Protein AF-A0AA39FR90-F1 (afdb_monomer_lite)

Foldseek 3Di:
DDDDDDDDDDDPVVVVVVVVVVVVVVVVVVVVVVVVVVVVVVVVVVVVVVVVVVVVVVVVVVVVVVVVVVVVVVVVVVVVVVVVVVVVVVVVLVVVVVVVVVVVVVVDDPDVAQFQKKKKKFAFPVPVPDVLVLVCLLCVLLVRNVQSVFWDDKDKDDDPPPPPPPDDPDGDMIMIITGGNHNVSSVSSVVSCVVVDWAFPCSRPVDPDGDTIDIGHDDDPVVVVVVVVPPDDDADDDDWFKDKDFDDDPVDTQTEIETEPRADPPCPVVVVVVCVVVPHQEYEYADYPPDVPPPVVVVPPNRYDYDQWDFDFDDDPPWTKTKTWHQQVDFLVDPDPSNVVVVVVCVVLVWDWDDPFFGDDDVVDGGNGITITMDTPNVVSVVVVVSVVD

Secondary structure (DSSP, 8-state):
--------PPPHHHHHHHHHHHHHHHHHHHHHHHHHHHHHHHHHHHHHHHHHHHHHHHHHHHHHHHHHHHHHHHHHHHHHHHHHHHHHHHHHHHHHHHHHHHHHHTT---------EEEEEEEEGGGTT-HHHHHHHHHHHTT-GGGGGGB---EEE--GGGGG--S-----EEEEEEEBS-HHHHHHHHHHHHHH--EEHHHHH------EEEEEE---HHHHHHHHGGG----------EEEEEEE-SS-EEEEEEEE-TT-GGGHHHHHHHHHHHT-SEEEEES----TT--HHHH-STT----SEEEEEEEETTEEEEEEEEE-SS-TTS--HHHHHHHHHHHHTTEEES--S-SEE-SS-EE--EEEEEESSHHHHHHHHHHHH-

pLDDT: mean 77.72, std 20.34, range [26.23, 98.31]

Structure (mmCIF, N/CA/C/O backbone):
data_AF-A0AA39FR90-F1
#
_entry.id   AF-A0AA39FR90-F1
#
loop_
_atom_site.group_PDB
_atom_site.id
_atom_site.type_symbol
_atom_site.label_atom_id
_atom_site.label_alt_id
_atom_site.label_comp_id
_atom_site.label_asym_id
_atom_site.label_entity_id
_atom_site.label_seq_id
_atom_site.pdbx_PDB_ins_code
_atom_site.Cartn_x
_atom_site.Cartn_y
_atom_site.Cartn_z
_atom_site.occupancy
_atom_site.B_iso_or_equiv
_atom_site.auth_seq_id
_atom_site.auth_comp_id
_atom_site.auth_asym_id
_atom_site.auth_atom_id
_atom_site.pdbx_PDB_model_num
ATOM 1 N N . MET A 1 1 ? -35.593 -26.786 122.425 1.00 45.41 1 MET A N 1
ATOM 2 C CA . MET A 1 1 ? -35.015 -25.866 121.430 1.00 45.41 1 MET A CA 1
ATOM 3 C C . MET A 1 1 ? -36.142 -24.988 120.953 1.00 45.41 1 MET A C 1
ATOM 5 O O . MET A 1 1 ? -36.977 -25.416 120.169 1.00 45.41 1 MET A O 1
ATOM 9 N N . GLU A 1 2 ? -36.227 -23.845 121.618 1.00 41.12 2 GLU A N 1
ATOM 10 C CA . GLU A 1 2 ? -37.087 -22.721 121.289 1.00 41.12 2 GLU A CA 1
ATOM 11 C C . GLU A 1 2 ? -36.662 -22.148 119.934 1.00 41.12 2 GLU A C 1
ATOM 13 O O . GLU A 1 2 ? -35.469 -22.037 119.676 1.00 41.12 2 GLU A O 1
ATOM 18 N N . ASP A 1 3 ? -37.629 -21.777 119.099 1.00 41.94 3 ASP A N 1
ATOM 19 C CA . ASP A 1 3 ? -37.582 -20.470 118.447 1.00 41.94 3 ASP A CA 1
ATOM 20 C C . ASP A 1 3 ? -39.004 -20.052 118.070 1.00 41.94 3 ASP A C 1
ATOM 22 O O . ASP A 1 3 ? -39.671 -20.611 117.197 1.00 41.94 3 ASP A O 1
ATOM 26 N N . ASN A 1 4 ? -39.496 -19.095 118.848 1.00 46.97 4 ASN A N 1
ATOM 27 C CA . ASN A 1 4 ? -40.853 -18.587 118.844 1.00 46.97 4 ASN A CA 1
ATOM 28 C C . ASN A 1 4 ? -40.871 -17.335 117.951 1.00 46.97 4 ASN A C 1
ATOM 30 O O . ASN A 1 4 ? -40.592 -16.225 118.404 1.00 46.97 4 ASN A O 1
ATOM 34 N N . ALA A 1 5 ? -41.133 -17.516 116.655 1.00 48.88 5 ALA A N 1
ATOM 35 C CA . ALA A 1 5 ? -41.183 -16.418 115.692 1.00 48.88 5 ALA A CA 1
ATOM 36 C C . ALA A 1 5 ? -42.512 -15.648 115.801 1.00 48.88 5 ALA A C 1
ATOM 38 O O . ALA A 1 5 ? -43.553 -16.049 115.276 1.00 48.88 5 ALA A O 1
ATOM 39 N N . SER A 1 6 ? -42.431 -14.513 116.495 1.00 44.38 6 SER A N 1
ATOM 40 C CA . SER A 1 6 ? -43.407 -13.422 116.553 1.00 44.38 6 SER A CA 1
ATOM 41 C C . SER A 1 6 ? -43.970 -13.057 115.167 1.00 44.38 6 SER A C 1
ATOM 43 O O . SER A 1 6 ? -43.264 -12.540 114.300 1.00 44.38 6 SER A O 1
ATOM 45 N N . ARG A 1 7 ? -45.273 -13.295 114.965 1.00 52.22 7 ARG A N 1
ATOM 46 C CA . ARG A 1 7 ? -46.064 -12.730 113.862 1.00 52.22 7 ARG A CA 1
ATOM 47 C C . ARG A 1 7 ? -46.642 -11.387 114.306 1.00 52.22 7 ARG A C 1
ATOM 49 O O . ARG A 1 7 ? -47.709 -11.340 114.912 1.00 52.22 7 ARG A O 1
ATOM 56 N N . HIS A 1 8 ? -45.960 -10.295 113.973 1.00 49.62 8 HIS A N 1
ATOM 57 C CA . HIS A 1 8 ? -46.558 -8.962 114.007 1.00 49.62 8 HIS A CA 1
ATOM 58 C C . HIS A 1 8 ? -47.420 -8.752 112.756 1.00 49.62 8 HIS A C 1
ATOM 60 O O . HIS A 1 8 ? -46.917 -8.706 111.635 1.00 49.62 8 HIS A O 1
ATOM 66 N N . SER A 1 9 ? -48.732 -8.626 112.950 1.00 56.12 9 SER A N 1
ATOM 67 C CA . SER A 1 9 ? -49.666 -8.152 111.929 1.00 56.12 9 SER A CA 1
ATOM 68 C C . SER A 1 9 ? -49.356 -6.687 111.584 1.00 56.12 9 SER A C 1
ATOM 70 O O . SER A 1 9 ? -49.280 -5.866 112.506 1.00 56.12 9 SER A O 1
ATOM 72 N N . PRO A 1 10 ? -49.169 -6.334 110.300 1.00 52.44 10 PRO A N 1
ATOM 73 C CA . PRO A 1 10 ? -48.804 -4.980 109.904 1.00 52.44 10 PRO A CA 1
ATOM 74 C C . PRO A 1 10 ? -49.925 -3.984 110.224 1.00 52.44 10 PRO A C 1
ATOM 76 O O . PRO A 1 10 ? -51.108 -4.247 110.013 1.00 52.44 10 PRO A O 1
ATOM 79 N N . SER A 1 11 ? -49.522 -2.830 110.754 1.00 51.59 11 SER A N 1
ATOM 80 C CA . SER A 1 11 ? -50.392 -1.696 111.066 1.00 51.59 11 SER A CA 1
ATOM 81 C C . SER A 1 11 ? -51.081 -1.158 109.795 1.00 51.59 11 SER A C 1
ATOM 83 O O . SER A 1 11 ? -50.411 -0.963 108.781 1.00 51.59 11 SER A O 1
ATOM 85 N N . PRO A 1 12 ? -52.388 -0.838 109.824 1.00 56.88 12 PRO A N 1
ATOM 86 C CA . PRO A 1 12 ? -53.137 -0.354 108.655 1.00 56.88 12 PRO A CA 1
ATOM 87 C C . PRO A 1 12 ? -52.605 0.967 108.059 1.00 56.88 12 PRO A C 1
ATOM 89 O O . PRO A 1 12 ? -52.880 1.281 106.903 1.00 56.88 12 PRO A O 1
ATOM 92 N N . LEU A 1 13 ? -51.784 1.720 108.801 1.00 54.53 13 LEU A N 1
ATOM 93 C CA . LEU A 1 13 ? -51.121 2.938 108.315 1.00 54.53 13 LEU A CA 1
ATOM 94 C C . LEU A 1 13 ? -49.883 2.659 107.440 1.00 54.53 13 LEU A C 1
ATOM 96 O O . LEU A 1 13 ? -49.560 3.482 106.584 1.00 54.53 13 LEU A O 1
ATOM 100 N N . SER A 1 14 ? -49.210 1.509 107.586 1.00 53.91 14 SER A N 1
ATOM 101 C CA . SER A 1 14 ? -48.058 1.156 106.737 1.00 53.91 14 SER A CA 1
ATOM 102 C C . SER A 1 14 ? -48.469 0.598 105.370 1.00 53.91 14 SER A C 1
ATOM 104 O O . SER A 1 14 ? -47.705 0.718 104.414 1.00 53.91 14 SER A O 1
ATOM 106 N N . MET A 1 15 ? -49.695 0.076 105.239 1.00 56.28 15 MET A N 1
ATOM 107 C CA . MET A 1 15 ? -50.260 -0.310 103.940 1.00 56.28 15 MET A CA 1
ATOM 108 C C . MET A 1 15 ? -50.569 0.905 103.052 1.00 56.28 15 MET A C 1
ATOM 110 O O . MET A 1 15 ? -50.209 0.896 101.879 1.00 56.28 15 MET A O 1
ATOM 114 N N . SER A 1 16 ? -51.141 1.976 103.614 1.00 59.09 16 SER A N 1
ATOM 115 C CA . SER A 1 16 ? -51.530 3.196 102.878 1.00 59.09 16 SER A CA 1
ATOM 116 C C . SER A 1 16 ? -50.344 3.923 102.209 1.00 59.09 16 SER A C 1
ATOM 118 O O . SER A 1 16 ? -50.424 4.378 101.060 1.00 59.09 16 SER A O 1
ATOM 120 N N . LEU A 1 17 ? -49.193 3.975 102.891 1.00 67.88 17 LEU A N 1
ATOM 121 C CA . LEU A 1 17 ? -47.960 4.569 102.356 1.00 67.88 17 LEU A CA 1
ATOM 122 C C . LEU A 1 17 ? -47.283 3.698 101.283 1.00 67.88 17 LEU A C 1
ATOM 124 O O . LEU A 1 17 ? -46.590 4.223 100.411 1.00 67.88 17 LEU A O 1
ATOM 128 N N . SER A 1 18 ? -47.483 2.376 101.320 1.00 74.56 18 SER A N 1
ATOM 129 C CA . SER A 1 18 ? -46.981 1.476 100.273 1.00 74.56 18 SER A CA 1
ATOM 130 C C . SER A 1 18 ? -47.773 1.633 98.971 1.00 74.56 18 SER A C 1
ATOM 132 O O . SER A 1 18 ? -47.177 1.842 97.917 1.00 74.56 18 SER A O 1
ATOM 134 N N . THR A 1 19 ? -49.106 1.705 99.060 1.00 78.88 19 THR A N 1
ATOM 135 C CA . THR A 1 19 ? -49.990 1.892 97.900 1.00 78.88 19 THR A CA 1
ATOM 136 C C . THR A 1 19 ? -49.780 3.233 97.201 1.00 78.88 19 THR A C 1
ATOM 138 O O . THR A 1 19 ? -49.854 3.315 95.980 1.00 78.88 19 THR A O 1
ATOM 141 N N . THR A 1 20 ? -49.468 4.299 97.941 1.00 82.38 20 THR A N 1
ATOM 142 C CA . THR A 1 20 ? -49.198 5.621 97.343 1.00 82.38 20 THR A CA 1
ATOM 143 C C . THR A 1 20 ? -47.860 5.670 96.601 1.00 82.38 20 THR A C 1
ATOM 145 O O . THR A 1 20 ? -47.774 6.296 95.544 1.00 82.38 20 THR A O 1
ATOM 148 N N . ARG A 1 21 ? -46.828 4.964 97.085 1.00 83.19 21 ARG A N 1
ATOM 149 C CA . ARG A 1 21 ? -45.558 4.805 96.352 1.00 83.19 21 ARG A CA 1
ATOM 150 C C . ARG A 1 21 ? -45.713 3.946 95.101 1.00 83.19 21 ARG A C 1
ATOM 152 O O . ARG A 1 21 ? -45.149 4.292 94.067 1.00 83.19 21 ARG A O 1
ATOM 159 N N . GLU A 1 22 ? -46.489 2.868 95.177 1.00 89.75 22 GLU A N 1
ATOM 160 C CA . GLU A 1 22 ? -46.786 2.021 94.017 1.00 89.75 22 GLU A CA 1
ATOM 161 C C . GLU A 1 22 ? -47.550 2.794 92.938 1.00 89.75 22 GLU A C 1
ATOM 163 O O . GLU A 1 22 ? -47.159 2.756 91.774 1.00 89.75 22 GLU A O 1
ATOM 168 N N . LEU A 1 23 ? -48.565 3.578 93.316 1.00 91.19 23 LEU A N 1
ATOM 169 C CA . LEU A 1 23 ? -49.308 4.422 92.376 1.00 91.19 23 LEU A CA 1
ATOM 170 C C . LEU A 1 23 ? -48.420 5.480 91.709 1.00 91.19 23 LEU A C 1
ATOM 172 O O . LEU A 1 23 ? -48.494 5.650 90.496 1.00 91.19 23 LEU A O 1
ATOM 176 N N . SER A 1 24 ? -47.528 6.130 92.464 1.00 91.50 24 SER A N 1
ATOM 177 C CA . SER A 1 24 ? -46.564 7.084 91.898 1.00 91.50 24 SER A CA 1
ATOM 178 C C . SER A 1 24 ? -45.579 6.408 90.931 1.00 91.50 24 SER A C 1
ATOM 180 O O . SER A 1 24 ? -45.263 6.960 89.877 1.00 91.50 24 SER A O 1
ATOM 182 N N . SER A 1 25 ? -45.139 5.183 91.239 1.00 93.62 25 SER A N 1
ATOM 183 C CA . SER A 1 25 ? -44.296 4.388 90.339 1.00 93.62 25 SER A CA 1
ATOM 184 C C . SER A 1 25 ? -45.035 3.984 89.058 1.00 93.62 25 SER A C 1
ATOM 186 O O . SER A 1 25 ? -44.443 4.004 87.979 1.00 93.62 25 SER A O 1
ATOM 188 N N . ILE A 1 26 ? -46.317 3.623 89.158 1.00 94.75 26 ILE A N 1
ATOM 189 C CA . ILE A 1 26 ? -47.162 3.278 88.007 1.00 94.75 26 ILE A CA 1
ATOM 190 C C . ILE A 1 26 ? -47.394 4.509 87.128 1.00 94.75 26 ILE A C 1
ATOM 192 O O . ILE A 1 26 ? -47.273 4.415 85.910 1.00 94.75 26 ILE A O 1
ATOM 196 N N . GLU A 1 27 ? -47.666 5.670 87.723 1.00 95.50 27 GLU A N 1
ATOM 197 C CA . GLU A 1 27 ? -47.848 6.924 86.989 1.00 95.50 27 GLU A CA 1
ATOM 198 C C . GLU A 1 27 ? -46.568 7.336 86.247 1.00 95.50 27 GLU A C 1
ATOM 200 O O . GLU A 1 27 ? -46.612 7.685 85.066 1.00 95.50 27 GLU A O 1
ATOM 205 N N . ALA A 1 28 ? -45.404 7.215 86.893 1.00 95.31 28 ALA A N 1
ATOM 206 C CA . ALA A 1 28 ? -44.116 7.460 86.248 1.00 95.31 28 ALA A CA 1
ATOM 207 C C . ALA A 1 28 ? -43.859 6.492 85.078 1.00 95.31 28 ALA A C 1
ATOM 209 O O . ALA A 1 28 ? -43.412 6.917 84.009 1.00 95.31 28 ALA A O 1
ATOM 210 N N . ALA A 1 29 ? -44.181 5.204 85.245 1.00 95.50 29 ALA A N 1
ATOM 211 C CA . ALA A 1 29 ? -44.060 4.207 84.184 1.00 95.50 29 ALA A CA 1
ATOM 212 C C . ALA A 1 29 ? -45.023 4.484 83.017 1.00 95.50 29 ALA A C 1
ATOM 214 O O . ALA A 1 29 ? -44.617 4.399 81.857 1.00 95.50 29 ALA A O 1
ATOM 215 N N . LEU A 1 30 ? -46.267 4.880 83.306 1.00 96.38 30 LEU A N 1
ATOM 216 C CA . LEU A 1 30 ? -47.265 5.234 82.298 1.00 96.38 30 LEU A CA 1
ATOM 217 C C . LEU A 1 30 ? -46.835 6.471 81.501 1.00 96.38 30 LEU A C 1
ATOM 219 O O . LEU A 1 30 ? -46.876 6.456 80.273 1.00 96.38 30 LEU A O 1
ATOM 223 N N . ASN A 1 31 ? -46.351 7.512 82.179 1.00 95.00 31 ASN A N 1
ATOM 224 C CA . ASN A 1 31 ? -45.837 8.716 81.527 1.00 95.00 31 ASN A CA 1
ATOM 225 C C . ASN A 1 31 ? -44.597 8.416 80.670 1.00 95.00 31 ASN A C 1
ATOM 227 O O . ASN A 1 31 ? -44.476 8.922 79.553 1.00 95.00 31 ASN A O 1
ATOM 231 N N . SER A 1 32 ? -43.700 7.548 81.149 1.00 96.94 32 SER A N 1
ATOM 232 C CA . SER A 1 32 ? -42.556 7.063 80.367 1.00 96.94 32 SER A CA 1
ATOM 233 C C . SER A 1 32 ? -43.008 6.327 79.100 1.00 96.94 32 SER A C 1
ATOM 235 O O . SER A 1 32 ? -42.533 6.633 78.005 1.00 96.94 32 SER A O 1
ATOM 237 N N . PHE A 1 33 ? -43.986 5.425 79.221 1.00 96.38 33 PHE A N 1
ATOM 238 C CA . PHE A 1 33 ? -44.556 4.694 78.089 1.00 96.38 33 PHE A CA 1
ATOM 239 C C . PHE A 1 33 ? -45.224 5.628 77.069 1.00 96.38 33 PHE A C 1
ATOM 241 O O . PHE A 1 33 ? -44.968 5.515 75.871 1.00 96.38 33 PHE A O 1
ATOM 248 N N . ILE A 1 34 ? -46.020 6.601 77.524 1.00 96.81 34 ILE A N 1
ATOM 249 C CA . ILE A 1 34 ? -46.660 7.600 76.652 1.00 96.81 34 ILE A CA 1
ATOM 250 C C . ILE A 1 34 ? -45.603 8.402 75.879 1.00 96.81 34 ILE A C 1
ATOM 252 O O . ILE A 1 34 ? -45.723 8.578 74.665 1.00 96.81 34 ILE A O 1
ATOM 256 N N . ASN A 1 35 ? -44.535 8.839 76.550 1.00 95.56 35 ASN A N 1
ATOM 257 C CA . ASN A 1 35 ? -43.439 9.562 75.906 1.00 95.56 35 ASN A CA 1
ATOM 258 C C . ASN A 1 35 ? -42.699 8.695 74.874 1.00 95.56 35 ASN A C 1
ATOM 260 O O . ASN A 1 35 ? -42.406 9.175 73.776 1.00 95.56 35 ASN A O 1
ATOM 264 N N . GLN A 1 36 ? -42.454 7.416 75.178 1.00 96.62 36 GLN A N 1
ATOM 265 C CA . GLN A 1 36 ? -41.879 6.465 74.219 1.00 96.62 36 GLN A CA 1
ATOM 266 C C . GLN A 1 36 ? -42.792 6.263 73.004 1.00 96.62 36 GLN A C 1
ATOM 268 O O . GLN A 1 36 ? -42.313 6.300 71.870 1.00 96.62 36 GLN A O 1
ATOM 273 N N . GLN A 1 37 ? -44.106 6.132 73.208 1.00 97.56 37 GLN A N 1
ATOM 274 C CA . GLN A 1 37 ? -45.063 5.971 72.114 1.00 97.56 37 GLN A CA 1
ATOM 275 C C . GLN A 1 37 ? -45.139 7.222 71.226 1.00 97.56 37 GLN A C 1
ATOM 277 O O . GLN A 1 37 ? -45.219 7.112 70.001 1.00 97.56 37 GLN A O 1
ATOM 282 N N . MET A 1 38 ? -45.068 8.422 71.813 1.00 96.50 38 MET A N 1
ATOM 283 C CA . MET A 1 38 ? -45.006 9.673 71.049 1.00 96.50 38 MET A CA 1
ATOM 284 C C . MET A 1 38 ? -43.714 9.788 70.235 1.00 96.50 38 MET A C 1
ATOM 286 O O . MET A 1 38 ? -43.770 10.155 69.060 1.00 96.50 38 MET A O 1
ATOM 290 N N . ALA A 1 39 ? -42.565 9.432 70.819 1.00 96.00 39 ALA A N 1
ATOM 291 C CA . ALA A 1 39 ? -41.287 9.406 70.110 1.00 96.00 39 ALA A CA 1
ATOM 292 C C . ALA A 1 39 ? -41.299 8.391 68.955 1.00 96.00 39 ALA A C 1
ATOM 294 O O . ALA A 1 39 ? -40.878 8.717 67.844 1.00 96.00 39 ALA A O 1
ATOM 295 N N . PHE A 1 40 ? -41.860 7.199 69.179 1.00 96.81 40 PHE A N 1
ATOM 296 C CA . PHE A 1 40 ? -42.030 6.179 68.146 1.00 96.81 40 PHE A CA 1
ATOM 297 C C . PHE A 1 40 ? -42.920 6.672 66.996 1.00 96.81 40 PHE A C 1
ATOM 299 O O . PHE A 1 40 ? -42.533 6.592 65.831 1.00 96.81 40 PHE A O 1
ATOM 306 N N . ASN A 1 41 ? -44.080 7.259 67.309 1.00 96.50 41 ASN A N 1
ATOM 307 C CA . ASN A 1 41 ? -44.993 7.806 66.302 1.00 96.50 41 ASN A CA 1
ATOM 308 C C . ASN A 1 41 ? -44.357 8.956 65.506 1.00 96.50 41 ASN A C 1
ATOM 310 O O . ASN A 1 41 ? -44.588 9.077 64.302 1.00 96.50 41 ASN A O 1
ATOM 314 N N . LYS A 1 42 ? -43.542 9.796 66.157 1.00 97.56 42 LYS A N 1
ATOM 315 C CA . LYS A 1 42 ? -42.765 10.838 65.476 1.00 97.56 42 LYS A CA 1
ATOM 316 C C . LYS A 1 42 ? -41.762 10.221 64.496 1.00 97.56 42 LYS A C 1
ATOM 318 O O . LYS A 1 42 ? -41.743 10.624 63.336 1.00 97.56 42 LYS A O 1
ATOM 323 N N . GLY A 1 43 ? -41.014 9.202 64.925 1.00 96.88 43 GLY A N 1
ATOM 324 C CA . GLY A 1 43 ? -40.077 8.472 64.066 1.00 96.88 43 GLY A CA 1
ATOM 325 C C . GLY A 1 43 ? -40.757 7.825 62.854 1.00 96.88 43 GLY A C 1
ATOM 326 O O . GLY A 1 43 ? -40.265 7.945 61.736 1.00 96.88 43 GLY A O 1
ATOM 327 N N . GLN A 1 44 ? -41.937 7.225 63.038 1.00 96.88 44 GLN A N 1
ATOM 328 C CA . GLN A 1 44 ? -42.729 6.657 61.937 1.00 96.88 44 GLN A CA 1
ATOM 329 C C . GLN A 1 44 ? -43.139 7.712 60.899 1.00 96.88 44 GLN A C 1
ATOM 331 O O . GLN A 1 44 ? -43.042 7.470 59.697 1.00 96.88 44 GLN A O 1
ATOM 336 N N . ARG A 1 45 ? -43.543 8.912 61.339 1.00 96.12 45 ARG A N 1
ATOM 337 C CA . ARG A 1 45 ? -43.879 10.016 60.422 1.00 96.12 45 ARG A CA 1
ATOM 338 C C . ARG A 1 45 ? -42.661 10.505 59.643 1.00 96.12 45 ARG A C 1
ATOM 340 O O . ARG A 1 45 ? -42.767 10.740 58.445 1.00 96.12 45 ARG A O 1
ATOM 347 N N . GLU A 1 46 ? -41.509 10.629 60.296 1.00 97.06 46 GLU A N 1
ATOM 348 C CA . GLU A 1 46 ? -40.262 11.024 59.629 1.00 97.06 46 GLU A CA 1
ATOM 349 C C . GLU A 1 46 ? -39.832 9.992 58.579 1.00 97.06 46 GLU A C 1
ATOM 351 O O . GLU A 1 46 ? -39.480 10.367 57.460 1.00 97.06 46 GLU A O 1
ATOM 356 N N . ILE A 1 47 ? -39.930 8.696 58.897 1.00 96.75 47 ILE A N 1
ATOM 357 C CA . ILE A 1 47 ? -39.660 7.613 57.942 1.00 96.75 47 ILE A CA 1
ATOM 358 C C . ILE A 1 47 ? -40.634 7.679 56.763 1.00 96.75 47 ILE A C 1
ATOM 360 O O . ILE A 1 47 ? -40.191 7.644 55.618 1.00 96.75 47 ILE A O 1
ATOM 364 N N . SER A 1 48 ? -41.936 7.839 57.019 1.00 96.62 48 SER A N 1
ATOM 365 C CA . SER A 1 48 ? -42.945 7.943 55.959 1.00 96.62 48 SER A CA 1
ATOM 366 C C . SER A 1 48 ? -42.692 9.137 55.036 1.00 96.62 48 SER A C 1
ATOM 368 O O . SER A 1 48 ? -42.802 9.002 53.821 1.00 96.62 48 SER A O 1
ATOM 370 N N . ASN A 1 49 ? -42.303 10.290 55.587 1.00 95.75 49 ASN A N 1
ATOM 371 C CA . ASN A 1 49 ? -41.985 11.477 54.795 1.00 95.75 49 ASN A CA 1
ATOM 372 C C . ASN A 1 49 ? -40.739 11.265 53.922 1.00 95.75 49 ASN A C 1
ATOM 374 O O . ASN A 1 49 ? -40.733 11.656 52.756 1.00 95.75 49 ASN A O 1
ATOM 378 N N . ARG A 1 50 ? -39.696 10.612 54.456 1.00 96.50 50 ARG A N 1
ATOM 379 C CA . ARG A 1 50 ? -38.495 10.264 53.676 1.00 96.50 50 ARG A CA 1
ATOM 380 C C . ARG A 1 50 ? -38.807 9.264 52.568 1.00 96.50 50 ARG A C 1
ATOM 382 O O . ARG A 1 50 ? -38.268 9.391 51.473 1.00 96.50 50 ARG A O 1
ATOM 389 N N . LEU A 1 51 ? -39.669 8.291 52.851 1.00 96.62 51 LEU A N 1
ATOM 390 C CA . LEU A 1 51 ? -40.059 7.269 51.886 1.00 96.62 51 LEU A CA 1
ATOM 391 C C . LEU A 1 51 ? -40.864 7.882 50.735 1.00 96.62 51 LEU A C 1
ATOM 393 O O . LEU A 1 51 ? -40.534 7.635 49.581 1.00 96.62 51 LEU A O 1
ATOM 397 N N . ASN A 1 52 ? -41.818 8.765 51.037 1.00 95.44 52 ASN A N 1
ATOM 398 C CA . ASN A 1 52 ? -42.573 9.497 50.016 1.00 95.44 52 ASN A CA 1
ATOM 399 C C . ASN A 1 52 ? -41.657 10.371 49.145 1.00 95.44 52 ASN A C 1
ATOM 401 O O . ASN A 1 52 ? -41.717 10.280 47.925 1.00 95.44 52 ASN A O 1
ATOM 405 N N . GLY A 1 53 ? -40.731 11.126 49.750 1.00 96.00 53 GLY A N 1
ATOM 406 C CA . GLY A 1 53 ? -39.767 11.923 48.982 1.00 96.00 53 GLY A CA 1
ATOM 407 C C . GLY A 1 53 ? -38.854 11.078 48.083 1.00 96.00 53 GLY A C 1
ATOM 408 O O . GLY A 1 53 ? -38.504 11.497 46.982 1.00 96.00 53 GLY A O 1
ATOM 409 N N . SER A 1 54 ? -38.496 9.864 48.517 1.00 95.94 54 SER A N 1
ATOM 410 C CA . SER A 1 54 ? -37.735 8.923 47.688 1.00 95.94 54 SER A CA 1
ATOM 411 C C . SER A 1 54 ? -38.555 8.382 46.515 1.00 95.94 54 SER A C 1
ATOM 413 O O . SER A 1 54 ? -38.002 8.194 45.433 1.00 95.94 54 SER A O 1
ATOM 415 N N . VAL A 1 55 ? -39.850 8.121 46.718 1.00 96.75 55 VAL A N 1
ATOM 416 C CA . VAL A 1 55 ? -40.764 7.659 45.662 1.00 96.75 55 VAL A CA 1
ATOM 417 C C . VAL A 1 55 ? -40.960 8.750 44.609 1.00 96.75 55 VAL A C 1
ATOM 419 O O . VAL A 1 55 ? -40.830 8.466 43.421 1.00 96.75 55 VAL A O 1
ATOM 422 N N . ASP A 1 56 ? -41.172 10.000 45.024 1.00 95.94 56 ASP A N 1
ATOM 423 C CA . ASP A 1 56 ? -41.330 11.134 44.104 1.00 95.94 56 ASP A CA 1
ATOM 424 C C . ASP A 1 56 ? -40.077 11.349 43.241 1.00 95.94 56 ASP A C 1
ATOM 426 O O . ASP A 1 56 ? -40.169 11.547 42.027 1.00 95.94 56 ASP A O 1
ATOM 430 N N . LEU A 1 57 ? -38.887 11.240 43.846 1.00 96.88 57 LEU A N 1
ATOM 431 C CA . LEU A 1 57 ? -37.624 11.321 43.111 1.00 96.88 57 LEU A CA 1
ATOM 432 C C . LEU A 1 57 ? -37.489 10.180 42.092 1.00 96.88 57 LEU A C 1
ATOM 434 O O . LEU A 1 57 ? -37.021 10.396 40.975 1.00 96.88 57 LEU A O 1
ATOM 438 N N . GLN A 1 58 ? -37.924 8.971 42.450 1.00 96.69 58 GLN A N 1
ATOM 439 C CA . GLN A 1 58 ? -37.879 7.824 41.550 1.00 96.69 58 GLN A CA 1
ATOM 440 C C . GLN A 1 58 ? -38.845 7.980 40.367 1.00 96.69 58 GLN A C 1
ATOM 442 O O . GLN A 1 58 ? -38.475 7.643 39.243 1.00 96.69 58 GLN A O 1
ATOM 447 N N . ILE A 1 59 ? -40.046 8.521 40.596 1.00 96.94 59 ILE A N 1
ATOM 448 C CA . ILE A 1 59 ? -41.012 8.831 39.531 1.00 96.94 59 ILE A CA 1
ATOM 449 C C . ILE A 1 59 ? -40.417 9.862 38.570 1.00 96.94 59 ILE A C 1
ATOM 451 O O . ILE A 1 59 ? -40.394 9.623 37.363 1.00 96.94 59 ILE A O 1
ATOM 455 N N . LYS A 1 60 ? -39.849 10.953 39.099 1.00 96.56 60 LYS A N 1
ATOM 456 C CA . LYS A 1 60 ? -39.210 11.992 38.282 1.00 96.56 60 LYS A CA 1
ATOM 457 C C . LYS A 1 60 ? -38.083 11.425 37.412 1.00 96.56 60 LYS A C 1
ATOM 459 O O . LYS A 1 60 ? -38.055 11.674 36.211 1.00 96.56 60 LYS A O 1
ATOM 464 N N . ASN A 1 61 ? -37.205 10.603 37.989 1.00 94.75 61 ASN A N 1
ATOM 465 C CA . ASN A 1 61 ? -36.118 9.970 37.238 1.00 94.75 61 ASN A CA 1
ATOM 466 C C . ASN A 1 61 ? -36.646 9.019 36.147 1.00 94.75 61 ASN A C 1
ATOM 468 O O . ASN A 1 61 ? -36.052 8.908 35.078 1.00 94.75 61 ASN A O 1
ATOM 472 N N . GLN A 1 62 ? -37.763 8.321 36.386 1.00 95.94 62 GLN A N 1
ATOM 473 C CA . GLN A 1 62 ? -38.387 7.474 35.364 1.00 95.94 62 GLN A CA 1
ATOM 474 C C . GLN A 1 62 ? -38.987 8.279 34.208 1.00 95.94 62 GLN A C 1
ATOM 476 O O . GLN A 1 62 ? -38.945 7.817 33.067 1.00 95.94 62 GLN A O 1
ATOM 481 N N . GLU A 1 63 ? -39.556 9.451 34.479 1.00 96.62 63 GLU A N 1
ATOM 482 C CA . GLU A 1 63 ? -40.066 10.351 33.441 1.00 96.62 63 GLU A CA 1
ATOM 483 C C . GLU A 1 63 ? -38.930 10.939 32.596 1.00 96.62 63 GLU A C 1
ATOM 485 O O . GLU A 1 63 ? -39.023 10.929 31.369 1.00 96.62 63 GLU A O 1
ATOM 490 N N . GLU A 1 64 ? -37.830 11.351 33.232 1.00 96.12 64 GLU A N 1
ATOM 491 C CA . GLU A 1 64 ? -36.628 11.849 32.554 1.00 96.12 64 GLU A CA 1
ATOM 492 C C . GLU A 1 64 ? -36.009 10.774 31.648 1.00 96.12 64 GLU A C 1
ATOM 494 O O . GLU A 1 64 ? -35.860 10.997 30.447 1.00 96.12 64 GLU A O 1
ATOM 499 N N . MET A 1 65 ? -35.809 9.551 32.159 1.00 94.38 65 MET A N 1
ATOM 500 C CA . MET A 1 65 ? -35.324 8.425 31.346 1.00 94.38 65 MET A CA 1
ATOM 501 C C . MET A 1 65 ? -36.254 8.094 30.170 1.00 94.38 65 MET A C 1
ATOM 503 O O . MET A 1 65 ? -35.787 7.732 29.091 1.00 94.38 65 MET A O 1
ATOM 507 N N . LYS A 1 66 ? -37.580 8.197 30.343 1.00 95.00 66 LYS A N 1
ATOM 508 C CA . LYS A 1 66 ? -38.531 7.996 29.235 1.00 95.00 66 LYS A CA 1
ATOM 509 C C . LYS A 1 66 ? -38.404 9.084 28.171 1.00 95.00 66 LYS A C 1
ATOM 511 O O . LYS A 1 66 ? -38.557 8.769 26.990 1.00 95.00 66 LYS A O 1
ATOM 516 N N . SER A 1 67 ? -38.141 10.326 28.578 1.00 94.12 67 SER A N 1
ATOM 517 C CA . SER A 1 67 ? -37.901 11.446 27.666 1.00 94.12 67 SER A CA 1
ATOM 518 C C . SER A 1 67 ? -36.612 11.240 26.871 1.00 94.12 67 SER A C 1
ATOM 520 O O . SER A 1 67 ? -36.652 11.250 25.642 1.00 94.12 67 SER A O 1
ATOM 522 N N . GLU A 1 68 ? -35.499 10.937 27.547 1.00 92.75 68 GLU A N 1
ATOM 523 C CA . GLU A 1 68 ? -34.203 10.658 26.908 1.00 92.75 68 GLU A CA 1
ATOM 524 C C . GLU A 1 68 ? -34.279 9.458 25.950 1.00 92.75 68 GLU A C 1
ATOM 526 O O . GLU A 1 68 ? -33.774 9.498 24.827 1.00 92.75 68 GLU A O 1
ATOM 531 N N . LEU A 1 69 ? -34.999 8.398 26.335 1.00 91.50 69 LEU A N 1
ATOM 532 C CA . LEU A 1 69 ? -35.239 7.247 25.460 1.00 91.50 69 LEU A CA 1
ATOM 533 C C . LEU A 1 69 ? -36.060 7.624 24.213 1.00 91.50 69 LEU A C 1
ATOM 535 O O . LEU A 1 69 ? -35.929 6.989 23.164 1.00 91.50 69 LEU A O 1
ATOM 539 N N . GLY A 1 70 ? -36.915 8.644 24.314 1.00 88.00 70 GLY A N 1
ATOM 540 C CA . GLY A 1 70 ? -37.624 9.233 23.182 1.00 88.00 70 GLY A CA 1
ATOM 541 C C . GLY A 1 70 ? -36.675 9.913 22.196 1.00 88.00 70 GLY A C 1
ATOM 542 O O . GLY A 1 70 ? -36.801 9.693 20.990 1.00 88.00 70 GLY A O 1
ATOM 543 N N . GLU A 1 71 ? -35.691 10.661 22.695 1.00 87.31 71 GLU A N 1
ATOM 544 C CA . GLU A 1 71 ? -34.696 11.353 21.868 1.00 87.31 71 GLU A CA 1
ATOM 545 C C . GLU A 1 71 ? -33.767 10.374 21.133 1.00 87.31 71 GLU A C 1
ATOM 547 O O . GLU A 1 71 ? -33.488 10.564 19.948 1.00 87.31 71 GLU A O 1
ATOM 552 N N . ILE A 1 72 ? -33.386 9.256 21.766 1.00 88.44 72 ILE A N 1
ATOM 553 C CA . ILE A 1 72 ? -32.530 8.212 21.161 1.00 88.44 72 ILE A CA 1
ATOM 554 C C . ILE A 1 72 ? -33.190 7.531 19.944 1.00 88.44 72 ILE A C 1
ATOM 556 O O . ILE A 1 72 ? -32.499 7.038 19.045 1.00 88.44 72 ILE A O 1
ATOM 560 N N . LYS A 1 73 ? -34.526 7.537 19.842 1.00 86.56 73 LYS A N 1
ATOM 561 C CA . LYS A 1 73 ? -35.221 6.974 18.670 1.00 86.56 73 LYS A CA 1
ATOM 562 C C . LYS A 1 73 ? -34.944 7.755 17.386 1.00 86.56 73 LYS A C 1
ATOM 564 O O . LYS A 1 73 ? -35.037 7.172 16.305 1.00 86.56 73 LYS A O 1
ATOM 569 N N . HIS A 1 74 ? -34.603 9.042 17.476 1.00 86.12 74 HIS A N 1
ATOM 570 C CA . HIS A 1 74 ? -34.352 9.849 16.287 1.00 86.12 74 HIS A CA 1
ATOM 571 C C . HIS A 1 74 ? -33.027 9.479 15.589 1.00 86.12 74 HIS A C 1
ATOM 573 O O . HIS A 1 74 ? -33.095 9.159 14.399 1.00 86.12 74 HIS A O 1
ATOM 579 N N . PRO A 1 75 ? -31.869 9.396 16.279 1.00 88.06 75 PRO A N 1
ATOM 580 C CA . PRO A 1 75 ? -30.628 8.893 15.688 1.00 88.06 75 PRO A CA 1
ATOM 581 C C . PRO A 1 75 ? -30.755 7.491 15.090 1.00 88.06 75 PRO A C 1
ATOM 583 O O . PRO A 1 75 ? -30.227 7.246 14.010 1.00 88.06 75 PRO A O 1
ATOM 586 N N . ALA A 1 76 ? -31.490 6.581 15.741 1.00 86.81 76 ALA A N 1
ATOM 587 C CA . ALA A 1 76 ? -31.696 5.227 15.223 1.00 86.81 76 ALA A CA 1
ATOM 588 C C . ALA A 1 76 ? -32.387 5.230 13.848 1.00 86.81 76 ALA A C 1
ATOM 590 O O . ALA A 1 76 ? -32.017 4.463 12.959 1.00 86.81 76 ALA A O 1
ATOM 591 N N . ARG A 1 77 ? -33.354 6.135 13.647 1.00 89.44 77 ARG A N 1
ATOM 592 C CA . ARG A 1 77 ? -34.004 6.330 12.348 1.00 89.44 77 ARG A CA 1
ATOM 593 C C . ARG A 1 77 ? -33.039 6.904 11.310 1.00 89.44 77 ARG A C 1
ATOM 595 O O . ARG A 1 77 ? -32.988 6.387 10.200 1.00 89.44 77 ARG A O 1
ATOM 602 N N . THR A 1 78 ? -32.246 7.910 11.677 1.00 91.50 78 THR A N 1
ATOM 603 C CA . THR A 1 78 ? -31.241 8.506 10.783 1.00 91.50 78 THR A CA 1
ATOM 604 C C . THR A 1 78 ? -30.191 7.481 10.346 1.00 91.50 78 THR A C 1
ATOM 606 O O . THR A 1 78 ? -29.823 7.433 9.177 1.00 91.50 78 THR A O 1
ATOM 609 N N . VAL A 1 79 ? -29.741 6.610 11.256 1.00 93.25 79 VAL A N 1
ATOM 610 C CA . VAL A 1 79 ? -28.797 5.526 10.936 1.00 93.25 79 VAL A CA 1
ATOM 611 C C . VAL A 1 79 ? -29.412 4.530 9.950 1.00 93.25 79 VAL A C 1
ATOM 613 O O . VAL A 1 79 ? -28.749 4.161 8.985 1.00 93.25 79 VAL A O 1
ATOM 616 N N . ALA A 1 80 ? -30.677 4.144 10.138 1.00 92.44 80 ALA A N 1
ATOM 617 C CA . ALA A 1 80 ? -31.370 3.259 9.201 1.00 92.44 80 ALA A CA 1
ATOM 618 C C . ALA A 1 80 ? -31.530 3.895 7.804 1.00 92.44 80 ALA A C 1
ATOM 620 O O . ALA A 1 80 ? -31.341 3.221 6.792 1.00 92.44 80 ALA A O 1
ATOM 621 N N . GLU A 1 81 ? -31.832 5.195 7.735 1.00 94.31 81 GLU A N 1
ATOM 622 C CA . GLU A 1 81 ? -31.910 5.945 6.473 1.00 94.31 81 GLU A CA 1
ATOM 623 C C . GLU A 1 81 ? -30.533 6.025 5.777 1.00 94.31 81 GLU A C 1
ATOM 625 O O . GLU A 1 81 ? -30.437 5.796 4.569 1.00 94.31 81 GLU A O 1
ATOM 630 N N . HIS A 1 82 ? -29.449 6.252 6.529 1.00 95.62 82 HIS A N 1
ATOM 631 C CA . HIS A 1 82 ? -28.083 6.239 5.992 1.00 95.62 82 HIS A CA 1
ATOM 632 C C . HIS A 1 82 ? -27.639 4.851 5.511 1.00 95.62 82 HIS A C 1
ATOM 634 O O . HIS A 1 82 ? -26.973 4.756 4.482 1.00 95.62 82 HIS A O 1
ATOM 640 N N . GLU A 1 83 ? -28.017 3.773 6.203 1.00 95.88 83 GLU A N 1
ATOM 641 C CA . GLU A 1 83 ? -27.684 2.406 5.782 1.00 95.88 83 GLU A CA 1
ATOM 642 C C . GLU A 1 83 ? -28.296 2.075 4.411 1.00 95.88 83 GLU A C 1
ATOM 644 O O . GLU A 1 83 ? -27.637 1.480 3.557 1.00 95.88 83 GLU A O 1
ATOM 649 N N . ILE A 1 84 ? -29.540 2.504 4.173 1.00 96.31 84 ILE A N 1
ATOM 650 C CA . ILE A 1 84 ? -30.206 2.349 2.873 1.00 96.31 84 ILE A CA 1
ATOM 651 C C . ILE A 1 84 ? -29.469 3.154 1.796 1.00 96.31 84 ILE A C 1
ATOM 653 O O . ILE A 1 84 ? -29.212 2.630 0.713 1.00 96.31 84 ILE A O 1
ATOM 657 N N . HIS A 1 85 ? -29.088 4.400 2.092 1.00 96.12 85 HIS A N 1
ATOM 658 C CA . HIS A 1 85 ? -28.372 5.250 1.140 1.00 96.12 85 HIS A CA 1
ATOM 659 C C . HIS A 1 85 ? -26.985 4.696 0.770 1.00 96.12 85 HIS A C 1
ATOM 661 O O . HIS A 1 85 ? -26.610 4.716 -0.400 1.00 96.12 85 HIS A O 1
ATOM 667 N N . ILE A 1 86 ? -26.242 4.146 1.738 1.00 91.81 86 ILE A N 1
ATOM 668 C CA . ILE A 1 86 ? -24.938 3.510 1.490 1.00 91.81 86 ILE A CA 1
ATOM 669 C C . ILE A 1 86 ? -25.091 2.304 0.559 1.00 91.81 86 ILE A C 1
ATOM 671 O O . ILE A 1 86 ? -24.339 2.195 -0.406 1.00 91.81 86 ILE A O 1
ATOM 675 N N . LYS A 1 87 ? -26.087 1.438 0.791 1.00 94.56 87 LYS A N 1
ATOM 676 C CA . LYS A 1 87 ? -26.341 0.274 -0.078 1.00 94.56 87 LYS A CA 1
ATOM 677 C C . LYS A 1 87 ? -26.664 0.684 -1.516 1.00 94.56 87 LYS A C 1
ATOM 679 O O . LYS A 1 87 ? -26.198 0.036 -2.452 1.00 94.56 87 LYS A O 1
ATOM 684 N N . ASP A 1 88 ? -27.425 1.763 -1.695 1.00 96.06 88 ASP A N 1
ATOM 685 C CA . ASP A 1 88 ? -27.719 2.312 -3.022 1.00 96.06 88 ASP A CA 1
ATOM 686 C C . ASP A 1 88 ? -26.443 2.819 -3.720 1.00 96.06 88 ASP A C 1
ATOM 688 O O . ASP A 1 88 ? -26.185 2.470 -4.873 1.00 96.06 88 ASP A O 1
ATOM 692 N N . LEU A 1 89 ? -25.577 3.550 -3.008 1.00 93.81 89 LEU A N 1
ATOM 693 C CA . LEU A 1 89 ? -24.290 4.003 -3.549 1.00 93.81 89 LEU A CA 1
ATOM 694 C C . LEU A 1 89 ? -23.353 2.839 -3.899 1.00 93.81 89 LEU A C 1
ATOM 696 O O . LEU A 1 89 ? -22.730 2.854 -4.960 1.00 93.81 89 LEU A O 1
ATOM 700 N N . GLU A 1 90 ? -23.269 1.807 -3.059 1.00 92.81 90 GLU A N 1
ATOM 701 C CA . GLU A 1 90 ? -22.482 0.602 -3.348 1.00 92.81 90 GLU A CA 1
ATOM 702 C C . GLU A 1 90 ? -22.972 -0.093 -4.627 1.00 92.81 90 GLU A C 1
ATOM 704 O O . GLU A 1 90 ? -22.165 -0.494 -5.472 1.00 92.81 90 GLU A O 1
ATOM 709 N N . GLN A 1 91 ? -24.292 -0.181 -4.817 1.00 96.00 91 GLN A N 1
ATOM 710 C CA . GLN A 1 91 ? -24.887 -0.741 -6.028 1.00 96.00 91 GLN A CA 1
ATOM 711 C C . GLN A 1 91 ? -24.574 0.112 -7.268 1.00 96.00 91 GLN A C 1
ATOM 713 O O . GLN A 1 91 ? -24.232 -0.439 -8.321 1.00 96.00 91 GLN A O 1
ATOM 718 N N . GLN A 1 92 ? -24.621 1.443 -7.148 1.00 95.62 92 GLN A N 1
ATOM 719 C CA . GLN A 1 92 ? -24.233 2.361 -8.225 1.00 95.62 92 GLN A CA 1
ATOM 720 C C . GLN A 1 92 ? -22.750 2.213 -8.603 1.00 95.62 92 GLN A C 1
ATOM 722 O O . GLN A 1 92 ? -22.425 2.131 -9.788 1.00 95.62 92 GLN A O 1
ATOM 727 N N . VAL A 1 93 ? -21.850 2.102 -7.619 1.00 90.75 93 VAL A N 1
ATOM 728 C CA . VAL A 1 93 ? -20.408 1.891 -7.840 1.00 90.75 93 VAL A CA 1
ATOM 729 C C . VAL A 1 93 ? -20.141 0.576 -8.573 1.00 90.75 93 VAL A C 1
ATOM 731 O O . VAL A 1 93 ? -19.338 0.540 -9.507 1.00 90.75 93 VAL A O 1
ATOM 734 N N . VAL A 1 94 ? -20.832 -0.505 -8.202 1.00 91.44 94 VAL A N 1
ATOM 735 C CA . VAL A 1 94 ? -20.735 -1.786 -8.921 1.00 91.44 94 VAL A CA 1
ATOM 736 C C . VAL A 1 94 ? -21.211 -1.635 -10.370 1.00 91.44 94 VAL A C 1
ATOM 738 O O . VAL A 1 94 ? -20.538 -2.117 -11.282 1.00 91.44 94 VAL A O 1
ATOM 741 N N . GLY A 1 95 ? -22.317 -0.922 -10.602 1.00 93.25 95 GLY A N 1
ATOM 742 C CA . GLY A 1 95 ? -22.823 -0.630 -11.945 1.00 93.25 95 GLY A CA 1
ATOM 743 C C . GLY A 1 95 ? -21.824 0.148 -12.807 1.00 93.25 95 GLY A C 1
ATOM 744 O O . GLY A 1 95 ? -21.536 -0.255 -13.934 1.00 93.25 95 GLY A O 1
ATOM 745 N N . LEU A 1 96 ? -21.233 1.214 -12.263 1.00 93.56 96 LEU A N 1
ATOM 746 C CA . LEU A 1 96 ? -20.210 2.011 -12.947 1.00 93.56 96 LEU A CA 1
ATOM 747 C C . LEU A 1 96 ? -18.931 1.210 -13.212 1.00 93.56 96 LEU A C 1
ATOM 749 O O . LEU A 1 96 ? -18.360 1.303 -14.296 1.00 93.56 96 LEU A O 1
ATOM 753 N N . SER A 1 97 ? -18.493 0.385 -12.259 1.00 84.88 97 SER A N 1
ATOM 754 C CA . SER A 1 97 ? -17.334 -0.493 -12.442 1.00 84.88 97 SER A CA 1
ATOM 755 C C . SER A 1 97 ? -17.557 -1.482 -13.590 1.00 84.88 97 SER A C 1
ATOM 757 O O . SER A 1 97 ? -16.667 -1.668 -14.422 1.00 84.88 97 SER A O 1
ATOM 759 N N . ASN A 1 98 ? -18.763 -2.049 -13.700 1.00 86.88 98 ASN A N 1
ATOM 760 C CA . ASN A 1 98 ? -19.136 -2.911 -14.822 1.00 86.88 98 ASN A CA 1
ATOM 761 C C . ASN A 1 98 ? -19.128 -2.147 -16.152 1.00 86.88 98 ASN A C 1
ATOM 763 O O . ASN A 1 98 ? -18.530 -2.632 -17.106 1.00 86.88 98 ASN A O 1
ATOM 767 N N . GLN A 1 99 ? -19.677 -0.929 -16.204 1.00 92.12 99 GLN A N 1
ATOM 768 C CA . GLN A 1 99 ? -19.624 -0.087 -17.408 1.00 92.12 99 GLN A CA 1
ATOM 769 C C . GLN A 1 99 ? -18.184 0.253 -17.820 1.00 92.12 99 GLN A C 1
ATOM 771 O O . GLN A 1 99 ? -17.843 0.182 -18.999 1.00 92.12 99 GLN A O 1
ATOM 776 N N . ILE A 1 100 ? -17.304 0.576 -16.865 1.00 81.31 100 ILE A N 1
ATOM 777 C CA . ILE A 1 100 ? -15.875 0.802 -17.133 1.00 81.31 100 ILE A CA 1
ATOM 778 C C . ILE A 1 100 ? -15.229 -0.468 -17.692 1.00 81.31 100 ILE A C 1
ATOM 780 O O . ILE A 1 100 ? -14.446 -0.386 -18.637 1.00 81.31 100 ILE A O 1
ATOM 784 N N . ASN A 1 101 ? -15.551 -1.637 -17.139 1.00 74.06 101 ASN A N 1
ATOM 785 C CA . ASN A 1 101 ? -15.024 -2.913 -17.616 1.00 74.06 101 ASN A CA 1
ATOM 786 C C . ASN A 1 101 ? -15.548 -3.273 -19.012 1.00 74.06 101 ASN A C 1
ATOM 788 O O . ASN A 1 101 ? -14.773 -3.759 -19.830 1.00 74.06 101 ASN A O 1
ATOM 792 N N . GLU A 1 102 ? -16.812 -2.984 -19.322 1.00 84.81 102 GLU A N 1
ATOM 793 C CA . GLU A 1 102 ? -17.387 -3.148 -20.662 1.00 84.81 102 GLU A CA 1
ATOM 794 C C . GLU A 1 102 ? -16.707 -2.217 -21.675 1.00 84.81 102 GLU A C 1
ATOM 796 O O . GLU A 1 102 ? -16.263 -2.670 -22.731 1.00 84.81 102 GLU A O 1
ATOM 801 N N . LEU A 1 103 ? -16.520 -0.939 -21.325 1.00 81.06 103 LEU A N 1
ATOM 802 C CA . LEU A 1 103 ? -15.793 0.026 -22.156 1.00 81.06 103 LEU A CA 1
ATOM 803 C C . LEU A 1 103 ? -14.320 -0.369 -22.350 1.00 81.06 103 LEU A C 1
ATOM 805 O O . LEU A 1 103 ? -13.783 -0.222 -23.448 1.00 81.06 103 LEU A O 1
ATOM 809 N N . ARG A 1 104 ? -13.670 -0.923 -21.318 1.00 73.06 104 ARG A N 1
ATOM 810 C CA . ARG A 1 104 ? -12.322 -1.510 -21.425 1.00 73.06 104 ARG A CA 1
ATOM 811 C C . ARG A 1 104 ? -12.312 -2.786 -22.270 1.00 73.06 104 ARG A C 1
ATOM 813 O O . ARG A 1 104 ? -11.341 -3.025 -22.977 1.00 73.06 104 ARG A O 1
ATOM 820 N N . GLY A 1 105 ? -13.379 -3.584 -22.240 1.00 59.12 105 GLY A N 1
ATOM 821 C CA . GLY A 1 105 ? -13.526 -4.818 -23.016 1.00 59.12 105 GLY A CA 1
ATOM 822 C C . GLY A 1 105 ? -13.597 -4.583 -24.527 1.00 59.12 105 GLY A C 1
ATOM 823 O O . GLY A 1 105 ? -13.062 -5.380 -25.296 1.00 59.12 105 GLY A O 1
ATOM 824 N N . VAL A 1 106 ? -14.156 -3.447 -24.959 1.00 59.44 106 VAL A N 1
ATOM 825 C CA . VAL A 1 106 ? -14.124 -3.014 -26.371 1.00 59.44 106 VAL A CA 1
ATOM 826 C C . VAL A 1 106 ? -12.700 -2.621 -26.813 1.00 59.44 106 VAL A C 1
ATOM 828 O O . VAL A 1 106 ? -12.382 -2.654 -27.999 1.00 59.44 106 VAL A O 1
ATOM 831 N N . GLY A 1 107 ? -11.805 -2.344 -25.860 1.00 54.38 107 GLY A N 1
ATOM 832 C CA . GLY A 1 107 ? -10.372 -2.136 -26.060 1.00 54.38 107 GLY A CA 1
ATOM 833 C C . GLY A 1 107 ? -9.512 -3.285 -25.527 1.00 54.38 107 GLY A C 1
ATOM 834 O O . GLY A 1 107 ? -8.583 -3.021 -24.780 1.00 54.38 107 GLY A O 1
ATOM 835 N N . GLY A 1 108 ? -9.821 -4.542 -25.870 1.00 47.25 108 GLY A N 1
ATOM 836 C CA . GLY A 1 108 ? -8.904 -5.687 -25.756 1.00 47.25 108 GLY A CA 1
ATOM 837 C C . GLY A 1 108 ? -8.141 -5.819 -24.430 1.00 47.25 108 GLY A C 1
ATOM 838 O O . GLY A 1 108 ? -6.984 -5.426 -24.344 1.00 47.25 108 GLY A O 1
ATOM 839 N N . ALA A 1 109 ? -8.782 -6.429 -23.430 1.00 44.28 109 ALA A N 1
ATOM 840 C CA . ALA A 1 109 ? -8.182 -7.127 -22.285 1.00 44.28 109 ALA A CA 1
ATOM 841 C C . ALA A 1 109 ? -6.719 -6.769 -21.927 1.00 44.28 109 ALA A C 1
ATOM 843 O O . ALA A 1 109 ? -5.796 -7.540 -22.192 1.00 44.28 109 ALA A O 1
ATOM 844 N N . THR A 1 110 ? -6.501 -5.674 -21.195 1.00 48.97 110 THR A N 1
ATOM 845 C CA . THR A 1 110 ? -5.314 -5.575 -20.336 1.00 48.97 110 THR A CA 1
ATOM 846 C C . THR A 1 110 ? -5.549 -6.438 -19.096 1.00 48.97 110 THR A C 1
ATOM 848 O O . THR A 1 110 ? -5.864 -5.943 -18.015 1.00 48.97 110 THR A O 1
ATOM 851 N N . SER A 1 111 ? -5.386 -7.754 -19.264 1.00 50.34 111 SER A N 1
ATOM 852 C CA . SER A 1 111 ? -4.743 -8.569 -18.227 1.00 50.34 111 SER A CA 1
ATOM 853 C C . SER A 1 111 ? -3.531 -7.781 -17.711 1.00 50.34 111 SER A C 1
ATOM 855 O O . SER A 1 111 ? -2.934 -7.029 -18.487 1.00 50.34 111 SER A O 1
ATOM 857 N N . GLU A 1 112 ? -3.177 -7.904 -16.432 1.00 53.59 112 GLU A N 1
ATOM 858 C CA . GLU A 1 112 ? -1.897 -7.442 -15.873 1.00 53.59 112 GLU A CA 1
ATOM 859 C C . GLU A 1 112 ? -0.729 -8.185 -16.550 1.00 53.59 112 GLU A C 1
ATOM 861 O O . GLU A 1 112 ? 0.018 -8.950 -15.948 1.00 53.59 112 GLU A O 1
ATOM 866 N N . SER A 1 113 ? -0.604 -8.007 -17.861 1.00 56.09 113 SER A N 1
ATOM 867 C CA . SER A 1 113 ? 0.445 -8.529 -18.694 1.00 56.09 113 SER A CA 1
ATOM 868 C C . SER A 1 113 ? 1.674 -7.777 -18.231 1.00 56.09 113 SER A C 1
ATOM 870 O O . SER A 1 113 ? 1.766 -6.558 -18.417 1.00 56.09 113 SER A O 1
ATOM 872 N N . ILE A 1 114 ? 2.574 -8.508 -17.580 1.00 67.31 114 ILE A N 1
ATOM 873 C CA . ILE A 1 114 ? 3.940 -8.088 -17.288 1.00 67.31 114 ILE A CA 1
ATOM 874 C C . ILE A 1 114 ? 4.419 -7.289 -18.498 1.00 67.31 114 ILE A C 1
ATOM 876 O O . ILE A 1 114 ? 4.449 -7.823 -19.611 1.00 67.31 114 ILE A O 1
ATOM 880 N N . SER A 1 115 ? 4.658 -5.987 -18.311 1.00 78.19 115 SER A N 1
ATOM 881 C CA . SER A 1 115 ? 4.804 -5.104 -19.463 1.00 78.19 115 SER A CA 1
ATOM 882 C C . SER A 1 115 ? 5.993 -5.577 -20.292 1.00 78.19 115 SER A C 1
ATOM 884 O O . SER A 1 115 ? 7.100 -5.709 -19.771 1.00 78.19 115 SER A O 1
ATOM 886 N N . SER A 1 116 ? 5.779 -5.830 -21.578 1.00 91.75 116 SER A N 1
ATOM 887 C CA . SER A 1 116 ? 6.839 -6.154 -22.534 1.00 91.75 116 SER A CA 1
ATOM 888 C C . SER A 1 116 ? 7.599 -4.903 -22.991 1.00 91.75 116 SER A C 1
ATOM 890 O O . SER A 1 116 ? 8.226 -4.893 -24.051 1.00 91.75 116 SER A O 1
ATOM 892 N N . ASP A 1 117 ? 7.537 -3.838 -22.195 1.00 95.50 117 ASP A N 1
ATOM 893 C CA . ASP A 1 117 ? 8.100 -2.535 -22.488 1.00 95.50 117 ASP A CA 1
ATOM 894 C C . ASP A 1 117 ? 9.491 -2.429 -21.853 1.00 95.50 117 ASP A C 1
ATOM 896 O O . ASP A 1 117 ? 9.708 -2.757 -20.684 1.00 95.50 117 ASP A O 1
ATOM 900 N N . ILE A 1 118 ? 10.450 -1.905 -22.614 1.00 97.12 118 ILE A N 1
ATOM 901 C CA . ILE A 1 118 ? 11.735 -1.456 -22.068 1.00 97.12 118 ILE A CA 1
ATOM 902 C C . ILE A 1 118 ? 11.824 0.065 -22.135 1.00 97.12 118 ILE A C 1
ATOM 904 O O . ILE A 1 118 ? 11.228 0.715 -22.997 1.00 97.12 118 ILE A O 1
ATOM 908 N N . ILE A 1 119 ? 12.630 0.640 -21.250 1.00 96.44 119 ILE A N 1
ATOM 909 C CA . ILE A 1 119 ? 12.987 2.054 -21.265 1.00 96.44 119 ILE A CA 1
ATOM 910 C C . ILE A 1 119 ? 14.399 2.211 -21.811 1.00 96.44 119 ILE A C 1
ATOM 912 O O . ILE A 1 119 ? 15.355 1.671 -21.248 1.00 96.44 119 ILE A O 1
ATOM 916 N N . ILE A 1 120 ? 14.543 3.050 -22.838 1.00 97.38 120 ILE A N 1
ATOM 917 C CA . ILE A 1 120 ? 15.837 3.570 -23.281 1.00 97.38 120 ILE A CA 1
ATOM 918 C C . ILE A 1 120 ? 15.948 5.027 -22.832 1.00 97.38 120 ILE A C 1
ATOM 920 O O . ILE A 1 120 ? 15.224 5.901 -23.303 1.00 97.38 120 ILE A O 1
ATOM 924 N N . SER A 1 121 ? 16.851 5.299 -21.894 1.00 96.25 121 SER A N 1
ATOM 925 C CA . SER A 1 121 ? 17.073 6.636 -21.333 1.00 96.25 121 SER A CA 1
ATOM 926 C C . SER A 1 121 ? 18.389 7.249 -21.799 1.00 96.25 121 SER A C 1
ATOM 928 O O . SER A 1 121 ? 19.334 6.540 -22.152 1.00 96.25 121 SER A O 1
ATOM 930 N N . ALA A 1 122 ? 18.460 8.580 -21.692 1.00 95.00 122 ALA A N 1
ATOM 931 C CA . ALA A 1 122 ? 19.628 9.397 -22.020 1.00 95.00 122 ALA A CA 1
ATOM 932 C C . ALA A 1 122 ? 19.988 9.419 -23.516 1.00 95.00 122 ALA A C 1
ATOM 934 O O . ALA A 1 122 ? 21.155 9.571 -23.875 1.00 95.00 122 ALA A O 1
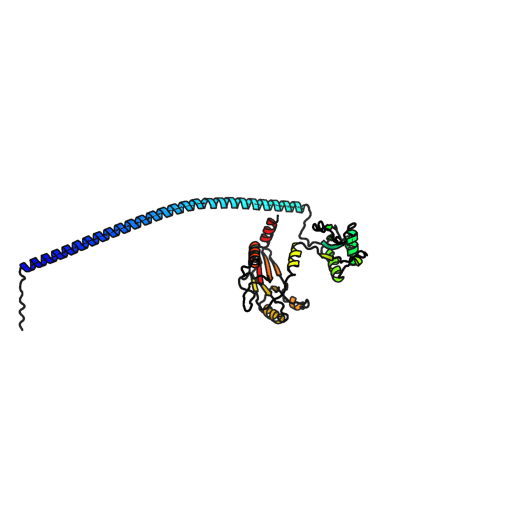ATOM 935 N N . VAL A 1 123 ? 18.979 9.316 -24.386 1.00 95.69 123 VAL A N 1
ATOM 936 C CA . VAL A 1 123 ? 19.153 9.496 -25.832 1.00 95.69 123 VAL A CA 1
ATOM 937 C C . VAL A 1 123 ? 19.280 10.997 -26.142 1.00 95.69 123 VAL A C 1
ATOM 939 O O . VAL A 1 123 ? 18.428 11.761 -25.691 1.00 95.69 123 VAL A O 1
ATOM 942 N N . PRO A 1 124 ? 20.301 11.455 -26.888 1.00 94.81 124 PRO A N 1
ATOM 943 C CA . PRO A 1 124 ? 20.396 12.850 -27.325 1.00 94.81 124 PRO A CA 1
ATOM 944 C C . PRO A 1 124 ? 19.155 13.297 -28.108 1.00 94.81 124 PRO A C 1
ATOM 946 O O . PRO A 1 124 ? 18.756 12.623 -29.059 1.00 94.81 124 PRO A O 1
ATOM 949 N N . LEU A 1 125 ? 18.559 14.440 -27.745 1.00 93.25 125 LEU A N 1
ATOM 950 C CA . LEU A 1 125 ? 17.356 14.950 -28.418 1.00 93.25 125 LEU A CA 1
ATOM 951 C C . LEU A 1 125 ? 17.590 15.228 -29.914 1.00 93.25 125 LEU A C 1
ATOM 953 O O . LEU A 1 125 ? 16.669 15.098 -30.704 1.00 93.25 125 LEU A O 1
ATOM 957 N N . GLN A 1 126 ? 18.826 15.520 -30.334 1.00 92.81 126 GLN A N 1
ATOM 958 C CA . GLN A 1 126 ? 19.169 15.733 -31.748 1.00 92.81 126 GLN A CA 1
ATOM 959 C C . GLN A 1 126 ? 18.917 14.493 -32.626 1.00 92.81 126 GLN A C 1
ATOM 961 O O . GLN A 1 126 ? 18.899 14.599 -33.849 1.00 92.81 126 GLN A O 1
ATOM 966 N N . LEU A 1 127 ? 18.734 13.319 -32.013 1.00 92.00 127 LEU A N 1
ATOM 967 C CA . LEU A 1 127 ? 18.448 12.058 -32.693 1.00 92.00 127 LEU A CA 1
ATOM 968 C C . LEU A 1 127 ? 16.949 11.721 -32.733 1.00 92.00 127 LEU A C 1
ATOM 970 O O . LEU A 1 127 ? 16.596 10.638 -33.189 1.00 92.00 127 LEU A O 1
ATOM 974 N N . SER A 1 128 ? 16.059 12.613 -32.277 1.00 88.75 128 SER A N 1
ATOM 975 C CA . SER A 1 128 ? 14.618 12.331 -32.163 1.00 88.75 128 SER A CA 1
ATOM 976 C C . SER A 1 128 ? 13.873 12.233 -33.497 1.00 88.75 128 SER A C 1
ATOM 978 O O . SER A 1 128 ? 12.735 11.777 -33.509 1.00 88.75 128 SER A O 1
ATOM 980 N N . ASN A 1 129 ? 14.486 12.636 -34.614 1.00 92.69 129 ASN A N 1
ATOM 981 C CA . ASN A 1 129 ? 13.821 12.665 -35.923 1.00 92.69 129 ASN A CA 1
ATOM 982 C C . ASN A 1 129 ? 13.399 11.272 -36.427 1.00 92.69 129 ASN A C 1
ATOM 984 O O . ASN A 1 129 ? 12.478 11.180 -37.232 1.00 92.69 129 ASN A O 1
ATOM 988 N N . ASP A 1 130 ? 14.055 10.203 -35.964 1.00 96.00 130 ASP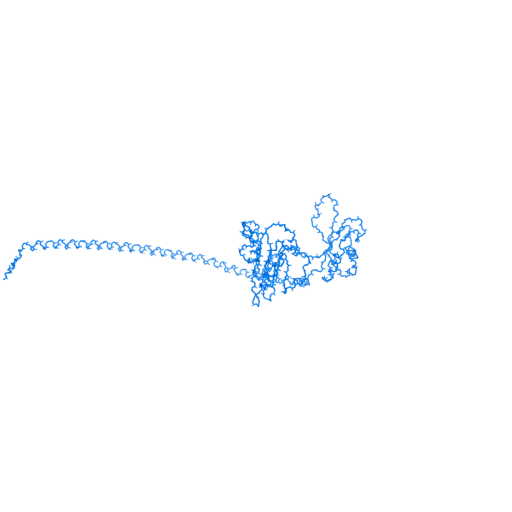 A N 1
ATOM 989 C CA . ASP A 1 130 ? 13.723 8.824 -36.334 1.00 96.00 130 ASP A CA 1
ATOM 990 C C . ASP A 1 130 ? 13.931 7.873 -35.145 1.00 96.00 130 ASP A C 1
ATOM 992 O O . ASP A 1 130 ? 15.026 7.353 -34.896 1.00 96.00 130 ASP A O 1
ATOM 996 N N . LEU A 1 131 ? 12.848 7.644 -34.395 1.00 96.81 131 LEU A N 1
ATOM 997 C CA . LEU A 1 131 ? 12.855 6.778 -33.216 1.00 96.81 131 LEU A CA 1
ATOM 998 C C . LEU A 1 131 ? 13.195 5.319 -33.563 1.00 96.81 131 LEU A C 1
ATOM 1000 O O . LEU A 1 131 ? 13.871 4.649 -32.779 1.00 96.81 131 LEU A O 1
ATOM 1004 N N . HIS A 1 132 ? 12.783 4.833 -34.739 1.00 97.44 132 HIS A N 1
ATOM 1005 C CA . HIS A 1 132 ? 13.082 3.469 -35.181 1.00 97.44 132 HIS A CA 1
ATOM 1006 C C . HIS A 1 132 ? 14.573 3.293 -35.461 1.00 97.44 132 HIS A C 1
ATOM 1008 O O . HIS A 1 132 ? 15.161 2.304 -35.024 1.00 97.44 132 HIS A O 1
ATOM 1014 N N . ASN A 1 133 ? 15.214 4.266 -36.111 1.00 97.31 133 ASN A N 1
ATOM 1015 C CA . ASN A 1 133 ? 16.662 4.251 -36.315 1.00 97.31 133 ASN A CA 1
ATOM 1016 C C . ASN A 1 133 ? 17.428 4.324 -34.985 1.00 97.31 133 ASN A C 1
ATOM 1018 O O . ASN A 1 133 ? 18.414 3.610 -34.800 1.00 97.31 133 ASN A O 1
ATOM 1022 N N . VAL A 1 134 ? 16.949 5.116 -34.019 1.00 97.75 134 VAL A N 1
ATOM 1023 C CA . VAL A 1 134 ? 17.536 5.154 -32.669 1.00 97.75 134 VAL A CA 1
ATOM 1024 C C . VAL A 1 134 ? 17.500 3.774 -32.011 1.00 97.75 134 VAL A C 1
ATOM 1026 O O . VAL A 1 134 ? 18.539 3.281 -31.565 1.00 97.75 134 VAL A O 1
ATOM 1029 N N . VAL A 1 135 ? 16.331 3.129 -31.974 1.00 98.06 135 VAL A N 1
ATOM 1030 C CA . VAL A 1 135 ? 16.174 1.791 -31.381 1.00 98.06 135 VAL A CA 1
ATOM 1031 C C . VAL A 1 135 ? 16.984 0.748 -32.153 1.00 98.06 135 VAL A C 1
ATOM 1033 O O . VAL A 1 135 ? 17.675 -0.059 -31.535 1.00 98.06 135 VAL A O 1
ATOM 1036 N N . SER A 1 136 ? 16.997 0.812 -33.486 1.00 98.19 136 SER A N 1
ATOM 1037 C CA . SER A 1 136 ? 17.800 -0.063 -34.349 1.00 98.19 136 SER A CA 1
ATOM 1038 C C . SER A 1 136 ? 19.296 0.031 -34.038 1.00 98.19 136 SER A C 1
ATOM 1040 O O . SER A 1 136 ? 19.959 -0.994 -33.867 1.00 98.19 136 SER A O 1
ATOM 1042 N N . LYS A 1 137 ? 19.838 1.244 -33.870 1.00 98.25 137 LYS A N 1
ATOM 1043 C CA . LYS A 1 137 ? 21.243 1.455 -33.490 1.00 98.25 137 LYS A CA 1
ATOM 1044 C C . LYS A 1 137 ? 21.554 0.918 -32.095 1.00 98.25 137 LYS A C 1
ATOM 1046 O O . LYS A 1 137 ? 22.602 0.296 -31.905 1.00 98.25 137 LYS A O 1
ATOM 1051 N N . VAL A 1 138 ? 20.646 1.094 -31.130 1.00 98.19 138 VAL A N 1
ATOM 1052 C CA . VAL A 1 138 ? 20.792 0.526 -29.776 1.00 98.19 138 VAL A CA 1
ATOM 1053 C C . VAL A 1 138 ? 20.793 -1.005 -29.825 1.00 98.19 138 VAL A C 1
ATOM 1055 O O . VAL A 1 138 ? 21.703 -1.629 -29.279 1.00 98.19 138 VAL A O 1
ATOM 1058 N N . LEU A 1 139 ? 19.835 -1.620 -30.523 1.00 98.31 139 LEU A N 1
ATOM 1059 C CA . LEU A 1 139 ? 19.737 -3.076 -30.664 1.00 98.31 139 LEU A CA 1
ATOM 1060 C C . LEU A 1 139 ? 20.922 -3.664 -31.441 1.00 98.31 139 LEU A C 1
ATOM 1062 O O . LEU A 1 139 ? 21.505 -4.659 -31.016 1.00 98.31 139 LEU A O 1
ATOM 1066 N N . THR A 1 140 ? 21.356 -3.014 -32.520 1.00 98.31 140 THR A N 1
ATOM 1067 C CA . THR A 1 140 ? 22.557 -3.396 -33.282 1.00 98.31 140 THR A CA 1
ATOM 1068 C C . THR A 1 140 ? 23.801 -3.323 -32.405 1.00 98.31 140 THR A C 1
ATOM 1070 O O . THR A 1 140 ? 24.606 -4.254 -32.374 1.00 98.31 140 THR A O 1
ATOM 1073 N N . SER A 1 141 ? 23.921 -2.266 -31.600 1.00 98.12 141 SER A N 1
ATOM 1074 C CA . SER A 1 141 ? 24.999 -2.137 -30.620 1.00 98.12 141 SER A CA 1
ATOM 1075 C C . SER A 1 141 ? 24.947 -3.229 -29.560 1.00 98.12 141 SER A C 1
ATOM 1077 O O . SER A 1 141 ? 25.988 -3.611 -29.036 1.00 98.12 141 SER A O 1
ATOM 1079 N N . LEU A 1 142 ? 23.779 -3.777 -29.245 1.00 97.94 142 LEU A N 1
ATOM 1080 C CA . LEU A 1 142 ? 23.632 -4.941 -28.376 1.00 97.94 142 LEU A CA 1
ATOM 1081 C C . LEU A 1 142 ? 23.833 -6.282 -29.101 1.00 97.94 142 LEU A C 1
ATOM 1083 O O . LEU A 1 142 ? 23.800 -7.313 -28.445 1.00 97.94 142 LEU A O 1
ATOM 1087 N N . GLN A 1 143 ? 24.132 -6.299 -30.404 1.00 97.94 143 GLN A N 1
ATOM 1088 C CA . GLN A 1 143 ? 24.185 -7.510 -31.241 1.00 97.94 143 GLN A CA 1
ATOM 1089 C C . GLN A 1 143 ? 22.824 -8.226 -31.349 1.00 97.94 143 GLN A C 1
ATOM 1091 O O . GLN A 1 143 ? 22.766 -9.448 -31.458 1.00 97.94 143 GLN A O 1
ATOM 1096 N N . LEU A 1 144 ? 21.726 -7.466 -31.318 1.00 98.25 144 LEU A N 1
ATOM 1097 C CA . LEU A 1 144 ? 20.346 -7.954 -31.411 1.00 98.25 144 LEU A CA 1
ATOM 1098 C C . LEU A 1 144 ? 19.540 -7.272 -32.544 1.00 98.25 144 LEU A C 1
ATOM 1100 O O . LEU A 1 144 ? 18.390 -6.898 -32.320 1.00 98.25 144 LEU A O 1
ATOM 1104 N N . PRO A 1 145 ? 20.086 -7.079 -33.765 1.00 98.31 145 PRO A N 1
ATOM 1105 C CA . PRO A 1 145 ? 19.384 -6.329 -34.816 1.00 98.31 145 PRO A CA 1
ATOM 1106 C C . PRO A 1 145 ? 18.073 -6.995 -35.273 1.00 98.31 145 PRO A C 1
ATOM 1108 O O . PRO A 1 145 ? 17.150 -6.310 -35.701 1.00 98.31 145 PRO A O 1
ATOM 1111 N N . HIS A 1 146 ? 17.965 -8.321 -35.150 1.00 98.00 146 HIS A N 1
ATOM 1112 C CA . HIS A 1 146 ? 16.789 -9.095 -35.561 1.00 98.00 146 HIS A CA 1
ATOM 1113 C C . HIS A 1 146 ? 15.535 -8.788 -34.721 1.00 98.00 146 HIS A C 1
ATOM 1115 O O . HIS A 1 146 ? 14.420 -8.863 -35.239 1.00 98.00 146 HIS A O 1
ATOM 1121 N N . LEU A 1 147 ? 15.711 -8.356 -33.466 1.00 97.94 147 LEU A N 1
ATOM 1122 C CA . LEU A 1 147 ? 14.603 -8.010 -32.570 1.00 97.94 147 LEU A CA 1
ATOM 1123 C C . LEU A 1 147 ? 13.873 -6.726 -32.974 1.00 97.94 147 LEU A C 1
ATOM 1125 O O . LEU A 1 147 ? 12.811 -6.436 -32.432 1.00 97.94 147 LEU A O 1
ATOM 1129 N N . LEU A 1 148 ? 14.398 -5.955 -33.934 1.00 98.12 148 LEU A N 1
ATOM 1130 C CA . LEU A 1 148 ? 13.716 -4.760 -34.434 1.00 98.12 148 LEU A CA 1
ATOM 1131 C C . LEU A 1 148 ? 12.340 -5.098 -35.031 1.00 98.12 148 LEU A C 1
ATOM 1133 O O . LEU A 1 148 ? 11.414 -4.306 -34.907 1.00 98.12 148 LEU A O 1
ATOM 1137 N N . SER A 1 149 ? 12.193 -6.288 -35.623 1.00 97.44 149 SER A N 1
ATOM 1138 C CA . SER A 1 149 ? 10.915 -6.774 -36.164 1.00 97.44 149 SER A CA 1
ATOM 1139 C C . SER A 1 149 ? 9.875 -7.127 -35.089 1.00 97.44 149 SER A C 1
ATOM 1141 O O . SER A 1 149 ? 8.695 -7.304 -35.404 1.00 97.44 149 SER A O 1
ATOM 1143 N N . ASP A 1 150 ? 10.300 -7.221 -33.825 1.00 97.94 150 ASP A N 1
ATOM 1144 C CA . ASP A 1 150 ? 9.459 -7.499 -32.658 1.00 97.94 150 ASP A CA 1
ATOM 1145 C C . ASP A 1 150 ? 9.129 -6.253 -31.838 1.00 97.94 150 ASP A C 1
ATOM 1147 O O . ASP A 1 150 ? 8.346 -6.333 -30.889 1.00 97.94 150 ASP A O 1
ATOM 1151 N N . VAL A 1 151 ? 9.693 -5.105 -32.216 1.00 97.50 151 VAL A N 1
ATOM 1152 C CA . VAL A 1 151 ? 9.327 -3.807 -31.658 1.00 97.50 151 VAL A CA 1
ATOM 1153 C C . VAL A 1 151 ? 7.987 -3.379 -32.249 1.00 97.50 151 VAL A C 1
ATOM 1155 O O . VAL A 1 151 ? 7.791 -3.412 -33.463 1.00 97.50 151 VAL A O 1
ATOM 1158 N N . LEU A 1 152 ? 7.066 -2.982 -31.375 1.00 95.56 152 LEU A N 1
ATOM 1159 C CA . LEU A 1 152 ? 5.746 -2.485 -31.745 1.00 95.56 152 LEU A CA 1
ATOM 1160 C C . LEU A 1 152 ? 5.820 -0.967 -31.994 1.00 95.56 152 LEU A C 1
ATOM 1162 O O . LEU A 1 152 ? 6.476 -0.513 -32.927 1.00 95.56 152 LEU A O 1
ATOM 1166 N N . ASN A 1 153 ? 5.168 -0.163 -31.153 1.00 95.94 153 ASN A N 1
ATOM 1167 C CA . ASN A 1 153 ? 5.078 1.285 -31.320 1.00 95.94 153 ASN A CA 1
ATOM 1168 C C . ASN A 1 153 ? 6.006 2.033 -30.347 1.00 95.94 153 ASN A C 1
ATOM 1170 O O . ASN A 1 153 ? 5.717 2.123 -29.153 1.00 95.94 153 ASN A O 1
ATOM 1174 N N . ILE A 1 154 ? 7.118 2.577 -30.847 1.00 97.38 154 ILE A N 1
ATOM 1175 C CA . ILE A 1 154 ? 8.090 3.308 -30.022 1.00 97.38 154 ILE A CA 1
ATOM 1176 C C . ILE A 1 154 ? 7.497 4.655 -29.607 1.00 97.38 154 ILE A C 1
ATOM 1178 O O . ILE A 1 154 ? 7.100 5.460 -30.446 1.00 97.38 154 ILE A O 1
ATOM 1182 N N . ARG A 1 155 ? 7.489 4.932 -28.302 1.00 96.31 155 ARG A N 1
ATOM 1183 C CA . ARG A 1 155 ? 6.951 6.179 -27.746 1.00 96.31 155 ARG A CA 1
ATOM 1184 C C . ARG A 1 155 ? 8.064 7.027 -27.157 1.00 96.31 155 ARG A C 1
ATOM 1186 O O . ARG A 1 155 ? 8.867 6.542 -26.362 1.00 96.31 155 ARG A O 1
ATOM 1193 N N . GLN A 1 156 ? 8.072 8.309 -27.497 1.00 95.75 156 GLN A N 1
ATOM 1194 C CA . GLN A 1 156 ? 8.899 9.305 -26.829 1.00 95.75 156 GLN A CA 1
ATOM 1195 C C . GLN A 1 156 ? 8.154 9.878 -25.621 1.00 95.75 156 GLN A C 1
ATOM 1197 O O . GLN A 1 156 ? 7.007 10.303 -25.736 1.00 95.75 156 GLN A O 1
ATOM 1202 N N . VAL A 1 157 ? 8.822 9.930 -24.469 1.00 93.56 157 VAL A N 1
ATOM 1203 C CA . VAL A 1 157 ? 8.300 10.562 -23.255 1.00 93.56 157 VAL A CA 1
ATOM 1204 C C . VAL A 1 157 ? 9.102 11.820 -22.962 1.00 93.56 157 VAL A C 1
ATOM 1206 O O . VAL A 1 157 ? 10.288 11.764 -22.627 1.00 93.56 157 VAL A O 1
ATOM 1209 N N . THR A 1 158 ? 8.435 12.963 -23.064 1.00 85.00 158 THR A N 1
ATOM 1210 C CA . THR A 1 158 ? 8.995 14.266 -22.701 1.00 85.00 158 THR A CA 1
ATOM 1211 C C . THR A 1 158 ? 8.767 14.508 -21.210 1.00 85.00 158 THR A C 1
ATOM 1213 O O . THR A 1 158 ? 7.637 14.416 -20.726 1.00 85.00 158 THR A O 1
ATOM 1216 N N . ARG A 1 159 ? 9.822 14.814 -20.447 1.00 81.81 159 ARG A N 1
ATOM 1217 C CA . ARG A 1 159 ? 9.676 15.173 -19.030 1.00 81.81 159 ARG A CA 1
ATOM 1218 C C . ARG A 1 159 ? 9.159 16.609 -18.934 1.00 81.81 159 ARG A C 1
ATOM 1220 O O . ARG A 1 159 ? 9.795 17.528 -19.434 1.00 81.81 159 ARG A O 1
ATOM 1227 N N . LYS A 1 160 ? 8.015 16.809 -18.267 1.00 77.00 160 LYS A N 1
ATOM 1228 C CA . LYS A 1 160 ? 7.384 18.137 -18.104 1.00 77.00 160 LYS A CA 1
ATOM 1229 C C . LYS A 1 160 ? 8.283 19.180 -17.414 1.00 77.00 160 LYS A C 1
ATOM 1231 O O . LYS A 1 160 ? 8.063 20.368 -17.606 1.00 77.00 160 LYS A O 1
ATOM 1236 N N . ASN A 1 161 ? 9.299 18.758 -16.658 1.00 67.12 161 ASN A N 1
ATOM 1237 C CA . ASN A 1 161 ? 10.140 19.661 -15.861 1.00 67.12 161 ASN A CA 1
ATOM 1238 C C . ASN A 1 161 ? 11.282 20.334 -16.643 1.00 67.12 161 ASN A C 1
ATOM 1240 O O . ASN A 1 161 ? 11.933 21.223 -16.104 1.00 67.12 161 ASN A O 1
ATOM 1244 N N . ASP A 1 162 ? 11.517 19.967 -17.905 1.00 60.72 162 ASP A N 1
ATOM 1245 C CA . ASP A 1 162 ? 12.644 20.518 -18.674 1.00 60.72 162 ASP A CA 1
ATOM 1246 C C . ASP A 1 162 ? 12.364 21.925 -19.248 1.00 60.72 162 ASP A C 1
ATOM 1248 O O . ASP A 1 162 ? 13.254 22.554 -19.814 1.00 60.72 162 ASP A O 1
ATOM 1252 N N . ALA A 1 163 ? 11.148 22.460 -19.080 1.00 61.09 163 ALA A N 1
ATOM 1253 C CA . ALA A 1 163 ? 10.739 23.748 -19.652 1.00 61.09 163 ALA A CA 1
ATOM 1254 C C . ALA A 1 163 ? 11.246 24.994 -18.889 1.00 61.09 163 ALA A C 1
ATOM 1256 O O . ALA A 1 163 ? 11.085 26.106 -19.386 1.00 61.09 163 ALA A O 1
ATOM 1257 N N . GLN A 1 164 ? 11.852 24.843 -17.702 1.00 63.56 164 GLN A N 1
ATOM 1258 C CA . GLN A 1 164 ? 12.280 25.973 -16.853 1.00 63.56 164 GLN A CA 1
ATOM 1259 C C . GLN A 1 164 ? 13.792 26.057 -16.587 1.00 63.56 164 GLN A C 1
ATOM 1261 O O . GLN A 1 164 ? 14.232 26.963 -15.883 1.00 63.56 164 GLN A O 1
ATOM 1266 N N . ALA A 1 165 ? 14.611 25.172 -17.162 1.00 58.53 165 ALA A N 1
ATOM 1267 C CA . ALA A 1 165 ? 16.064 25.248 -17.013 1.00 58.53 165 ALA A CA 1
ATOM 1268 C C . ALA A 1 165 ? 16.651 26.323 -17.946 1.00 58.53 165 ALA A C 1
ATOM 1270 O O . ALA A 1 165 ? 17.110 26.047 -19.054 1.00 58.53 165 ALA A O 1
ATOM 1271 N N . THR A 1 166 ? 16.624 27.576 -17.501 1.00 60.31 166 THR A N 1
ATOM 1272 C CA . THR A 1 166 ? 17.313 28.683 -18.158 1.00 60.31 166 THR A CA 1
ATOM 1273 C C . THR A 1 166 ? 18.833 28.544 -17.964 1.00 60.31 166 THR A C 1
ATOM 1275 O O . THR A 1 166 ? 19.335 28.471 -16.851 1.00 60.31 166 THR A O 1
ATOM 1278 N N . SER A 1 167 ? 19.555 28.510 -19.089 1.00 59.28 167 SER A N 1
ATOM 1279 C CA . SER A 1 167 ? 20.967 28.909 -19.267 1.00 59.28 167 SER A CA 1
ATOM 1280 C C . SER A 1 167 ? 22.150 27.979 -18.940 1.00 59.28 167 SER A C 1
ATOM 1282 O O . SER A 1 167 ? 23.285 28.433 -19.081 1.00 59.28 167 SER A O 1
ATOM 1284 N N . SER A 1 168 ? 21.982 26.681 -18.664 1.00 58.91 168 SER A N 1
ATOM 1285 C CA . SER A 1 168 ? 23.140 25.758 -18.672 1.00 58.91 168 SER A CA 1
ATOM 1286 C C . SER A 1 168 ? 23.089 24.778 -19.843 1.00 58.91 168 SER A C 1
ATOM 1288 O O . SER A 1 168 ? 22.038 24.235 -20.168 1.00 58.91 168 SER A O 1
ATOM 1290 N N . THR A 1 169 ? 24.238 24.570 -20.494 1.00 65.38 169 THR A N 1
ATOM 1291 C CA . THR A 1 169 ? 24.507 23.761 -21.702 1.00 65.38 169 THR A CA 1
ATOM 1292 C C . THR A 1 169 ? 24.276 22.251 -21.506 1.00 65.38 169 THR A C 1
ATOM 1294 O O . THR A 1 169 ? 25.015 21.411 -22.022 1.00 65.38 169 THR A O 1
ATOM 1297 N N . ILE A 1 170 ? 23.278 21.872 -20.713 1.00 66.56 170 ILE A N 1
ATOM 1298 C CA . ILE A 1 170 ? 22.875 20.492 -20.491 1.00 66.56 170 ILE A CA 1
ATOM 1299 C C . ILE A 1 170 ? 22.058 20.082 -21.712 1.00 66.56 170 ILE A C 1
ATOM 1301 O O . ILE A 1 170 ? 20.913 20.487 -21.889 1.00 66.56 170 ILE A O 1
ATOM 1305 N N . GLN A 1 171 ? 22.681 19.298 -22.592 1.00 76.50 171 GLN A N 1
ATOM 1306 C CA . GLN A 1 171 ? 22.009 18.713 -23.748 1.00 76.50 171 GLN A CA 1
ATOM 1307 C C . GLN A 1 171 ? 20.746 17.983 -23.284 1.00 76.50 171 GLN A C 1
ATOM 1309 O O . GLN A 1 171 ? 20.826 17.062 -22.466 1.00 76.50 171 GLN A O 1
ATOM 1314 N N . SER A 1 172 ? 19.592 18.405 -23.805 1.00 84.81 172 SER A N 1
ATOM 1315 C CA . SER A 1 172 ? 18.314 17.758 -23.521 1.00 84.81 172 SER A CA 1
ATOM 1316 C C . SER A 1 172 ? 18.389 16.274 -23.889 1.00 84.81 172 SER A C 1
ATOM 1318 O O . SER A 1 172 ? 18.905 15.894 -24.948 1.00 84.81 172 SER A O 1
ATOM 1320 N N . LYS A 1 173 ? 17.913 15.432 -22.973 1.00 90.81 173 LYS A N 1
ATOM 1321 C CA . LYS A 1 173 ? 17.927 13.975 -23.089 1.00 90.81 173 LYS A CA 1
ATOM 1322 C C . LYS A 1 173 ? 16.499 13.470 -23.194 1.00 90.81 173 LYS A C 1
ATOM 1324 O O . LYS A 1 173 ? 15.649 13.804 -22.378 1.00 90.81 173 LYS A O 1
ATOM 1329 N N . MET A 1 174 ? 16.270 12.603 -24.162 1.00 94.19 174 MET A N 1
ATOM 1330 C CA . MET A 1 174 ? 15.004 11.940 -24.413 1.00 94.19 174 MET A CA 1
ATOM 1331 C C . MET A 1 174 ? 14.924 10.594 -23.676 1.00 94.19 174 MET A C 1
ATOM 1333 O O . MET A 1 174 ? 15.937 9.911 -23.468 1.00 94.19 174 MET A O 1
ATOM 1337 N N . LEU A 1 175 ? 13.700 10.214 -23.303 1.00 95.25 175 LEU A N 1
ATOM 1338 C CA . LEU A 1 175 ? 13.341 8.887 -22.813 1.00 95.25 175 LEU A CA 1
ATOM 1339 C C . LEU A 1 175 ? 12.426 8.207 -23.834 1.00 95.25 175 LEU A C 1
ATOM 1341 O O . LEU A 1 175 ? 11.447 8.804 -24.280 1.00 95.25 175 LEU A O 1
ATOM 1345 N N . LEU A 1 176 ? 12.749 6.968 -24.193 1.00 97.25 176 LEU A N 1
ATOM 1346 C CA . LEU A 1 176 ? 11.957 6.141 -25.096 1.00 97.25 176 LEU A CA 1
ATOM 1347 C C . LEU A 1 176 ? 11.364 4.958 -24.345 1.00 97.25 176 LEU A C 1
ATOM 1349 O O . LEU A 1 176 ? 12.075 4.292 -23.592 1.00 97.25 176 LEU A O 1
ATOM 1353 N N . ILE A 1 177 ? 10.089 4.685 -24.594 1.00 96.56 177 ILE A N 1
ATOM 1354 C CA . ILE A 1 177 ? 9.429 3.435 -24.227 1.00 96.56 177 ILE A CA 1
ATOM 1355 C C . ILE A 1 177 ? 9.345 2.588 -25.492 1.00 96.56 177 ILE A C 1
ATOM 1357 O O . ILE A 1 177 ? 8.788 3.024 -26.502 1.00 96.56 177 ILE A O 1
ATOM 1361 N N . VAL A 1 178 ? 9.921 1.393 -25.433 1.00 97.69 178 VAL A N 1
ATOM 1362 C CA . VAL A 1 178 ? 10.027 0.468 -26.562 1.00 97.69 178 VAL A CA 1
ATOM 1363 C C . VAL A 1 178 ? 9.244 -0.802 -26.215 1.00 97.69 178 VAL A C 1
ATOM 1365 O O . VAL A 1 178 ? 9.788 -1.675 -25.538 1.00 97.69 178 VAL A O 1
ATOM 1368 N N . PRO A 1 179 ? 7.967 -0.893 -26.625 1.00 96.75 179 PRO A N 1
ATOM 1369 C CA . PRO A 1 179 ? 7.154 -2.090 -26.437 1.00 96.75 179 PRO A CA 1
ATOM 1370 C C . PRO A 1 179 ? 7.595 -3.211 -27.381 1.00 96.75 179 PRO A C 1
ATOM 1372 O O . PRO A 1 179 ? 7.763 -2.988 -28.584 1.00 96.75 179 PRO A O 1
ATOM 1375 N N . PHE A 1 180 ? 7.732 -4.423 -26.848 1.00 96.81 180 PHE A N 1
ATOM 1376 C CA . PHE A 1 180 ? 7.961 -5.649 -27.615 1.00 96.81 180 PHE A CA 1
ATOM 1377 C C . PHE A 1 180 ? 6.696 -6.502 -27.701 1.00 96.81 180 PHE A C 1
ATOM 1379 O O . PHE A 1 180 ? 5.799 -6.400 -26.866 1.00 96.81 180 PHE A O 1
ATOM 1386 N N . LYS A 1 181 ? 6.648 -7.409 -28.683 1.00 95.25 181 LYS A N 1
ATOM 1387 C CA . LYS A 1 181 ? 5.564 -8.400 -28.831 1.00 95.25 181 LYS A CA 1
ATOM 1388 C C . LYS A 1 181 ? 5.353 -9.292 -27.601 1.00 95.25 181 LYS A C 1
ATOM 1390 O O . LYS A 1 181 ? 4.254 -9.804 -27.420 1.00 95.25 181 LYS A O 1
ATOM 1395 N N . SER A 1 182 ? 6.388 -9.527 -26.790 1.00 94.06 182 SER A N 1
ATOM 1396 C CA . SER A 1 182 ? 6.279 -10.327 -25.566 1.00 94.06 182 SER A CA 1
ATOM 1397 C C . SER A 1 182 ? 7.354 -9.973 -24.540 1.00 94.06 182 SER A C 1
ATOM 1399 O O . SER A 1 182 ? 8.416 -9.445 -24.879 1.00 94.06 182 SER A O 1
ATOM 1401 N N . TYR A 1 183 ? 7.083 -10.306 -23.276 1.00 93.12 183 TYR A N 1
ATOM 1402 C CA . TYR A 1 183 ? 8.014 -10.104 -22.167 1.00 93.12 183 TYR A CA 1
ATOM 1403 C C . TYR A 1 183 ? 9.341 -10.850 -22.368 1.00 93.12 183 TYR A C 1
ATOM 1405 O O . TYR A 1 183 ? 10.412 -10.268 -22.216 1.00 93.12 183 TYR A O 1
ATOM 1413 N N . ASN A 1 184 ? 9.279 -12.113 -22.800 1.00 92.19 184 ASN A N 1
ATOM 1414 C CA . ASN A 1 184 ? 10.472 -12.930 -23.044 1.00 92.19 184 ASN A CA 1
ATOM 1415 C C . ASN A 1 184 ? 11.396 -12.292 -24.091 1.00 92.19 184 ASN A C 1
ATOM 1417 O O . ASN A 1 184 ? 12.614 -12.361 -23.965 1.00 92.19 184 ASN A O 1
ATOM 1421 N N . ILE A 1 185 ? 10.825 -11.632 -25.105 1.00 96.06 185 ILE A N 1
ATOM 1422 C CA . ILE A 1 185 ? 11.614 -10.914 -26.108 1.00 96.06 185 ILE A CA 1
ATOM 1423 C C . ILE A 1 185 ? 12.263 -9.660 -25.499 1.00 96.06 185 ILE A C 1
ATOM 1425 O O . ILE A 1 185 ? 13.441 -9.395 -25.745 1.00 96.06 185 ILE A O 1
ATOM 1429 N N . ALA A 1 186 ? 11.523 -8.917 -24.671 1.00 96.38 186 ALA A N 1
ATOM 1430 C CA . ALA A 1 186 ? 12.013 -7.714 -23.995 1.00 96.38 186 ALA A CA 1
ATOM 1431 C C . ALA A 1 186 ? 13.196 -7.984 -23.040 1.00 96.38 186 ALA A C 1
ATOM 1433 O O . ALA A 1 186 ? 14.027 -7.096 -22.833 1.00 96.38 186 ALA A O 1
ATOM 1434 N N . GLN A 1 187 ? 13.323 -9.206 -22.506 1.00 95.56 187 GLN A N 1
ATOM 1435 C CA . GLN A 1 187 ? 14.430 -9.586 -21.620 1.00 95.56 187 GLN A CA 1
ATOM 1436 C C . GLN A 1 187 ? 15.786 -9.678 -22.335 1.00 95.56 187 GLN A C 1
ATOM 1438 O O . GLN A 1 187 ? 16.807 -9.301 -21.753 1.00 95.56 187 GLN A O 1
ATOM 1443 N N . PHE A 1 188 ? 15.836 -10.077 -23.614 1.00 97.38 188 PHE A N 1
ATOM 1444 C CA . PHE A 1 188 ? 17.115 -10.226 -24.325 1.00 97.38 188 PHE A CA 1
ATOM 1445 C C . PHE A 1 188 ? 17.932 -8.920 -24.392 1.00 97.38 188 PHE A C 1
ATOM 1447 O O . PHE A 1 188 ? 19.121 -8.955 -24.050 1.00 97.38 188 PHE A O 1
ATOM 1454 N N . PRO A 1 189 ? 17.365 -7.753 -24.779 1.00 97.81 189 PRO A N 1
ATOM 1455 C CA . PRO A 1 189 ? 18.079 -6.478 -24.707 1.00 97.81 189 PRO A CA 1
ATOM 1456 C C . PRO A 1 189 ? 18.601 -6.136 -23.308 1.00 97.81 189 PRO A C 1
ATOM 1458 O O . PRO A 1 189 ? 19.717 -5.622 -23.189 1.00 97.81 189 PRO A O 1
ATOM 1461 N N . ILE A 1 190 ? 17.825 -6.428 -22.258 1.00 96.31 190 ILE A N 1
ATOM 1462 C CA . ILE A 1 190 ? 18.179 -6.125 -20.865 1.00 96.31 190 ILE A CA 1
ATOM 1463 C C . ILE A 1 190 ? 19.370 -6.983 -20.431 1.00 96.31 190 ILE A C 1
ATOM 1465 O O . ILE A 1 190 ? 20.406 -6.441 -20.040 1.00 96.31 190 ILE A O 1
ATOM 1469 N N . GLU A 1 191 ? 19.274 -8.307 -20.574 1.00 96.00 191 GLU A N 1
ATOM 1470 C CA . GLU A 1 191 ? 20.354 -9.241 -20.238 1.00 96.00 191 GLU A CA 1
ATOM 1471 C C . GLU A 1 191 ? 21.640 -8.920 -21.000 1.00 96.00 191 GLU A C 1
ATOM 1473 O O . GLU A 1 191 ? 22.741 -8.891 -20.437 1.00 96.00 191 GLU A O 1
ATOM 1478 N N . LYS A 1 192 ? 21.511 -8.649 -22.302 1.00 97.62 192 LYS A N 1
ATOM 1479 C CA . LYS A 1 192 ? 22.653 -8.367 -23.167 1.00 97.62 192 LYS A CA 1
ATOM 1480 C C . LYS A 1 192 ? 23.312 -7.040 -22.809 1.00 97.62 192 LYS A C 1
ATOM 1482 O O . LYS A 1 192 ? 24.543 -6.970 -22.803 1.00 97.62 192 LYS A O 1
ATOM 1487 N N . LYS A 1 193 ? 22.531 -6.012 -22.453 1.00 96.88 193 LYS A N 1
ATOM 1488 C CA . LYS A 1 193 ? 23.062 -4.761 -21.893 1.00 96.88 193 LYS A CA 1
ATOM 1489 C C . LYS A 1 193 ? 23.801 -5.025 -20.585 1.00 96.88 193 LYS A C 1
ATOM 1491 O O . LYS A 1 193 ? 24.912 -4.528 -20.432 1.00 96.88 193 LYS A O 1
ATOM 1496 N N . THR A 1 194 ? 23.241 -5.826 -19.680 1.00 93.62 194 THR A N 1
ATOM 1497 C CA . THR A 1 194 ? 23.881 -6.166 -18.398 1.00 93.62 194 THR A CA 1
ATOM 1498 C C . THR A 1 194 ? 25.232 -6.849 -18.609 1.00 93.62 194 THR A C 1
ATOM 1500 O O . THR A 1 194 ? 26.223 -6.420 -18.024 1.00 93.62 194 THR A O 1
ATOM 1503 N N . ARG A 1 195 ? 25.319 -7.829 -19.521 1.00 96.19 195 ARG A N 1
ATOM 1504 C CA . ARG A 1 195 ? 26.588 -8.503 -19.865 1.00 96.19 195 ARG A CA 1
ATOM 1505 C C . ARG A 1 195 ? 27.591 -7.579 -20.561 1.00 96.19 195 ARG A C 1
ATOM 1507 O O . ARG A 1 195 ? 28.790 -7.695 -20.333 1.00 96.19 195 ARG A O 1
ATOM 1514 N N . LYS A 1 196 ? 27.122 -6.675 -21.430 1.00 96.31 196 LYS A N 1
ATOM 1515 C CA . LYS A 1 196 ? 27.987 -5.741 -22.173 1.00 96.31 196 LYS A CA 1
ATOM 1516 C C . LYS A 1 196 ? 28.506 -4.588 -21.300 1.00 96.31 196 LYS A C 1
ATOM 1518 O O . LYS A 1 196 ? 29.523 -3.981 -21.637 1.00 96.31 196 LYS A O 1
ATOM 1523 N N . GLY A 1 197 ? 27.818 -4.276 -20.203 1.00 95.62 197 GLY A N 1
ATOM 1524 C CA . GLY A 1 197 ? 28.151 -3.175 -19.307 1.00 95.62 197 GLY A CA 1
ATOM 1525 C C . GLY A 1 197 ? 27.737 -1.816 -19.879 1.00 95.62 197 GLY A C 1
ATOM 1526 O O . GLY A 1 197 ? 26.578 -1.587 -20.225 1.00 95.62 197 GLY A O 1
ATOM 1527 N N . VAL A 1 198 ? 28.679 -0.873 -19.948 1.00 96.62 198 VAL A N 1
ATOM 1528 C CA . VAL A 1 198 ? 28.388 0.523 -20.312 1.00 96.62 198 VAL A CA 1
ATOM 1529 C C . VAL A 1 198 ? 28.204 0.691 -21.828 1.00 96.62 198 VAL A C 1
ATOM 1531 O O . VAL A 1 198 ? 29.140 0.514 -22.613 1.00 96.62 198 VAL A O 1
ATOM 1534 N N . LEU A 1 199 ? 27.005 1.115 -22.238 1.00 97.50 199 LEU A N 1
ATOM 1535 C CA . LEU A 1 199 ? 26.698 1.581 -23.593 1.00 97.50 199 LEU A CA 1
ATOM 1536 C C . LEU A 1 199 ? 26.952 3.088 -23.686 1.00 97.50 199 LEU A C 1
ATOM 1538 O O . LEU A 1 199 ? 26.204 3.870 -23.111 1.00 97.50 199 LEU A O 1
ATOM 1542 N N . THR A 1 200 ? 27.987 3.515 -24.407 1.00 97.88 200 THR A N 1
ATOM 1543 C CA . THR A 1 200 ? 28.271 4.947 -24.598 1.00 97.88 200 THR A CA 1
ATOM 1544 C C . THR A 1 200 ? 27.582 5.492 -25.848 1.00 97.88 200 THR A C 1
ATOM 1546 O O . THR A 1 200 ? 27.449 4.781 -26.843 1.00 97.88 200 THR A O 1
ATOM 1549 N N . ILE A 1 201 ? 27.199 6.773 -25.830 1.00 96.94 201 ILE A N 1
ATOM 1550 C CA . ILE A 1 201 ? 26.566 7.461 -26.974 1.00 96.94 201 ILE A CA 1
ATOM 1551 C C . ILE A 1 201 ? 27.440 7.337 -28.231 1.00 96.94 201 ILE A C 1
ATOM 1553 O O . ILE A 1 201 ? 26.939 6.963 -29.289 1.00 96.94 201 ILE A O 1
ATOM 1557 N N . LYS A 1 202 ? 28.758 7.532 -28.088 1.00 97.38 202 LYS A N 1
ATOM 1558 C CA . LYS A 1 202 ? 29.738 7.345 -29.167 1.00 97.38 202 LYS A CA 1
ATOM 1559 C C . LYS A 1 202 ? 29.698 5.952 -29.788 1.00 97.38 202 LYS A C 1
ATOM 1561 O O . LYS A 1 202 ? 29.673 5.838 -31.003 1.00 97.38 202 LYS A O 1
ATOM 1566 N N . LYS A 1 203 ? 29.643 4.892 -28.974 1.00 97.44 203 LYS A N 1
ATOM 1567 C CA . LYS A 1 203 ? 29.602 3.511 -29.484 1.00 97.44 203 LYS A CA 1
ATOM 1568 C C . LYS A 1 203 ? 28.299 3.186 -30.211 1.00 97.44 203 LYS A C 1
ATOM 1570 O O . LYS A 1 203 ? 28.317 2.332 -31.086 1.00 97.44 203 LYS A O 1
ATOM 1575 N N . VAL A 1 204 ? 27.188 3.805 -29.810 1.00 97.62 204 VAL A N 1
ATOM 1576 C CA . VAL A 1 204 ? 25.863 3.475 -30.349 1.00 97.62 204 VAL A CA 1
ATOM 1577 C C . VAL A 1 204 ? 25.509 4.300 -31.578 1.00 97.62 204 VAL A C 1
ATOM 1579 O O . VAL A 1 204 ? 24.936 3.773 -32.527 1.00 97.62 204 VAL A O 1
ATOM 1582 N N . PHE A 1 205 ? 25.843 5.588 -31.575 1.00 97.00 205 PHE A N 1
ATOM 1583 C CA . PHE A 1 205 ? 25.422 6.509 -32.628 1.00 97.00 205 PHE A CA 1
ATOM 1584 C C . PHE A 1 205 ? 26.552 6.986 -33.536 1.00 97.00 205 PHE A C 1
ATOM 1586 O O . PHE A 1 205 ? 26.237 7.611 -34.546 1.00 97.00 205 PHE A O 1
ATOM 1593 N N . ASP A 1 206 ? 27.807 6.673 -33.200 1.00 96.75 206 ASP A N 1
ATOM 1594 C CA . ASP A 1 206 ? 29.015 7.179 -33.865 1.00 96.75 206 ASP A CA 1
ATOM 1595 C C . ASP A 1 206 ? 29.113 8.715 -33.846 1.00 96.75 206 ASP A C 1
ATOM 1597 O O . ASP A 1 206 ? 29.448 9.377 -34.821 1.00 96.75 206 ASP A O 1
ATOM 1601 N N . ILE A 1 207 ? 28.754 9.305 -32.702 1.00 95.50 207 ILE A N 1
ATOM 1602 C CA . ILE A 1 207 ? 28.786 10.755 -32.475 1.00 95.50 207 ILE A CA 1
ATOM 1603 C C . ILE A 1 207 ? 29.710 11.028 -31.296 1.00 95.50 207 ILE A C 1
ATOM 1605 O O . ILE A 1 207 ? 29.613 10.354 -30.267 1.00 95.50 207 ILE A O 1
ATOM 1609 N N . ASP A 1 208 ? 30.583 12.030 -31.408 1.00 95.44 208 ASP A N 1
ATOM 1610 C CA . ASP A 1 208 ? 31.529 12.410 -30.351 1.00 95.44 208 ASP A CA 1
ATOM 1611 C C . ASP A 1 208 ? 30.851 13.193 -29.209 1.00 95.44 208 ASP A C 1
ATOM 1613 O O . ASP A 1 208 ? 31.187 14.326 -28.879 1.00 95.44 208 ASP A O 1
ATOM 1617 N N . LEU A 1 209 ? 29.839 12.569 -28.605 1.00 93.81 209 LEU A N 1
ATOM 1618 C CA . LEU A 1 209 ? 29.116 13.062 -27.444 1.00 93.81 209 LEU A CA 1
ATOM 1619 C C . LEU A 1 209 ? 29.435 12.197 -26.229 1.00 93.81 209 LEU A C 1
ATOM 1621 O O . LEU A 1 209 ? 29.403 10.962 -26.272 1.00 93.81 209 LEU A O 1
ATOM 1625 N N . ARG A 1 210 ? 29.727 12.862 -25.109 1.00 94.69 210 ARG A N 1
ATOM 1626 C CA . ARG A 1 210 ? 29.954 12.196 -23.827 1.00 94.69 210 ARG A CA 1
ATOM 1627 C C . ARG A 1 210 ? 28.620 11.791 -23.210 1.00 94.69 210 ARG A C 1
ATOM 1629 O O . ARG A 1 210 ? 27.700 12.596 -23.110 1.00 94.69 210 ARG A O 1
ATOM 1636 N N . GLY A 1 211 ? 28.540 10.553 -22.738 1.00 94.69 211 GLY A N 1
ATOM 1637 C 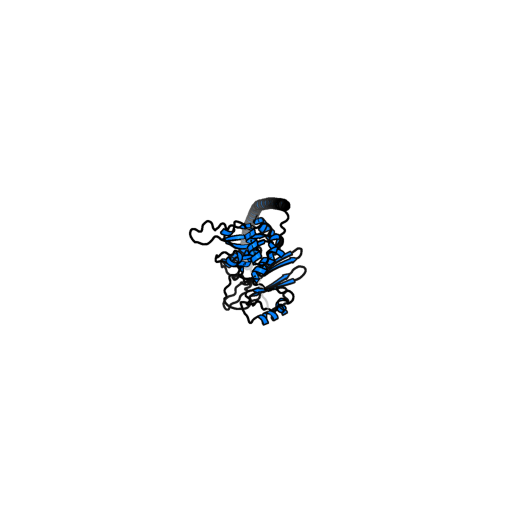CA . GLY A 1 211 ? 27.387 10.053 -22.002 1.00 94.69 211 GLY A CA 1
ATOM 1638 C C . GLY A 1 211 ? 27.126 8.577 -22.251 1.00 94.69 211 GLY A C 1
ATOM 1639 O O . GLY A 1 211 ? 27.679 7.966 -23.171 1.00 94.69 211 GLY A O 1
ATOM 1640 N N . ASN A 1 212 ? 26.257 8.028 -21.410 1.00 97.19 212 ASN A N 1
ATOM 1641 C CA . ASN A 1 212 ? 25.853 6.633 -21.444 1.00 97.19 212 ASN A CA 1
ATOM 1642 C C . ASN A 1 212 ? 24.372 6.538 -21.801 1.00 97.19 212 ASN A C 1
ATOM 1644 O O . ASN A 1 212 ? 23.581 7.387 -21.393 1.00 97.19 212 ASN A O 1
ATOM 1648 N N . ILE A 1 213 ? 24.020 5.488 -22.531 1.00 97.12 213 ILE A N 1
ATOM 1649 C CA . ILE A 1 213 ? 22.651 5.077 -22.816 1.00 97.12 213 ILE A CA 1
ATOM 1650 C C . ILE A 1 213 ? 22.280 3.996 -21.813 1.00 97.12 213 ILE A C 1
ATOM 1652 O O . ILE A 1 213 ? 23.053 3.067 -21.561 1.00 97.12 213 ILE A O 1
ATOM 1656 N N . TYR A 1 214 ? 21.081 4.102 -21.258 1.00 97.12 214 TYR A N 1
ATOM 1657 C CA . TYR A 1 214 ? 20.566 3.125 -20.311 1.00 97.12 214 TYR A CA 1
ATOM 1658 C C . TYR A 1 214 ? 19.418 2.371 -20.954 1.00 97.12 214 TYR A C 1
ATOM 1660 O O . TYR A 1 214 ? 18.475 2.994 -21.426 1.00 97.12 214 TYR A O 1
ATOM 1668 N N . VAL A 1 215 ? 19.509 1.045 -20.942 1.00 97.31 215 VAL A N 1
ATOM 1669 C CA . VAL A 1 215 ? 18.425 0.137 -21.320 1.00 97.31 215 VAL A CA 1
ATOM 1670 C C . VAL A 1 215 ? 18.006 -0.594 -20.054 1.00 97.31 215 VAL A C 1
ATOM 1672 O O . VAL A 1 215 ? 18.849 -1.256 -19.440 1.00 97.31 215 VAL A O 1
ATOM 1675 N N . ASN A 1 216 ? 16.761 -0.397 -19.631 1.00 95.44 216 ASN A N 1
ATOM 1676 C CA . ASN A 1 216 ? 16.195 -0.952 -18.403 1.00 95.44 216 ASN A CA 1
ATOM 1677 C C . ASN A 1 216 ? 14.767 -1.446 -18.661 1.00 95.44 216 ASN A C 1
ATOM 1679 O O . ASN A 1 216 ? 14.146 -1.061 -19.649 1.00 95.44 216 ASN A O 1
ATOM 1683 N N . GLU A 1 217 ? 14.239 -2.254 -17.752 1.00 92.69 217 GLU A N 1
ATOM 1684 C CA . GLU A 1 217 ? 12.833 -2.658 -17.753 1.00 92.69 217 GLU A CA 1
ATOM 1685 C C . GLU A 1 217 ? 11.908 -1.454 -17.513 1.00 92.69 217 GLU A C 1
ATOM 1687 O O . GLU A 1 217 ? 12.233 -0.554 -16.726 1.00 92.69 217 GLU A O 1
ATOM 1692 N N . PHE A 1 218 ? 10.760 -1.418 -18.196 1.00 90.19 218 PHE A N 1
ATOM 1693 C CA . PHE A 1 218 ? 9.690 -0.486 -17.858 1.00 90.19 218 PHE A CA 1
ATOM 1694 C C . PHE A 1 218 ? 8.932 -1.033 -16.646 1.00 90.19 218 PHE A C 1
ATOM 1696 O O . PHE A 1 218 ? 8.067 -1.893 -16.756 1.00 90.19 218 PHE A O 1
ATOM 1703 N N . LEU A 1 219 ? 9.283 -0.543 -15.462 1.00 82.19 219 LEU A N 1
ATOM 1704 C CA . LEU A 1 219 ? 8.593 -0.907 -14.230 1.00 82.19 219 LEU A CA 1
ATOM 1705 C C . LEU A 1 219 ? 7.432 0.052 -13.975 1.00 82.19 219 LEU A C 1
ATOM 1707 O O . LEU A 1 219 ? 7.569 1.268 -14.149 1.00 82.19 219 LEU A O 1
ATOM 1711 N N . CYS A 1 220 ? 6.299 -0.477 -13.510 1.00 72.56 220 CYS A N 1
ATOM 1712 C CA . CYS A 1 220 ? 5.216 0.375 -13.038 1.00 72.56 220 CYS A CA 1
ATOM 1713 C C . CYS A 1 220 ? 5.680 1.186 -11.813 1.00 72.56 220 CYS A C 1
ATOM 1715 O O . CYS A 1 220 ? 6.606 0.806 -11.087 1.00 72.56 220 CYS A O 1
ATOM 1717 N N . GLN A 1 221 ? 5.039 2.333 -11.579 1.00 66.50 221 GLN A N 1
ATOM 1718 C CA . GLN A 1 221 ? 5.425 3.267 -10.516 1.00 66.50 221 GLN A CA 1
ATOM 1719 C C . GLN A 1 221 ? 5.469 2.603 -9.129 1.00 66.50 221 GLN A C 1
ATOM 1721 O O . GLN A 1 221 ? 6.340 2.930 -8.324 1.00 66.50 221 GLN A O 1
ATOM 1726 N N . PHE A 1 222 ? 4.583 1.634 -8.888 1.00 55.62 222 PHE A N 1
ATOM 1727 C CA . PHE A 1 222 ? 4.536 0.852 -7.656 1.00 55.62 222 PHE A CA 1
ATOM 1728 C C . PHE A 1 222 ? 5.814 0.022 -7.441 1.00 55.62 222 PHE A C 1
ATOM 1730 O O . PHE A 1 222 ? 6.449 0.123 -6.392 1.00 55.62 222 PHE A O 1
ATOM 1737 N N . THR A 1 223 ? 6.277 -0.713 -8.456 1.00 57.81 223 THR A N 1
ATOM 1738 C CA . THR A 1 223 ? 7.519 -1.500 -8.365 1.00 57.81 223 THR A CA 1
ATOM 1739 C C . THR A 1 223 ? 8.751 -0.608 -8.188 1.00 57.81 223 THR A C 1
ATOM 1741 O O . THR A 1 223 ? 9.660 -0.937 -7.423 1.00 57.81 223 THR A O 1
ATOM 1744 N N . VAL A 1 224 ? 8.781 0.562 -8.838 1.00 56.66 224 VAL A N 1
ATOM 1745 C CA . VAL A 1 224 ? 9.861 1.549 -8.650 1.00 56.66 224 VAL A CA 1
ATOM 1746 C C . VAL A 1 224 ? 9.894 2.073 -7.213 1.00 56.66 224 VAL A C 1
ATOM 1748 O O . VAL A 1 224 ? 10.983 2.234 -6.659 1.00 56.66 224 VAL A O 1
ATOM 1751 N N . TYR A 1 225 ? 8.729 2.323 -6.608 1.00 49.53 225 TYR A N 1
ATOM 1752 C CA . TYR A 1 225 ? 8.620 2.771 -5.219 1.00 49.53 225 TYR A CA 1
ATOM 1753 C C . TYR A 1 225 ? 9.210 1.732 -4.259 1.00 49.53 225 TYR A C 1
ATOM 1755 O O . TYR A 1 225 ? 10.120 2.055 -3.500 1.00 49.53 225 TYR A O 1
ATOM 1763 N N . ILE A 1 226 ? 8.812 0.462 -4.400 1.00 48.00 226 ILE A N 1
ATOM 1764 C CA . ILE A 1 226 ? 9.355 -0.652 -3.605 1.00 48.00 226 ILE A CA 1
ATOM 1765 C C . ILE A 1 226 ? 10.880 -0.770 -3.763 1.00 48.00 226 ILE A C 1
ATOM 1767 O O . ILE A 1 226 ? 11.596 -1.024 -2.796 1.00 48.00 226 ILE A O 1
ATOM 1771 N N . THR A 1 227 ? 11.400 -0.565 -4.976 1.00 43.72 227 THR A N 1
ATOM 1772 C CA . THR A 1 227 ? 12.837 -0.726 -5.257 1.00 43.72 227 THR A CA 1
ATOM 1773 C C . THR A 1 227 ? 13.680 0.420 -4.683 1.00 43.72 227 THR A C 1
ATOM 1775 O O . THR A 1 227 ? 14.797 0.186 -4.225 1.00 43.72 227 THR A O 1
ATOM 1778 N N . LYS A 1 228 ? 13.168 1.660 -4.678 1.00 42.62 228 LYS A N 1
ATOM 1779 C CA . LYS A 1 228 ? 13.892 2.834 -4.152 1.00 42.62 228 LYS A CA 1
ATOM 1780 C C . LYS A 1 228 ? 13.984 2.857 -2.629 1.00 42.62 228 LYS A C 1
ATOM 1782 O O . LYS A 1 228 ? 14.999 3.313 -2.108 1.00 42.62 228 LYS A O 1
ATOM 1787 N N . SER A 1 229 ? 12.979 2.338 -1.929 1.00 39.22 229 SER A N 1
ATOM 1788 C CA . SER A 1 229 ? 12.968 2.295 -0.461 1.00 39.22 229 SER A CA 1
ATOM 1789 C C . SER A 1 229 ? 14.075 1.409 0.136 1.00 39.22 229 SER A C 1
ATOM 1791 O O . SER A 1 229 ? 14.387 1.543 1.309 1.00 39.22 229 SER A O 1
ATOM 1793 N N . LYS A 1 230 ? 14.746 0.567 -0.667 1.00 38.19 230 LYS A N 1
ATOM 1794 C CA . LYS A 1 230 ? 15.879 -0.277 -0.240 1.00 38.19 230 LYS A CA 1
ATOM 1795 C C . LYS A 1 230 ? 17.237 0.450 -0.107 1.00 38.19 230 LYS A C 1
ATOM 1797 O O . LYS A 1 230 ? 18.213 -0.204 0.241 1.00 38.19 230 LYS A O 1
ATOM 1802 N N . MET A 1 231 ? 17.358 1.749 -0.423 1.00 28.31 231 MET A N 1
ATOM 1803 C CA . MET A 1 231 ? 18.670 2.407 -0.631 1.00 28.31 231 MET A CA 1
ATOM 1804 C C . MET A 1 231 ? 19.132 3.395 0.466 1.00 28.31 231 MET A C 1
ATOM 1806 O O . MET A 1 231 ? 20.098 4.125 0.257 1.00 28.31 231 MET A O 1
ATOM 1810 N N . LEU A 1 232 ? 18.492 3.434 1.635 1.00 26.70 232 LEU A N 1
ATOM 1811 C CA . LEU A 1 232 ? 18.870 4.327 2.739 1.00 26.70 232 LEU A CA 1
ATOM 1812 C C . LEU A 1 232 ? 18.962 3.531 4.036 1.00 26.70 232 LEU A C 1
ATOM 1814 O O . LEU A 1 232 ? 17.936 3.371 4.675 1.00 26.70 232 LEU A O 1
ATOM 1818 N N . LEU A 1 233 ? 20.149 3.043 4.417 1.00 31.27 233 LEU A N 1
ATOM 1819 C CA . LEU A 1 233 ? 20.395 2.561 5.782 1.00 31.27 233 LEU A CA 1
ATOM 1820 C C . LEU A 1 233 ? 21.891 2.561 6.133 1.00 31.27 233 LEU A C 1
ATOM 1822 O O . LEU A 1 233 ? 22.724 2.015 5.409 1.00 31.27 233 LEU A O 1
ATOM 1826 N N . GLN A 1 234 ? 22.208 3.251 7.232 1.00 26.23 234 GLN A N 1
ATOM 1827 C CA . GLN A 1 234 ? 23.530 3.472 7.815 1.00 26.23 234 GLN A CA 1
ATOM 1828 C C . GLN A 1 234 ? 23.471 3.013 9.288 1.00 26.23 234 GLN A C 1
ATOM 1830 O O . GLN A 1 234 ? 22.508 3.312 9.984 1.00 26.23 234 GLN A O 1
ATOM 1835 N N . ILE A 1 235 ? 24.494 2.267 9.714 1.00 27.88 235 ILE A N 1
ATOM 1836 C CA . ILE A 1 235 ? 24.546 1.339 10.868 1.00 27.88 235 ILE A CA 1
ATOM 1837 C C . ILE A 1 235 ? 24.772 2.024 12.231 1.00 27.88 235 ILE A C 1
ATOM 1839 O O . ILE A 1 235 ? 25.676 2.859 12.304 1.00 27.88 235 ILE A O 1
ATOM 1843 N N . VAL A 1 236 ? 24.125 1.538 13.319 1.00 28.00 236 VAL A N 1
ATOM 1844 C CA . VAL A 1 236 ? 24.644 1.565 14.720 1.00 28.00 236 VAL A CA 1
ATOM 1845 C C . VAL A 1 236 ? 24.132 0.378 15.599 1.00 28.00 236 VAL A C 1
ATOM 1847 O O . VAL A 1 236 ? 22.938 0.255 15.813 1.00 28.00 236 VAL A O 1
ATOM 1850 N N . ASN A 1 237 ? 25.071 -0.421 16.159 1.00 28.47 237 ASN A N 1
ATOM 1851 C CA . ASN A 1 237 ? 25.083 -1.307 17.369 1.00 28.47 237 ASN A CA 1
ATOM 1852 C C . ASN A 1 237 ? 23.737 -1.791 17.996 1.00 28.47 237 ASN A C 1
ATOM 1854 O O . ASN A 1 237 ? 23.002 -0.975 18.528 1.00 28.47 237 ASN A O 1
ATOM 1858 N N . GLY A 1 238 ? 23.405 -3.079 18.198 1.00 34.19 238 GLY A N 1
ATOM 1859 C CA . GLY A 1 238 ? 24.232 -4.217 18.629 1.00 34.19 238 GLY A CA 1
ATOM 1860 C C . GLY A 1 238 ? 23.612 -5.062 19.768 1.00 34.19 238 GLY A C 1
ATOM 1861 O O . GLY A 1 238 ? 24.174 -5.056 20.859 1.00 34.19 238 GLY A O 1
ATOM 1862 N N . ARG A 1 239 ? 22.527 -5.834 19.531 1.00 34.47 239 ARG A N 1
ATOM 1863 C CA . ARG A 1 239 ? 22.073 -7.024 20.316 1.00 34.47 239 ARG A CA 1
ATOM 1864 C C . ARG A 1 239 ? 20.957 -7.791 19.574 1.00 34.47 239 ARG A C 1
ATOM 1866 O O . ARG A 1 239 ? 20.283 -7.219 18.734 1.00 34.47 239 ARG A O 1
ATOM 1873 N N . LEU A 1 240 ? 20.842 -9.104 19.818 1.00 33.97 240 LEU A N 1
ATOM 1874 C CA . LEU A 1 240 ? 19.996 -10.044 19.058 1.00 33.97 240 LEU A CA 1
ATOM 1875 C C . LEU A 1 240 ? 18.583 -10.129 19.660 1.00 33.97 240 LEU A C 1
ATOM 1877 O O . LEU A 1 240 ? 18.454 -10.566 20.802 1.00 33.97 240 LEU A O 1
ATOM 1881 N N . SER A 1 241 ? 17.549 -9.797 18.890 1.00 39.84 241 SER A N 1
ATOM 1882 C CA . SER A 1 241 ? 16.167 -10.208 19.166 1.00 39.84 241 SER A CA 1
ATOM 1883 C C . SER A 1 241 ? 15.622 -10.991 17.961 1.00 39.84 241 SER A C 1
ATOM 1885 O O . SER A 1 241 ? 16.131 -10.852 16.846 1.00 39.84 241 SER A O 1
ATOM 1887 N N . ILE A 1 242 ? 14.645 -11.867 18.197 1.00 44.03 242 ILE A N 1
ATOM 1888 C CA . ILE A 1 242 ? 13.996 -12.667 17.154 1.00 44.03 242 ILE A CA 1
ATOM 1889 C C . ILE A 1 242 ? 12.490 -12.497 17.304 1.00 44.03 242 ILE A C 1
ATOM 1891 O O . ILE A 1 242 ? 11.930 -12.903 18.324 1.00 44.03 242 ILE A O 1
ATOM 1895 N N . ASN A 1 243 ? 11.838 -11.992 16.259 1.00 49.31 243 ASN A N 1
ATOM 1896 C CA . ASN A 1 243 ? 10.386 -11.952 16.173 1.00 49.31 243 ASN A CA 1
ATOM 1897 C C . ASN A 1 243 ? 9.869 -13.187 15.447 1.00 49.31 243 ASN A C 1
ATOM 1899 O O . ASN A 1 243 ? 10.268 -13.496 14.323 1.00 49.31 243 ASN A O 1
ATOM 1903 N N . SER A 1 244 ? 8.942 -13.907 16.070 1.00 46.62 244 SER A N 1
ATOM 1904 C CA . SER A 1 244 ? 8.297 -15.065 15.452 1.00 46.62 244 SER A CA 1
ATOM 1905 C C . SER A 1 244 ? 6.787 -14.911 15.483 1.00 46.62 244 SER A C 1
ATOM 1907 O O . SER A 1 244 ? 6.222 -14.707 16.557 1.00 46.62 244 SER A O 1
ATOM 1909 N N . ALA A 1 245 ? 6.131 -15.089 14.335 1.00 50.44 245 ALA A N 1
ATOM 1910 C CA . ALA A 1 245 ? 4.679 -15.147 14.244 1.00 50.44 245 ALA A CA 1
ATOM 1911 C C . ALA A 1 245 ? 4.233 -16.477 13.622 1.00 50.44 245 ALA A C 1
ATOM 1913 O O . ALA A 1 245 ? 4.743 -16.926 12.595 1.00 50.44 245 ALA A O 1
ATOM 1914 N N . ILE A 1 246 ? 3.238 -17.115 14.238 1.00 44.94 246 ILE A N 1
ATOM 1915 C CA . ILE A 1 246 ? 2.560 -18.271 13.649 1.00 44.94 246 ILE A CA 1
ATOM 1916 C C . ILE A 1 246 ? 1.299 -17.752 12.963 1.00 44.94 246 ILE A C 1
ATOM 1918 O O . ILE A 1 246 ? 0.412 -17.202 13.616 1.00 44.94 246 ILE A O 1
ATOM 1922 N N . VAL A 1 247 ? 1.221 -17.918 11.644 1.00 50.16 247 VAL A N 1
ATOM 1923 C CA . VAL A 1 247 ? 0.038 -17.583 10.854 1.00 50.16 247 VAL A CA 1
ATOM 1924 C C . VAL A 1 247 ? -0.692 -18.875 10.513 1.00 50.16 247 VAL A C 1
ATOM 1926 O O . VAL A 1 247 ? -0.318 -19.612 9.608 1.00 50.16 247 VAL A O 1
ATOM 1929 N N . SER A 1 248 ? -1.752 -19.161 11.260 1.00 40.53 248 SER A N 1
ATOM 1930 C CA . SER A 1 248 ? -2.621 -20.308 11.001 1.00 40.53 248 SER A CA 1
ATOM 1931 C C . SER A 1 248 ? -3.509 -20.056 9.780 1.00 40.53 248 SER A C 1
ATOM 1933 O O . SER A 1 248 ? -4.269 -19.082 9.780 1.00 40.53 248 SER A O 1
ATOM 1935 N N . THR A 1 249 ? -3.438 -20.917 8.760 1.00 47.75 249 THR A N 1
ATOM 1936 C CA . THR A 1 249 ? -4.530 -21.105 7.790 1.00 47.75 249 THR A CA 1
ATOM 1937 C C . THR A 1 249 ? -5.354 -22.340 8.188 1.00 47.75 249 THR A C 1
ATOM 1939 O O . THR A 1 249 ? -4.904 -23.127 9.028 1.00 47.75 249 THR A O 1
ATOM 1942 N N . PRO A 1 250 ? -6.576 -22.527 7.650 1.00 44.12 250 PRO A N 1
ATOM 1943 C CA . PRO A 1 250 ? -7.406 -23.694 7.962 1.00 44.12 250 PRO A CA 1
ATOM 1944 C C . PRO A 1 250 ? -6.745 -25.037 7.604 1.00 44.12 250 PRO A C 1
ATOM 1946 O O . PRO A 1 250 ? -7.063 -26.052 8.220 1.00 44.12 250 PRO A O 1
ATOM 1949 N N . SER A 1 251 ? -5.826 -25.042 6.630 1.00 44.69 251 SER A N 1
ATOM 1950 C CA . SER A 1 251 ? -5.168 -26.242 6.093 1.00 44.69 251 SER A CA 1
ATOM 1951 C C . SER A 1 251 ? -3.788 -26.507 6.698 1.00 44.69 251 SER A C 1
ATOM 1953 O O . SER A 1 251 ? -3.421 -27.668 6.877 1.00 44.69 251 SER A O 1
ATOM 1955 N N . THR A 1 252 ? -3.009 -25.465 7.011 1.00 57.88 252 THR A N 1
ATOM 1956 C CA . THR A 1 252 ? -1.653 -25.585 7.569 1.00 57.88 252 THR A CA 1
ATOM 1957 C C . THR A 1 252 ? -1.285 -24.366 8.425 1.00 57.88 252 THR A C 1
ATOM 1959 O O . THR A 1 252 ? -1.656 -23.226 8.156 1.00 57.88 252 THR A O 1
ATOM 1962 N N . ASN A 1 253 ? -0.522 -24.585 9.500 1.00 71.38 253 ASN A N 1
ATOM 1963 C CA . ASN A 1 253 ? 0.057 -23.481 10.266 1.00 71.38 253 ASN A CA 1
ATOM 1964 C C . ASN A 1 253 ? 1.331 -23.002 9.567 1.00 71.38 253 ASN A C 1
ATOM 1966 O O . ASN A 1 253 ? 2.381 -23.615 9.748 1.00 71.38 253 ASN A O 1
ATOM 1970 N N . LEU A 1 254 ? 1.260 -21.907 8.807 1.00 73.44 254 LEU A N 1
ATOM 1971 C CA . LEU A 1 254 ? 2.443 -21.260 8.251 1.00 73.44 254 LEU A CA 1
ATOM 1972 C C . LEU A 1 254 ? 3.194 -20.526 9.373 1.00 73.44 254 LEU A C 1
ATOM 1974 O O . LEU A 1 254 ? 2.784 -19.473 9.858 1.00 73.44 254 LEU A O 1
ATOM 1978 N N . SER A 1 255 ? 4.313 -21.092 9.806 1.00 79.06 255 SER A N 1
ATOM 1979 C CA . SER A 1 255 ? 5.241 -20.454 10.746 1.00 79.06 255 SER A CA 1
ATOM 1980 C C . SER A 1 255 ? 6.231 -19.555 9.998 1.00 79.06 255 SER A C 1
ATOM 1982 O O . SER A 1 255 ? 6.991 -20.022 9.148 1.00 79.06 255 SER A O 1
ATOM 1984 N N . VAL A 1 256 ? 6.232 -18.264 10.335 1.00 79.94 256 VAL A N 1
ATOM 1985 C CA . VAL A 1 256 ? 7.127 -17.257 9.753 1.00 79.94 256 VAL A CA 1
ATOM 1986 C C . VAL A 1 256 ? 7.966 -16.632 10.867 1.00 79.94 256 VAL A C 1
ATOM 1988 O O . VAL A 1 256 ? 7.441 -16.230 11.906 1.00 79.94 256 VAL A O 1
ATOM 1991 N N . ALA A 1 257 ? 9.274 -16.540 10.661 1.00 82.12 257 ALA A N 1
ATOM 1992 C CA . ALA A 1 257 ? 10.172 -15.788 11.529 1.00 82.12 257 ALA A CA 1
ATOM 1993 C C . ALA A 1 257 ? 10.691 -14.550 10.800 1.00 82.12 257 ALA A C 1
ATOM 1995 O O . ALA A 1 257 ? 10.905 -14.591 9.590 1.00 82.12 257 ALA A O 1
ATOM 1996 N N . GLN A 1 258 ? 10.923 -13.467 11.533 1.00 84.38 258 GLN A N 1
ATOM 1997 C CA . GLN A 1 258 ? 11.704 -12.329 11.073 1.00 84.38 258 GLN A CA 1
ATOM 1998 C C . GLN A 1 258 ? 12.871 -12.105 12.034 1.00 84.38 258 GLN A C 1
ATOM 2000 O O . GLN A 1 258 ? 12.771 -12.311 13.244 1.00 84.38 258 GLN A O 1
ATOM 2005 N N . PHE A 1 259 ? 14.017 -11.765 11.462 1.00 82.25 259 PHE A N 1
ATOM 2006 C CA . PHE A 1 259 ? 15.258 -11.641 12.189 1.00 82.25 259 PHE A CA 1
ATOM 2007 C C . PHE A 1 259 ? 16.126 -10.536 11.591 1.00 82.25 259 PHE A C 1
ATOM 2009 O O . PHE A 1 259 ? 16.379 -10.521 10.391 1.00 82.25 259 PHE A O 1
ATOM 2016 N N . ASN A 1 260 ? 16.638 -9.642 12.426 1.00 83.19 260 ASN A N 1
ATOM 2017 C CA . ASN A 1 260 ? 17.621 -8.656 12.008 1.00 83.19 260 ASN A CA 1
ATOM 2018 C C . ASN A 1 260 ? 19.037 -9.159 12.306 1.00 83.19 260 ASN A C 1
ATOM 2020 O O . ASN A 1 260 ? 19.423 -9.345 13.463 1.00 83.19 260 ASN A O 1
ATOM 2024 N N . ALA A 1 261 ? 19.833 -9.394 11.261 1.00 81.06 261 ALA A N 1
ATOM 2025 C CA . ALA A 1 261 ? 21.187 -9.916 11.412 1.00 81.06 261 ALA A CA 1
ATOM 2026 C C . ALA A 1 261 ? 22.198 -8.869 11.900 1.00 81.06 261 ALA A C 1
ATOM 2028 O O . ALA A 1 261 ? 23.322 -9.257 12.250 1.00 81.06 261 ALA A O 1
ATOM 2029 N N . ASN A 1 262 ? 21.813 -7.584 11.933 1.00 79.12 262 ASN A N 1
ATOM 2030 C CA . ASN A 1 262 ? 22.628 -6.439 12.336 1.00 79.12 262 ASN A CA 1
ATOM 2031 C C . ASN A 1 262 ? 24.070 -6.555 11.840 1.00 79.12 262 ASN A C 1
ATOM 2033 O O . ASN A 1 262 ? 25.039 -6.429 12.596 1.00 79.12 262 ASN A O 1
ATOM 2037 N N . SER A 1 263 ? 24.228 -6.902 10.565 1.00 69.31 263 SER A N 1
ATOM 2038 C CA . SER A 1 263 ? 25.523 -6.849 9.916 1.00 69.31 263 SER A CA 1
ATOM 2039 C C . SER A 1 263 ? 26.597 -7.677 10.667 1.00 69.31 263 SER A C 1
ATOM 2041 O O . SER A 1 263 ? 27.759 -7.281 10.770 1.00 69.31 263 SER A O 1
ATOM 2043 N N . SER A 1 264 ? 26.253 -8.853 11.205 1.00 62.59 264 SER A N 1
ATOM 2044 C CA . SER A 1 264 ? 27.216 -9.718 11.905 1.00 62.59 264 SER A CA 1
ATOM 2045 C C . SER A 1 264 ? 27.653 -10.907 11.039 1.00 62.59 264 SER A C 1
ATOM 2047 O O . SER A 1 264 ? 26.857 -11.794 10.746 1.00 62.59 264 SER A O 1
ATOM 2049 N N . LEU A 1 265 ? 28.930 -10.927 10.632 1.00 54.72 265 LEU A N 1
ATOM 2050 C CA . LEU A 1 265 ? 29.539 -11.999 9.820 1.00 54.72 265 LEU A CA 1
ATOM 2051 C C . LEU A 1 265 ? 29.688 -13.332 10.581 1.00 54.72 265 LEU A C 1
ATOM 2053 O O . LEU A 1 265 ? 29.588 -14.392 9.969 1.00 54.72 265 LEU A O 1
ATOM 2057 N N . ASP A 1 266 ? 29.866 -13.285 11.904 1.00 57.94 266 ASP A N 1
ATOM 2058 C CA . ASP A 1 266 ? 30.188 -14.457 12.738 1.00 57.94 266 ASP A CA 1
ATOM 2059 C C . ASP A 1 266 ? 28.953 -15.237 13.232 1.00 57.94 266 ASP A C 1
ATOM 2061 O O . ASP A 1 266 ? 29.069 -16.151 14.047 1.00 57.94 266 ASP A O 1
ATOM 2065 N N . ARG A 1 267 ? 27.741 -14.878 12.786 1.00 57.03 267 ARG A N 1
ATOM 2066 C CA . ARG A 1 267 ? 26.486 -15.456 13.312 1.00 57.03 267 ARG A CA 1
ATOM 2067 C C . ARG A 1 267 ? 25.841 -16.530 12.440 1.00 57.03 267 ARG A C 1
ATOM 2069 O O . ARG A 1 267 ? 24.843 -17.110 12.867 1.00 57.03 267 ARG A O 1
ATOM 2076 N N . ASN A 1 268 ? 26.398 -16.835 11.269 1.00 57.66 268 ASN A N 1
ATOM 2077 C CA . ASN A 1 268 ? 25.801 -17.801 10.338 1.00 57.66 268 ASN A CA 1
ATOM 2078 C C 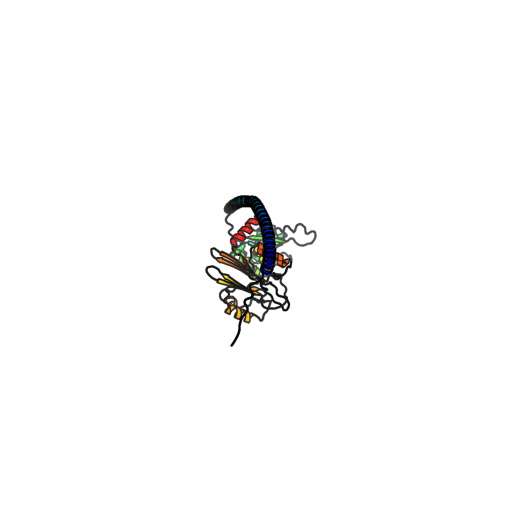. ASN A 1 268 ? 25.635 -19.205 10.955 1.00 57.66 268 ASN A C 1
ATOM 2080 O O . ASN A 1 268 ? 24.591 -19.828 10.760 1.00 57.66 268 ASN A O 1
ATOM 2084 N N . ASP A 1 269 ? 26.587 -19.653 11.780 1.00 61.84 269 ASP A N 1
ATOM 2085 C CA . ASP A 1 269 ? 26.534 -20.978 12.421 1.00 61.84 269 ASP A CA 1
ATOM 2086 C C . ASP A 1 269 ? 25.397 -21.091 13.456 1.00 61.84 269 ASP A C 1
ATOM 2088 O O . ASP A 1 269 ? 24.740 -22.127 13.576 1.00 61.84 269 ASP A O 1
ATOM 2092 N N . TYR A 1 270 ? 25.105 -20.001 14.175 1.00 62.25 270 TYR A N 1
ATOM 2093 C CA . TYR A 1 270 ? 24.043 -19.963 15.187 1.00 62.25 270 TYR A CA 1
ATOM 2094 C C . TYR A 1 270 ? 22.651 -19.842 14.572 1.00 62.25 270 TYR A C 1
ATOM 2096 O O . TYR A 1 270 ? 21.703 -20.456 15.061 1.00 62.25 270 TYR A O 1
ATOM 2104 N N . ILE A 1 271 ? 22.536 -19.063 13.495 1.00 65.88 271 ILE A N 1
ATOM 2105 C CA . ILE A 1 271 ? 21.294 -18.866 12.742 1.00 65.88 271 ILE A CA 1
ATOM 2106 C C . ILE A 1 271 ? 20.810 -20.216 12.207 1.00 65.88 271 ILE A C 1
ATOM 2108 O O . ILE A 1 271 ? 19.673 -20.604 12.475 1.00 65.88 271 ILE A O 1
ATOM 2112 N N . GLY A 1 272 ? 21.690 -20.979 11.549 1.00 66.38 272 GLY A N 1
ATOM 2113 C CA . GLY A 1 272 ? 21.360 -22.313 11.046 1.00 66.38 272 GLY A CA 1
ATOM 2114 C C . GLY A 1 272 ? 20.866 -23.247 12.154 1.00 66.38 272 GLY A C 1
ATOM 2115 O O . GLY A 1 272 ? 19.757 -23.773 12.068 1.00 66.38 272 GLY A O 1
ATOM 2116 N N . ALA A 1 273 ? 21.633 -23.399 13.238 1.00 69.19 273 ALA A N 1
ATOM 2117 C CA . ALA A 1 273 ? 21.268 -24.289 14.342 1.00 69.19 273 ALA A CA 1
ATOM 2118 C C . ALA A 1 273 ? 19.939 -23.900 15.016 1.00 69.19 273 ALA A C 1
ATOM 2120 O O . ALA A 1 273 ? 19.107 -24.764 15.301 1.00 69.19 273 ALA A O 1
ATOM 2121 N N . PHE A 1 274 ? 19.704 -22.605 15.245 1.00 68.25 274 PHE A N 1
ATOM 2122 C CA . PHE A 1 274 ? 18.473 -22.125 15.868 1.00 68.25 274 PHE A CA 1
ATOM 2123 C C . PHE A 1 274 ? 17.252 -22.388 14.980 1.00 68.25 274 PHE A C 1
ATOM 2125 O O . PHE A 1 274 ? 16.262 -22.968 15.435 1.00 68.25 274 PHE A O 1
ATOM 2132 N N . PHE A 1 275 ? 17.326 -22.019 13.701 1.00 69.69 275 PHE A N 1
ATOM 2133 C CA . PHE A 1 275 ? 16.189 -22.121 12.793 1.00 69.69 275 PHE A CA 1
ATOM 2134 C C . PHE A 1 275 ? 15.850 -23.566 12.405 1.00 69.69 275 PHE A C 1
ATOM 2136 O O . PHE A 1 275 ? 14.665 -23.907 12.347 1.00 69.69 275 PHE A O 1
ATOM 2143 N N . ILE A 1 276 ? 16.853 -24.444 12.278 1.00 68.00 276 ILE A N 1
ATOM 2144 C CA . ILE A 1 276 ? 16.653 -25.886 12.040 1.00 68.00 276 ILE A CA 1
ATOM 2145 C C . ILE A 1 276 ? 15.802 -26.518 13.152 1.00 68.00 276 ILE A C 1
ATOM 2147 O O . ILE A 1 276 ? 14.922 -27.336 12.880 1.00 68.00 276 ILE A O 1
ATOM 2151 N N . THR A 1 277 ? 16.003 -26.122 14.414 1.00 72.19 277 THR A N 1
ATOM 2152 C CA . THR A 1 277 ? 15.256 -26.715 15.540 1.00 72.19 277 THR A CA 1
ATOM 2153 C C . THR A 1 277 ? 13.798 -26.263 15.628 1.00 72.19 277 THR A C 1
ATOM 2155 O O . THR A 1 277 ? 12.969 -26.983 16.186 1.00 72.19 277 THR A O 1
ATOM 2158 N N . LYS A 1 278 ? 13.461 -25.086 15.089 1.00 72.56 278 LYS A N 1
ATOM 2159 C CA . LYS A 1 278 ? 12.143 -24.456 15.267 1.00 72.56 278 LYS A CA 1
ATOM 2160 C C . LYS A 1 278 ? 11.160 -24.695 14.119 1.00 72.56 278 LYS A C 1
ATOM 2162 O O . LYS A 1 278 ? 9.991 -24.358 14.283 1.00 72.56 278 LYS A O 1
ATOM 2167 N N . ARG A 1 279 ? 11.594 -25.321 13.014 1.00 80.38 279 ARG A N 1
ATOM 2168 C CA . ARG A 1 279 ? 10.755 -25.659 11.841 1.00 80.38 279 ARG A CA 1
ATOM 2169 C C . ARG A 1 279 ? 9.901 -24.475 11.362 1.00 80.38 279 ARG A C 1
ATOM 2171 O O . ARG A 1 279 ? 8.675 -24.565 11.273 1.00 80.38 279 ARG A O 1
ATOM 2178 N N . TYR A 1 280 ? 10.548 -23.343 11.097 1.00 77.25 280 TYR A N 1
ATOM 2179 C CA . TYR A 1 280 ? 9.891 -22.244 10.388 1.00 77.25 280 TYR A CA 1
ATOM 2180 C C . TYR A 1 280 ? 9.740 -22.594 8.909 1.00 77.25 280 TYR A C 1
ATOM 2182 O O . TYR A 1 280 ? 10.637 -23.208 8.340 1.00 77.25 280 TYR A O 1
ATOM 2190 N N . HIS A 1 281 ? 8.623 -22.202 8.299 1.00 78.56 281 HIS A N 1
ATOM 2191 C CA . HIS A 1 281 ? 8.425 -22.349 6.856 1.00 78.56 281 HIS A CA 1
ATOM 2192 C C . HIS A 1 281 ? 9.106 -21.210 6.092 1.00 78.56 281 HIS A C 1
ATOM 2194 O O . HIS A 1 281 ? 9.600 -21.416 4.993 1.00 78.56 281 HIS A O 1
ATOM 2200 N N . ILE A 1 282 ? 9.113 -19.995 6.659 1.00 77.12 282 ILE A N 1
ATOM 2201 C CA . ILE A 1 282 ? 9.725 -18.811 6.043 1.00 77.12 282 ILE A CA 1
ATOM 2202 C C . ILE A 1 282 ? 10.513 -18.042 7.103 1.00 77.12 282 ILE A C 1
ATOM 2204 O O . ILE A 1 282 ? 10.021 -17.830 8.212 1.00 77.12 282 ILE A O 1
ATOM 2208 N N . ILE A 1 283 ? 11.726 -17.604 6.763 1.00 76.00 283 ILE A N 1
ATOM 2209 C CA . ILE A 1 283 ? 12.592 -16.813 7.643 1.00 76.00 283 ILE A CA 1
ATOM 2210 C C . ILE A 1 283 ? 13.006 -15.545 6.900 1.00 76.00 283 ILE A C 1
ATOM 2212 O O . ILE A 1 283 ? 13.818 -15.585 5.984 1.00 76.00 283 ILE A O 1
ATOM 2216 N N . SER A 1 284 ? 12.454 -14.412 7.312 1.00 80.38 284 SER A N 1
ATOM 2217 C CA . SER A 1 284 ? 12.823 -13.091 6.822 1.00 80.38 284 SER A CA 1
ATOM 2218 C C . SER A 1 284 ? 14.057 -12.584 7.543 1.00 80.38 284 SER A C 1
ATOM 2220 O O . SER A 1 284 ? 14.029 -12.480 8.765 1.00 80.38 284 SER A O 1
ATOM 2222 N N . ILE A 1 285 ? 15.114 -12.223 6.810 1.00 79.25 285 ILE A N 1
ATOM 2223 C CA . ILE A 1 285 ? 16.327 -11.671 7.421 1.00 79.25 285 ILE A CA 1
ATOM 2224 C C . ILE A 1 285 ? 16.675 -10.290 6.861 1.00 79.25 285 ILE A C 1
ATOM 2226 O O . ILE A 1 285 ? 16.922 -10.151 5.662 1.00 79.25 285 ILE A O 1
ATOM 2230 N N . SER A 1 286 ? 16.728 -9.285 7.738 1.00 79.19 286 SER A N 1
ATOM 2231 C CA . SER A 1 286 ? 17.205 -7.925 7.450 1.00 79.19 286 SER A CA 1
ATOM 2232 C C . SER A 1 286 ? 18.677 -7.734 7.843 1.00 79.19 286 SER A C 1
ATOM 2234 O O . SER A 1 286 ? 19.259 -8.539 8.570 1.00 79.19 286 SER A O 1
ATOM 2236 N N . GLU A 1 287 ? 19.304 -6.694 7.283 1.00 73.06 287 GLU A N 1
ATOM 2237 C CA . GLU A 1 287 ? 20.688 -6.266 7.558 1.00 73.06 287 GLU A CA 1
ATOM 2238 C C . GLU A 1 287 ? 21.760 -7.363 7.524 1.00 73.06 287 GLU A C 1
ATOM 2240 O O . GLU A 1 287 ? 22.650 -7.446 8.370 1.00 73.06 287 GLU A O 1
ATOM 2245 N N . THR A 1 288 ? 21.713 -8.237 6.530 1.00 68.06 288 THR A N 1
ATOM 2246 C CA . THR A 1 288 ? 22.734 -9.273 6.396 1.00 68.06 288 THR A CA 1
ATOM 2247 C C . THR A 1 288 ? 23.944 -8.798 5.582 1.00 68.06 288 THR A C 1
ATOM 2249 O O . THR A 1 288 ? 23.758 -8.241 4.500 1.00 68.06 288 THR A O 1
ATOM 2252 N N . TRP A 1 289 ? 25.176 -9.146 5.981 1.00 59.28 289 TRP A N 1
ATOM 2253 C CA . TRP A 1 289 ? 26.346 -9.134 5.073 1.00 59.28 289 TRP A CA 1
ATOM 2254 C C . TRP A 1 289 ? 26.406 -10.394 4.212 1.00 59.28 289 TRP A C 1
ATOM 2256 O O . TRP A 1 289 ? 27.468 -11.010 4.065 1.00 59.28 289 TRP A O 1
ATOM 2266 N N . LEU A 1 290 ? 25.276 -10.829 3.660 1.00 49.69 290 LEU A N 1
ATOM 2267 C CA . LEU A 1 290 ? 25.303 -11.926 2.709 1.00 49.69 290 LEU A CA 1
ATOM 2268 C C . LEU A 1 290 ? 26.041 -11.425 1.465 1.00 49.69 290 LEU A C 1
ATOM 2270 O O . LEU A 1 290 ? 25.474 -10.801 0.571 1.00 49.69 290 LEU A O 1
ATOM 2274 N N . LYS A 1 291 ? 27.353 -11.688 1.415 1.00 47.72 291 LYS A N 1
ATOM 2275 C CA . LYS A 1 291 ? 28.063 -11.796 0.143 1.00 47.72 291 LYS A CA 1
ATOM 2276 C C . LYS A 1 291 ? 27.255 -12.791 -0.689 1.00 47.72 291 LYS A C 1
ATOM 2278 O O . LYS A 1 291 ? 26.774 -13.782 -0.144 1.00 47.72 291 LYS A O 1
ATOM 2283 N N . SER A 1 292 ? 27.145 -12.555 -1.991 1.00 46.25 292 SER A N 1
ATOM 2284 C CA . SER A 1 292 ? 26.437 -13.387 -2.982 1.00 46.25 292 SER A CA 1
ATOM 2285 C C . SER A 1 292 ? 26.913 -14.850 -3.083 1.00 46.25 292 SER A C 1
ATOM 2287 O O . SER A 1 292 ? 26.625 -15.518 -4.065 1.00 46.25 292 SER A O 1
ATOM 2289 N N . ASN A 1 293 ? 27.693 -15.329 -2.116 1.00 42.75 293 ASN A N 1
ATOM 2290 C CA . ASN A 1 293 ? 28.386 -16.604 -2.099 1.00 42.75 293 ASN A CA 1
ATOM 2291 C C . ASN A 1 293 ? 27.826 -17.532 -1.012 1.00 42.75 293 ASN A C 1
ATOM 2293 O O . ASN A 1 293 ? 28.542 -18.431 -0.576 1.00 42.75 293 ASN A O 1
ATOM 2297 N N . ILE A 1 294 ? 26.597 -17.310 -0.529 1.00 50.72 294 ILE A N 1
ATOM 2298 C CA . ILE A 1 294 ? 25.901 -18.370 0.209 1.00 50.72 294 ILE A CA 1
ATOM 2299 C C . ILE A 1 294 ? 25.725 -19.518 -0.786 1.00 50.72 294 ILE A C 1
ATOM 2301 O O . ILE A 1 294 ? 25.145 -19.283 -1.846 1.00 50.72 294 ILE A O 1
ATOM 2305 N N . PRO A 1 295 ? 26.238 -20.721 -0.497 1.00 49.66 295 PRO A N 1
ATOM 2306 C CA . PRO A 1 295 ? 25.984 -21.879 -1.337 1.00 49.66 295 PRO A CA 1
ATOM 2307 C C . PRO A 1 295 ? 24.475 -22.081 -1.484 1.00 49.66 295 PRO A C 1
ATOM 2309 O O . PRO A 1 295 ? 23.755 -22.013 -0.485 1.00 49.66 295 PRO A O 1
ATOM 2312 N N . ASP A 1 296 ? 24.001 -22.367 -2.698 1.00 45.50 296 ASP A N 1
ATOM 2313 C CA . ASP A 1 296 ? 22.578 -22.634 -2.968 1.00 45.50 296 ASP A CA 1
ATOM 2314 C C . ASP A 1 296 ? 22.009 -23.706 -2.018 1.00 45.50 296 ASP A C 1
ATOM 2316 O O . ASP A 1 296 ? 20.842 -23.663 -1.656 1.00 45.50 296 ASP A O 1
ATOM 2320 N N . GLU A 1 297 ? 22.857 -24.611 -1.528 1.00 47.69 297 GLU A N 1
ATOM 2321 C CA . GLU A 1 297 ? 22.573 -25.643 -0.524 1.00 47.69 297 GLU A CA 1
ATOM 2322 C C . GLU A 1 297 ? 22.010 -25.100 0.808 1.00 47.69 297 GLU A C 1
ATOM 2324 O O . GLU A 1 297 ? 21.204 -25.774 1.442 1.00 47.69 297 GLU A O 1
ATOM 2329 N N . LEU A 1 298 ? 22.391 -23.886 1.229 1.00 43.19 298 LEU A N 1
ATOM 2330 C CA . LEU A 1 298 ? 21.868 -23.225 2.440 1.00 43.19 298 LEU A CA 1
ATOM 2331 C C . LEU A 1 298 ? 20.623 -22.370 2.162 1.00 43.19 298 LEU A C 1
ATOM 2333 O O . LEU A 1 298 ? 19.846 -22.101 3.075 1.00 43.19 298 LEU A O 1
ATOM 2337 N N . VAL A 1 299 ? 20.419 -21.957 0.909 1.00 47.69 299 VAL A N 1
ATOM 2338 C CA . VAL A 1 299 ? 19.161 -21.343 0.446 1.00 47.69 299 VAL A CA 1
ATOM 2339 C C . VAL A 1 299 ? 18.093 -22.426 0.242 1.00 47.69 299 VAL A C 1
ATOM 2341 O O . VAL A 1 299 ? 16.903 -22.179 0.400 1.00 47.69 299 VAL A O 1
ATOM 2344 N N . ASN A 1 300 ? 18.522 -23.657 -0.034 1.00 39.00 300 ASN A N 1
ATOM 2345 C CA . ASN A 1 300 ? 17.679 -24.815 -0.299 1.00 39.00 300 ASN A CA 1
ATOM 2346 C C . ASN A 1 300 ? 17.438 -25.680 0.954 1.00 39.00 300 ASN A C 1
ATOM 2348 O O . ASN A 1 300 ? 17.363 -26.904 0.869 1.00 39.00 300 ASN A O 1
ATOM 2352 N N . ILE A 1 301 ? 17.317 -25.050 2.128 1.00 39.91 301 ILE A N 1
ATOM 2353 C CA . ILE A 1 301 ? 16.714 -25.690 3.303 1.00 39.91 301 ILE A CA 1
ATOM 2354 C C . ILE A 1 301 ? 15.198 -25.572 3.115 1.00 39.91 301 ILE A C 1
ATOM 2356 O O . ILE A 1 301 ? 14.625 -24.524 3.417 1.00 39.91 301 ILE A O 1
ATOM 2360 N N . ASP A 1 302 ? 14.594 -26.603 2.514 1.00 38.75 302 ASP A N 1
ATOM 2361 C CA . ASP A 1 302 ? 13.149 -26.846 2.362 1.00 38.75 302 ASP A CA 1
ATOM 2362 C C . ASP A 1 302 ? 12.261 -25.576 2.412 1.00 38.75 302 ASP A C 1
ATOM 2364 O O . ASP A 1 302 ? 11.461 -25.396 3.328 1.00 38.75 302 ASP A O 1
ATOM 2368 N N . ALA A 1 303 ? 12.397 -24.709 1.395 1.00 39.97 303 AL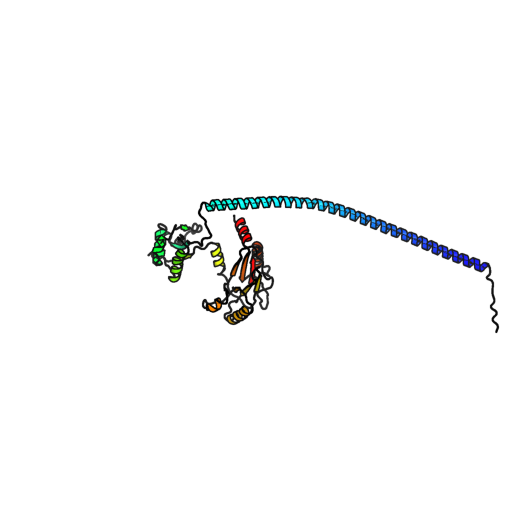A A N 1
ATOM 2369 C CA . ALA A 1 303 ? 11.581 -23.507 1.130 1.00 39.97 303 ALA A CA 1
ATOM 2370 C C . ALA A 1 303 ? 11.867 -22.206 1.927 1.00 39.97 303 ALA A C 1
ATOM 2372 O O . ALA A 1 303 ? 10.987 -21.349 2.037 1.00 39.97 303 ALA A O 1
ATOM 2373 N N . THR A 1 304 ? 13.096 -21.975 2.401 1.00 42.78 304 THR A N 1
ATOM 2374 C CA . THR A 1 304 ? 13.456 -20.718 3.097 1.00 42.78 304 THR A CA 1
ATOM 2375 C C . THR A 1 304 ? 13.995 -19.624 2.148 1.00 42.78 304 THR A C 1
ATOM 2377 O O . THR A 1 304 ? 14.960 -19.845 1.424 1.00 42.78 304 THR A O 1
ATOM 2380 N N . PHE A 1 305 ? 13.430 -18.406 2.179 1.00 46.12 305 PHE A N 1
ATOM 2381 C CA . PHE A 1 305 ? 13.853 -17.257 1.348 1.00 46.12 305 PHE A CA 1
ATOM 2382 C C . PHE A 1 305 ? 14.436 -16.099 2.177 1.00 46.12 305 PHE A C 1
ATOM 2384 O O . PHE A 1 305 ? 13.801 -15.654 3.125 1.00 46.12 305 PHE A O 1
ATOM 2391 N N . TYR A 1 306 ? 15.576 -15.529 1.759 1.00 45.12 306 TYR A N 1
ATOM 2392 C CA . TYR A 1 306 ? 16.234 -14.383 2.413 1.00 45.12 306 TYR A CA 1
ATOM 2393 C C . TYR A 1 306 ? 15.983 -13.068 1.647 1.00 45.12 306 TYR A C 1
ATOM 2395 O O . TYR A 1 306 ? 16.346 -12.958 0.476 1.00 45.12 306 TYR A O 1
ATOM 2403 N N . CYS A 1 307 ? 15.401 -12.040 2.281 1.00 44.78 307 CYS A N 1
ATOM 2404 C CA . CYS A 1 307 ? 15.291 -10.689 1.709 1.00 44.78 307 CYS A CA 1
ATOM 2405 C C . CYS A 1 307 ? 15.129 -9.615 2.808 1.00 44.78 307 CYS A C 1
ATOM 2407 O O . CYS A 1 307 ? 14.478 -9.853 3.817 1.00 44.78 307 CYS A O 1
ATOM 2409 N N . ALA A 1 308 ? 15.708 -8.425 2.585 1.00 46.25 308 ALA A N 1
ATOM 2410 C CA . ALA A 1 308 ? 15.800 -7.328 3.565 1.00 46.25 308 ALA A CA 1
ATOM 2411 C C . ALA A 1 308 ? 14.452 -6.697 3.973 1.00 46.25 308 ALA A C 1
ATOM 2413 O O . ALA A 1 308 ? 14.346 -6.070 5.019 1.00 46.25 308 ALA A O 1
ATOM 2414 N N . MET A 1 309 ? 13.431 -6.867 3.138 1.00 56.03 309 MET A N 1
ATOM 2415 C CA . MET A 1 309 ? 12.030 -6.593 3.445 1.00 56.03 309 MET A CA 1
ATOM 2416 C C . MET A 1 309 ? 11.235 -7.646 2.686 1.00 56.03 309 MET A C 1
ATOM 2418 O O . MET A 1 309 ? 11.391 -7.757 1.462 1.00 56.03 309 MET A O 1
ATOM 2422 N N . ILE A 1 310 ? 10.447 -8.450 3.392 1.00 63.12 310 ILE A N 1
ATOM 2423 C CA . ILE A 1 310 ? 9.686 -9.538 2.783 1.00 63.12 310 ILE A CA 1
ATOM 2424 C C . ILE A 1 310 ? 8.211 -9.189 2.823 1.00 63.12 310 ILE A C 1
ATOM 2426 O O . ILE A 1 310 ? 7.625 -8.997 3.883 1.00 63.12 310 ILE A O 1
ATOM 2430 N N . VAL A 1 311 ? 7.617 -9.134 1.636 1.00 62.69 311 VAL A N 1
ATOM 2431 C CA . VAL A 1 311 ? 6.170 -9.178 1.465 1.00 62.69 311 VAL A CA 1
ATOM 2432 C C . VAL A 1 311 ? 5.832 -10.610 1.073 1.00 62.69 311 VAL A C 1
ATOM 2434 O O . VAL A 1 311 ? 6.134 -11.038 -0.040 1.00 62.69 311 VAL A O 1
ATOM 2437 N N . ILE A 1 312 ? 5.263 -11.369 2.003 1.00 63.06 312 ILE A N 1
ATOM 2438 C CA . ILE A 1 312 ? 4.797 -12.733 1.762 1.00 63.06 312 ILE A CA 1
ATOM 2439 C C . ILE A 1 312 ? 3.313 -12.645 1.436 1.00 63.06 312 ILE A C 1
ATOM 2441 O O . ILE A 1 312 ? 2.494 -12.343 2.304 1.00 63.06 312 ILE A O 1
ATOM 2445 N N . CYS A 1 313 ? 2.963 -12.924 0.186 1.00 56.16 313 CYS A N 1
ATOM 2446 C CA . CYS A 1 313 ? 1.576 -13.099 -0.219 1.00 56.16 313 CYS A CA 1
ATOM 2447 C C . CYS A 1 313 ? 1.231 -14.585 -0.131 1.00 56.16 313 CYS A C 1
ATOM 2449 O O . CYS A 1 313 ? 1.708 -15.374 -0.945 1.00 56.16 313 CYS A O 1
ATOM 2451 N N . VAL A 1 314 ? 0.404 -14.967 0.838 1.00 59.50 314 VAL A N 1
ATOM 2452 C CA . VAL A 1 314 ? -0.141 -16.325 0.917 1.00 59.50 314 VAL A CA 1
ATOM 2453 C C . VAL A 1 314 ? -1.471 -16.329 0.174 1.00 59.50 314 VAL A C 1
ATOM 2455 O O . VAL A 1 314 ? -2.409 -15.641 0.581 1.00 59.50 314 VAL A O 1
ATOM 2458 N N . TRP A 1 315 ? -1.517 -17.077 -0.928 1.00 48.50 315 TRP A N 1
ATOM 2459 C CA . TRP A 1 315 ? -2.706 -17.266 -1.755 1.00 48.50 315 TRP A CA 1
ATOM 2460 C C . TRP A 1 315 ? -3.295 -18.653 -1.481 1.00 48.50 315 TRP A C 1
ATOM 2462 O O . TRP A 1 315 ? -2.782 -19.651 -1.977 1.00 48.50 315 TRP A O 1
ATOM 2472 N N . GLU A 1 316 ? -4.372 -18.713 -0.700 1.00 58.19 316 GLU A N 1
ATOM 2473 C CA . GLU A 1 316 ? -5.321 -19.837 -0.725 1.00 58.19 316 GLU A CA 1
ATOM 2474 C C . GLU A 1 316 ? -6.596 -19.355 -1.438 1.00 58.19 316 GLU A C 1
ATOM 2476 O O . GLU A 1 316 ? -6.895 -18.162 -1.394 1.00 58.19 316 GLU A O 1
ATOM 2481 N N . GLU A 1 317 ? -7.342 -20.252 -2.100 1.00 54.25 317 GLU A N 1
ATOM 2482 C CA . GLU A 1 317 ? -8.469 -19.926 -3.006 1.00 54.25 317 GLU A CA 1
ATOM 2483 C C . GLU A 1 317 ? -9.508 -18.941 -2.421 1.00 54.25 317 GLU A C 1
ATOM 2485 O O . GLU A 1 317 ? -10.174 -18.225 -3.170 1.00 54.25 317 GLU A O 1
ATOM 2490 N N . GLU A 1 318 ? -9.586 -18.828 -1.091 1.00 55.50 318 GLU A N 1
ATOM 2491 C CA . GLU A 1 318 ? -10.487 -17.918 -0.374 1.00 55.50 318 GLU A CA 1
ATOM 2492 C C . GLU A 1 318 ? -9.782 -16.886 0.533 1.00 55.50 318 GLU A C 1
ATOM 2494 O O . GLU A 1 318 ? -10.417 -15.930 0.979 1.00 55.50 318 GLU A O 1
ATOM 2499 N N . TRP A 1 319 ? -8.468 -16.999 0.774 1.00 53.41 319 TRP A N 1
ATOM 2500 C CA . TRP A 1 319 ? -7.742 -16.161 1.738 1.00 53.41 319 TRP A CA 1
ATOM 2501 C C . TRP A 1 319 ? -6.511 -15.510 1.112 1.00 53.41 319 TRP A C 1
ATOM 2503 O O . TRP A 1 319 ? -5.557 -16.175 0.720 1.00 53.41 319 TRP A O 1
ATOM 2513 N N . HIS A 1 320 ? -6.519 -14.176 1.086 1.00 67.38 320 HIS A N 1
ATOM 2514 C CA . HIS A 1 320 ? -5.396 -13.357 0.633 1.00 67.38 320 HIS A CA 1
ATOM 2515 C C . HIS A 1 320 ? -4.773 -12.714 1.872 1.00 67.38 320 HIS A C 1
ATOM 2517 O O . HIS A 1 320 ? -5.134 -11.596 2.252 1.00 67.38 320 HIS A O 1
ATOM 2523 N N . ASN A 1 321 ? -3.910 -13.461 2.562 1.00 70.25 321 ASN A N 1
ATOM 2524 C CA . ASN A 1 321 ? -3.156 -12.922 3.689 1.00 70.25 321 ASN A CA 1
ATOM 2525 C C . ASN A 1 321 ? -1.830 -12.373 3.162 1.00 70.25 321 ASN A C 1
ATOM 2527 O O . ASN A 1 321 ? -1.056 -13.100 2.538 1.00 70.25 321 ASN A O 1
ATOM 2531 N N . MET A 1 322 ? -1.561 -11.100 3.436 1.00 79.56 322 MET A N 1
ATOM 2532 C CA . MET A 1 322 ? -0.252 -10.504 3.190 1.00 79.56 322 MET A CA 1
ATOM 2533 C C . MET A 1 322 ? 0.464 -10.338 4.524 1.00 79.56 322 MET A C 1
ATOM 2535 O O . MET A 1 322 ? -0.085 -9.738 5.448 1.00 79.56 322 MET A O 1
ATOM 2539 N N . ILE A 1 323 ? 1.675 -10.877 4.621 1.00 80.06 323 ILE A N 1
ATOM 2540 C CA . ILE A 1 323 ? 2.577 -10.656 5.749 1.00 80.06 323 ILE A CA 1
ATOM 2541 C C . ILE A 1 323 ? 3.676 -9.720 5.261 1.00 80.06 323 ILE A C 1
ATOM 2543 O O . ILE A 1 323 ? 4.346 -10.017 4.273 1.00 80.06 323 ILE A O 1
ATOM 2547 N N . ILE A 1 324 ? 3.851 -8.595 5.940 1.00 82.44 324 ILE A N 1
ATOM 2548 C CA . ILE A 1 324 ? 4.941 -7.655 5.698 1.00 82.44 324 ILE A CA 1
ATOM 2549 C C . ILE A 1 324 ? 5.897 -7.780 6.875 1.00 82.44 324 ILE A C 1
ATOM 2551 O O . ILE A 1 324 ? 5.499 -7.584 8.019 1.00 82.44 324 ILE A O 1
ATOM 2555 N N . ALA A 1 325 ? 7.138 -8.144 6.582 1.00 84.12 325 ALA A N 1
ATOM 2556 C CA . ALA A 1 325 ? 8.198 -8.322 7.556 1.00 84.12 325 ALA A CA 1
ATOM 2557 C C . ALA A 1 325 ? 9.368 -7.412 7.187 1.00 84.12 325 ALA A C 1
ATOM 2559 O O . ALA A 1 325 ? 9.852 -7.450 6.048 1.00 84.12 325 ALA A O 1
ATOM 2560 N N . GLY A 1 326 ? 9.844 -6.612 8.133 1.00 83.62 326 GLY A N 1
ATOM 2561 C CA . GLY A 1 326 ? 10.999 -5.758 7.896 1.00 83.62 326 GLY A CA 1
ATOM 2562 C C . GLY A 1 326 ? 11.475 -5.038 9.144 1.00 83.62 326 GLY A C 1
ATOM 2563 O O . GLY A 1 326 ? 10.735 -4.887 10.112 1.00 83.62 326 GLY A O 1
ATOM 2564 N N . ASP A 1 327 ? 12.721 -4.591 9.072 1.00 84.94 327 ASP A N 1
ATOM 2565 C CA . ASP A 1 327 ? 13.266 -3.603 9.992 1.00 84.94 327 ASP A CA 1
ATOM 2566 C C . ASP A 1 327 ? 12.795 -2.214 9.540 1.00 84.94 327 ASP A C 1
ATOM 2568 O O . ASP A 1 327 ? 13.177 -1.727 8.469 1.00 84.94 327 ASP A O 1
ATOM 2572 N N . LEU A 1 328 ? 11.915 -1.600 10.327 1.00 84.38 328 LEU A N 1
ATOM 2573 C CA . LEU A 1 328 ? 11.320 -0.302 10.022 1.00 84.38 328 LEU A CA 1
ATOM 2574 C C . LEU A 1 328 ? 12.248 0.863 10.364 1.00 84.38 328 LEU A C 1
ATOM 2576 O O . LEU A 1 328 ? 11.962 1.989 9.953 1.00 84.38 328 LEU A O 1
ATOM 2580 N N . ASN A 1 329 ? 13.328 0.620 11.118 1.00 85.56 329 ASN A N 1
ATOM 2581 C CA . ASN A 1 329 ? 14.215 1.660 11.646 1.00 85.56 329 ASN A CA 1
ATOM 2582 C C . ASN A 1 329 ? 13.471 2.802 12.356 1.00 85.56 329 ASN A C 1
ATOM 2584 O O . ASN A 1 329 ? 13.911 3.951 12.389 1.00 85.56 329 ASN A O 1
ATOM 2588 N N . CYS A 1 330 ? 12.316 2.474 12.924 1.00 89.94 330 CYS A N 1
ATOM 2589 C CA . CYS A 1 330 ? 11.456 3.386 13.643 1.00 89.94 330 CYS A CA 1
ATOM 2590 C C . CYS A 1 330 ? 10.961 2.681 14.897 1.00 89.94 330 CYS A C 1
ATOM 2592 O O . CYS A 1 330 ? 10.374 1.609 14.796 1.00 89.94 330 CYS A O 1
ATOM 2594 N N . ASP A 1 331 ? 11.203 3.278 16.063 1.00 93.81 331 ASP A N 1
ATOM 2595 C CA . ASP A 1 331 ? 10.709 2.741 17.325 1.00 93.81 331 ASP A CA 1
ATOM 2596 C C . ASP A 1 331 ? 9.202 2.987 17.455 1.00 93.81 331 ASP A C 1
ATOM 2598 O O . ASP A 1 331 ? 8.764 4.073 17.850 1.00 93.81 331 ASP A O 1
ATOM 2602 N N . LEU A 1 332 ? 8.410 1.964 17.140 1.00 92.06 332 LEU A N 1
ATOM 2603 C CA . LEU A 1 332 ? 6.953 1.983 17.221 1.00 92.06 332 LEU A CA 1
ATOM 2604 C C . LEU A 1 332 ? 6.419 2.037 18.662 1.00 92.06 332 LEU A C 1
ATOM 2606 O O . LEU A 1 332 ? 5.204 2.148 18.828 1.00 92.06 332 LEU A O 1
ATOM 2610 N N . LEU A 1 333 ? 7.270 2.002 19.693 1.00 93.50 333 LEU A N 1
ATOM 2611 C CA . LEU A 1 333 ? 6.874 2.309 21.076 1.00 93.50 333 LEU A CA 1
ATOM 2612 C C . LEU A 1 333 ? 7.028 3.794 21.420 1.00 93.50 333 LEU A C 1
ATOM 2614 O O . LEU A 1 333 ? 6.490 4.246 22.427 1.00 93.50 333 LEU A O 1
ATOM 2618 N N . SER A 1 334 ? 7.731 4.567 20.589 1.00 94.25 334 SER A N 1
ATOM 2619 C CA . SER A 1 334 ? 7.929 5.997 20.816 1.00 94.25 334 SER A CA 1
ATOM 2620 C C . SER A 1 334 ? 6.72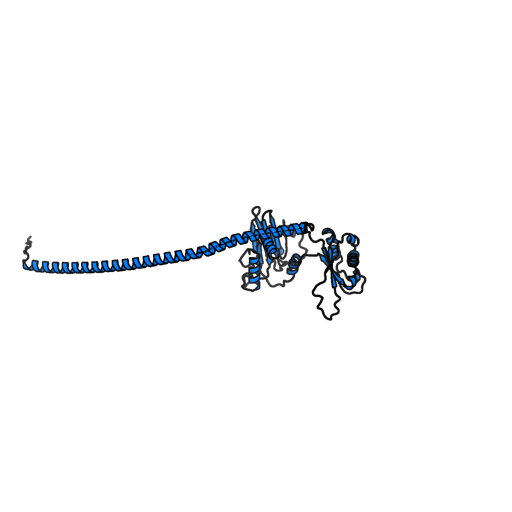7 6.839 20.363 1.00 94.25 334 SER A C 1
ATOM 2622 O O . SER A 1 334 ? 6.001 6.486 19.428 1.00 94.25 334 SER A O 1
ATOM 2624 N N . ASP A 1 335 ? 6.574 8.022 20.958 1.00 95.62 335 ASP A N 1
ATOM 2625 C CA . ASP A 1 335 ? 5.636 9.067 20.511 1.00 95.62 335 ASP A CA 1
ATOM 2626 C C . ASP A 1 335 ? 6.256 9.995 19.450 1.00 95.62 335 ASP A C 1
ATOM 2628 O O . ASP A 1 335 ? 5.839 11.141 19.273 1.00 95.62 335 ASP A O 1
ATOM 2632 N N . SER A 1 336 ? 7.292 9.528 18.744 1.00 93.94 336 SER A N 1
ATOM 2633 C CA . SER A 1 336 ? 7.880 10.293 17.644 1.00 93.94 336 SER A CA 1
ATOM 2634 C C . SER A 1 336 ? 6.870 10.487 16.508 1.00 93.94 336 SER A C 1
ATOM 2636 O O . SER A 1 336 ? 5.892 9.738 16.363 1.00 93.94 336 SER A O 1
ATOM 2638 N N . PHE A 1 337 ? 7.102 11.515 15.689 1.00 93.06 337 PHE A N 1
ATOM 2639 C CA . PHE A 1 337 ? 6.261 11.788 14.526 1.00 93.06 337 PHE A CA 1
ATOM 2640 C C . PHE A 1 337 ? 6.265 10.594 13.566 1.00 93.06 337 PHE A C 1
ATOM 2642 O O . PHE A 1 337 ? 5.210 10.168 13.109 1.00 93.06 337 PHE A O 1
ATOM 2649 N N . GLU A 1 338 ? 7.440 10.022 13.311 1.00 87.06 338 GLU A N 1
ATOM 2650 C CA . GLU A 1 338 ? 7.651 8.880 12.428 1.00 87.06 338 GLU A CA 1
ATOM 2651 C C . GLU A 1 338 ? 6.910 7.637 12.928 1.00 87.06 338 GLU A C 1
ATOM 2653 O O . GLU A 1 338 ? 6.221 6.981 12.147 1.00 87.06 338 GLU A O 1
ATOM 2658 N N . ALA A 1 339 ? 6.989 7.347 14.231 1.00 91.56 339 ALA A N 1
ATOM 2659 C CA . ALA A 1 339 ? 6.313 6.200 14.829 1.00 91.56 339 ALA A CA 1
ATOM 2660 C C . ALA A 1 339 ? 4.791 6.357 14.789 1.00 91.56 339 ALA A C 1
ATOM 2662 O O . ALA A 1 339 ? 4.074 5.422 14.435 1.00 91.56 339 ALA A O 1
ATOM 2663 N N . THR A 1 340 ? 4.293 7.560 15.083 1.00 92.38 340 THR A N 1
ATOM 2664 C CA . THR A 1 340 ? 2.862 7.879 14.985 1.00 92.38 340 THR A CA 1
ATOM 2665 C C . THR A 1 340 ? 2.380 7.757 13.546 1.00 92.38 340 THR A C 1
ATOM 2667 O O . THR A 1 340 ? 1.407 7.058 13.285 1.00 92.38 340 THR A O 1
ATOM 2670 N N . TYR A 1 341 ? 3.115 8.335 12.595 1.00 89.12 341 TYR A N 1
ATOM 2671 C CA . TYR A 1 341 ? 2.802 8.246 11.174 1.00 89.12 341 TYR A CA 1
ATOM 2672 C C . TYR A 1 341 ? 2.780 6.797 10.673 1.00 89.12 341 TYR A C 1
ATOM 2674 O O . TYR A 1 341 ? 1.873 6.422 9.929 1.00 89.12 341 TYR A O 1
ATOM 2682 N N . LEU A 1 342 ? 3.744 5.964 11.078 1.00 86.62 342 LEU A N 1
ATOM 2683 C CA . LEU A 1 342 ? 3.783 4.552 10.695 1.00 86.62 342 LEU A CA 1
ATOM 2684 C C . LEU A 1 342 ? 2.638 3.749 11.316 1.00 86.62 342 LEU A C 1
ATOM 2686 O O . LEU A 1 342 ? 2.012 2.969 10.600 1.00 86.62 342 LEU A O 1
ATOM 2690 N N . ARG A 1 343 ? 2.311 3.964 12.598 1.00 91.94 343 ARG A N 1
ATOM 2691 C CA . ARG A 1 343 ? 1.145 3.336 13.244 1.00 91.94 343 ARG A CA 1
ATOM 2692 C C . ARG A 1 343 ? -0.159 3.752 12.569 1.00 91.94 343 ARG A C 1
ATOM 2694 O O . ARG A 1 343 ? -0.969 2.888 12.245 1.00 91.94 343 ARG A O 1
ATOM 2701 N N . ASP A 1 344 ? -0.336 5.039 12.289 1.00 90.31 344 ASP A N 1
ATOM 2702 C CA . ASP A 1 344 ? -1.520 5.564 11.603 1.00 90.31 344 ASP A CA 1
ATOM 2703 C C . ASP A 1 344 ? -1.620 5.023 10.176 1.00 90.31 344 ASP A C 1
ATOM 2705 O O . ASP A 1 344 ? -2.694 4.618 9.733 1.00 90.31 344 ASP A O 1
ATOM 2709 N N . THR A 1 345 ? -0.492 4.939 9.466 1.00 84.56 345 THR A N 1
ATOM 2710 C CA . THR A 1 345 ? -0.426 4.333 8.132 1.00 84.56 345 THR A CA 1
ATOM 2711 C C . THR A 1 345 ? -0.809 2.858 8.199 1.00 84.56 345 THR A C 1
ATOM 2713 O O . THR A 1 345 ? -1.665 2.421 7.429 1.00 84.56 345 THR A O 1
ATOM 2716 N N . ALA A 1 346 ? -0.250 2.098 9.145 1.00 85.69 346 ALA A N 1
ATOM 2717 C CA . ALA A 1 346 ? -0.589 0.696 9.351 1.00 85.69 346 ALA A CA 1
ATOM 2718 C C . ALA A 1 346 ? -2.088 0.522 9.640 1.00 85.69 346 ALA A C 1
ATOM 2720 O O . ALA A 1 346 ? -2.760 -0.252 8.960 1.00 85.69 346 ALA A O 1
ATOM 2721 N N . LEU A 1 347 ? -2.646 1.315 10.556 1.00 87.25 347 LEU A N 1
ATOM 2722 C CA . LEU A 1 347 ? -4.077 1.319 10.865 1.00 87.25 347 LEU A CA 1
ATOM 2723 C C . LEU A 1 347 ? -4.934 1.690 9.645 1.00 87.25 347 LEU A C 1
ATOM 2725 O O . LEU A 1 347 ? -5.936 1.024 9.381 1.00 87.25 347 LEU A O 1
ATOM 2729 N N . SER A 1 348 ? -4.527 2.693 8.862 1.00 83.56 348 SER A N 1
ATOM 2730 C CA . SER A 1 348 ? -5.240 3.127 7.649 1.00 83.56 348 SER A CA 1
ATOM 2731 C C . SER A 1 348 ? -5.277 2.039 6.571 1.00 83.56 348 SER A C 1
ATOM 2733 O O . SER A 1 348 ? -6.277 1.878 5.871 1.00 83.56 348 SER A O 1
ATOM 2735 N N . LEU A 1 349 ? -4.217 1.233 6.496 1.00 80.75 349 LEU A N 1
ATOM 2736 C CA . LEU A 1 349 ? -4.103 0.059 5.636 1.00 80.75 349 LEU A CA 1
ATOM 2737 C C . LEU A 1 349 ? -4.660 -1.204 6.309 1.00 80.75 349 LEU A C 1
ATOM 2739 O O . LEU A 1 349 ? -4.448 -2.302 5.817 1.00 80.75 349 LEU A O 1
ATOM 2743 N N . SER A 1 350 ? -5.319 -1.076 7.467 1.00 85.69 350 SER A N 1
ATOM 2744 C CA . SER A 1 350 ? -5.747 -2.183 8.340 1.00 85.69 350 SER A CA 1
ATOM 2745 C C . SER A 1 350 ? -4.712 -3.319 8.467 1.00 85.69 350 SER A C 1
ATOM 2747 O O . SER A 1 350 ? -5.048 -4.504 8.506 1.00 85.69 350 SER A O 1
ATOM 2749 N N . LEU A 1 351 ? -3.434 -2.940 8.518 1.00 84.25 351 LEU A N 1
ATOM 2750 C CA . LEU A 1 351 ? -2.325 -3.795 8.909 1.00 84.25 351 LEU A CA 1
ATOM 2751 C C . LEU A 1 351 ? -2.438 -4.036 10.412 1.00 84.25 351 LEU A C 1
ATOM 2753 O O . LEU A 1 351 ? -2.474 -3.099 11.211 1.00 84.25 351 LEU A O 1
ATOM 2757 N N . LYS A 1 352 ? -2.483 -5.305 10.806 1.00 87.81 352 LYS A N 1
ATOM 2758 C CA . LYS A 1 352 ? -2.375 -5.699 12.206 1.00 87.81 352 LYS A CA 1
ATOM 2759 C C . LYS A 1 352 ? -0.907 -5.930 12.544 1.00 87.81 352 LYS A C 1
ATOM 2761 O O . LYS A 1 352 ? -0.314 -6.868 12.013 1.00 87.81 352 LYS A O 1
ATOM 2766 N N . LEU A 1 353 ? -0.375 -5.113 13.447 1.00 87.75 353 LEU A N 1
ATOM 2767 C CA . LEU A 1 353 ? 0.933 -5.302 14.074 1.00 87.75 353 LEU A CA 1
ATOM 2768 C C . LEU A 1 353 ? 0.917 -6.597 14.909 1.00 87.75 353 LEU A C 1
ATOM 2770 O O . LEU A 1 353 ? -0.017 -6.826 15.690 1.00 87.75 353 LEU A O 1
ATOM 2774 N N . LEU A 1 354 ? 1.886 -7.488 14.695 1.00 83.12 354 LEU A N 1
ATOM 2775 C CA . LEU A 1 354 ? 1.963 -8.814 15.319 1.00 83.12 354 LEU A CA 1
ATOM 2776 C C . LEU A 1 354 ? 3.077 -8.846 16.371 1.00 83.12 354 LEU A C 1
ATOM 2778 O O . LEU A 1 354 ? 4.053 -9.574 16.227 1.00 83.12 354 LEU A O 1
ATOM 2782 N N . GLY A 1 355 ? 2.889 -8.099 17.457 1.00 80.81 355 GLY A N 1
ATOM 2783 C CA . GLY A 1 355 ? 3.774 -8.136 18.622 1.00 80.81 355 GLY A CA 1
ATOM 2784 C C . GLY A 1 355 ? 3.976 -6.748 19.220 1.00 80.81 355 GLY A C 1
ATOM 2785 O O . GLY A 1 355 ? 4.746 -5.979 18.672 1.00 80.81 355 GLY A O 1
ATOM 2786 N N . PRO A 1 356 ? 3.317 -6.401 20.338 1.00 79.38 356 PRO A N 1
ATOM 2787 C CA . PRO A 1 356 ? 3.538 -5.108 20.989 1.00 79.38 356 PRO A CA 1
ATOM 2788 C C . PRO A 1 356 ? 4.848 -5.054 21.795 1.00 79.38 356 PRO A C 1
ATOM 2790 O O . PRO A 1 356 ? 5.148 -4.030 22.400 1.00 79.38 356 PRO A O 1
ATOM 2793 N N . GLU A 1 357 ? 5.588 -6.160 21.864 1.00 88.81 357 GLU A N 1
ATOM 2794 C CA . GLU A 1 357 ? 6.784 -6.280 22.691 1.00 88.81 357 GLU A CA 1
ATOM 2795 C C . GLU A 1 357 ? 8.009 -5.709 21.968 1.00 88.81 357 GLU A C 1
ATOM 2797 O O . GLU A 1 357 ? 8.116 -5.879 20.755 1.00 88.81 357 GLU A O 1
ATOM 2802 N N . PRO A 1 358 ? 8.960 -5.079 22.679 1.00 89.25 358 PRO A N 1
ATOM 2803 C CA . PRO A 1 358 ? 10.190 -4.592 22.075 1.00 89.25 358 PRO A CA 1
ATOM 2804 C C . PRO A 1 358 ? 10.978 -5.701 21.370 1.00 89.25 358 PRO A C 1
ATOM 2806 O O . PRO A 1 358 ? 11.069 -6.833 21.840 1.00 89.25 358 PRO A O 1
ATOM 2809 N N . THR A 1 359 ? 11.605 -5.332 20.260 1.00 88.62 359 THR A N 1
ATOM 2810 C CA . THR A 1 359 ? 12.293 -6.249 19.336 1.00 88.62 359 THR A CA 1
ATOM 2811 C C . THR A 1 359 ? 13.736 -5.831 19.128 1.00 88.62 359 THR A C 1
ATOM 2813 O O . THR A 1 359 ? 14.473 -6.400 18.332 1.00 88.62 359 THR A O 1
ATOM 2816 N N . HIS A 1 360 ? 14.185 -4.808 19.827 1.00 86.56 360 HIS A N 1
ATOM 2817 C CA . HIS A 1 360 ? 15.569 -4.417 19.839 1.00 86.56 360 HIS A CA 1
ATOM 2818 C C . HIS A 1 360 ? 15.899 -3.946 21.247 1.00 86.56 360 HIS A C 1
ATOM 2820 O O . HIS A 1 360 ? 15.288 -3.016 21.769 1.00 86.56 360 HIS A O 1
ATOM 2826 N N . HIS A 1 361 ? 16.852 -4.638 21.866 1.00 87.44 361 HIS A N 1
ATOM 2827 C CA . HIS A 1 361 ? 17.232 -4.444 23.260 1.00 87.44 361 HIS A CA 1
ATOM 2828 C C . HIS A 1 361 ? 18.675 -3.968 23.317 1.00 87.44 361 HIS A C 1
ATOM 2830 O O . HIS A 1 361 ? 19.606 -4.737 23.059 1.00 87.44 361 HIS A O 1
ATOM 2836 N N . THR A 1 362 ? 18.889 -2.712 23.683 1.00 83.75 362 THR A N 1
ATOM 2837 C CA . THR A 1 362 ? 20.227 -2.208 23.995 1.00 83.75 362 THR A CA 1
ATOM 2838 C C . THR A 1 362 ? 20.532 -2.424 25.481 1.00 83.75 362 THR A C 1
ATOM 2840 O O . THR A 1 362 ? 19.820 -3.124 26.198 1.00 83.75 362 THR A O 1
ATOM 2843 N N . VAL A 1 363 ? 21.645 -1.883 25.979 1.00 84.00 363 VAL A N 1
ATOM 2844 C CA . VAL A 1 363 ? 21.917 -1.878 27.430 1.00 84.00 363 VAL A CA 1
ATOM 2845 C C . VAL A 1 363 ? 20.978 -0.911 28.163 1.00 84.00 363 VAL A C 1
ATOM 2847 O O . VAL A 1 363 ? 20.765 -1.059 29.362 1.00 84.00 363 VAL A O 1
ATOM 2850 N N . THR A 1 364 ? 20.434 0.079 27.455 1.00 91.00 364 THR A N 1
ATOM 2851 C CA . THR A 1 364 ? 19.765 1.244 28.045 1.00 91.00 364 THR A CA 1
ATOM 2852 C C . THR A 1 364 ? 18.338 1.456 27.556 1.00 91.00 364 THR A C 1
ATOM 2854 O O . THR A 1 364 ? 17.666 2.347 28.063 1.00 91.00 364 THR A O 1
ATOM 2857 N N . SER A 1 365 ? 17.886 0.705 26.554 1.00 91.81 365 SER A N 1
ATOM 2858 C CA . SER A 1 365 ? 16.587 0.915 25.922 1.00 91.81 365 SER A CA 1
ATOM 2859 C C . SER A 1 365 ? 16.047 -0.363 25.305 1.00 91.81 365 SER A C 1
ATOM 2861 O O . SER A 1 365 ? 16.810 -1.176 24.780 1.00 91.81 365 SER A O 1
ATOM 2863 N N . ASP A 1 366 ? 14.726 -0.452 25.291 1.00 91.50 366 ASP A N 1
ATOM 2864 C CA . ASP A 1 366 ? 13.961 -1.458 24.576 1.00 91.50 366 ASP A CA 1
ATOM 2865 C C . ASP A 1 366 ? 13.099 -0.729 23.540 1.00 91.50 366 ASP A C 1
ATOM 2867 O O . ASP A 1 366 ? 12.380 0.207 23.885 1.00 91.50 366 ASP A O 1
ATOM 2871 N N . THR A 1 367 ? 13.220 -1.110 22.272 1.00 90.62 367 THR A N 1
ATOM 2872 C CA . THR A 1 367 ? 12.568 -0.443 21.132 1.00 90.62 367 THR A CA 1
ATOM 2873 C C . THR A 1 367 ? 11.879 -1.471 20.237 1.00 90.62 367 THR A C 1
ATOM 2875 O O . THR A 1 367 ? 12.411 -2.569 20.060 1.00 90.62 367 THR A O 1
ATOM 2878 N N . LEU A 1 368 ? 10.728 -1.135 19.653 1.00 89.88 368 LEU A N 1
ATOM 2879 C CA . LEU A 1 368 ? 10.022 -1.968 18.663 1.00 89.88 368 LEU A CA 1
ATOM 2880 C C . LEU A 1 368 ? 10.365 -1.461 17.265 1.00 89.88 368 LEU A C 1
ATOM 2882 O O . LEU A 1 368 ? 9.766 -0.500 16.794 1.00 89.88 368 LEU A O 1
ATOM 2886 N N . VAL A 1 369 ? 11.370 -2.067 16.640 1.00 87.00 369 VAL A N 1
ATOM 2887 C CA . VAL A 1 369 ? 11.940 -1.592 15.362 1.00 87.00 369 VAL A CA 1
ATOM 2888 C C . VAL A 1 369 ? 11.735 -2.613 14.244 1.00 87.00 369 VAL A C 1
ATOM 2890 O O . VAL A 1 369 ? 11.581 -2.259 13.076 1.00 87.00 369 VAL A O 1
ATOM 2893 N N . ASP A 1 370 ? 11.676 -3.885 14.617 1.00 79.94 370 ASP A N 1
ATOM 2894 C CA . ASP A 1 370 ? 11.397 -4.998 13.730 1.00 79.94 370 ASP A CA 1
ATOM 2895 C C . ASP A 1 370 ? 9.922 -5.360 13.857 1.00 79.94 370 ASP A C 1
ATOM 2897 O O . ASP A 1 370 ? 9.467 -5.706 14.943 1.00 79.94 370 ASP A O 1
ATOM 2901 N N . GLU A 1 371 ? 9.174 -5.321 12.759 1.00 78.56 371 GLU A N 1
ATOM 2902 C CA . GLU A 1 371 ? 7.728 -5.523 12.814 1.00 78.56 371 GLU A CA 1
ATOM 2903 C C . GLU A 1 371 ? 7.275 -6.599 11.826 1.00 78.56 371 GLU A C 1
ATOM 2905 O O . GLU A 1 371 ? 7.713 -6.661 10.670 1.00 78.56 371 GLU A O 1
ATOM 2910 N N . LEU A 1 372 ? 6.342 -7.434 12.287 1.00 73.69 372 LEU A N 1
ATOM 2911 C CA . LEU A 1 372 ? 5.570 -8.345 11.454 1.00 73.69 372 LEU A CA 1
ATOM 2912 C C . LEU A 1 372 ? 4.145 -7.819 11.376 1.00 73.69 372 LEU A C 1
ATOM 2914 O O . LEU A 1 372 ? 3.387 -7.898 12.331 1.00 73.69 372 LEU A O 1
ATOM 2918 N N . SER A 1 373 ? 3.746 -7.313 10.218 1.00 77.62 373 SER A N 1
ATOM 2919 C CA . SER A 1 373 ? 2.374 -6.869 9.996 1.00 77.62 373 SER A CA 1
ATOM 2920 C C . SER A 1 373 ? 1.602 -7.878 9.160 1.00 77.62 373 SER A C 1
ATOM 2922 O O . SER A 1 373 ? 2.117 -8.404 8.174 1.00 77.62 373 SER A O 1
ATOM 2924 N N . LYS A 1 374 ? 0.339 -8.126 9.513 1.00 79.06 374 LYS A N 1
ATOM 2925 C CA . LYS A 1 374 ? -0.577 -8.957 8.723 1.00 79.06 374 LYS A CA 1
ATOM 2926 C C . LYS A 1 374 ? -1.752 -8.136 8.218 1.00 79.06 374 LYS A C 1
ATOM 2928 O O . LYS A 1 374 ? -2.462 -7.523 9.009 1.00 79.06 374 LYS A O 1
ATOM 2933 N N . ILE A 1 375 ? -2.014 -8.214 6.919 1.00 75.62 375 ILE A N 1
ATOM 2934 C CA . ILE A 1 375 ? -3.300 -7.822 6.340 1.00 75.62 375 ILE A CA 1
ATOM 2935 C C . ILE A 1 375 ? -4.153 -9.076 6.230 1.00 75.62 375 ILE A C 1
ATOM 2937 O O . ILE A 1 375 ? -3.819 -10.008 5.495 1.00 75.62 375 ILE A O 1
ATOM 2941 N N . SER A 1 376 ? -5.261 -9.093 6.963 1.00 71.38 376 SER A N 1
ATOM 2942 C CA . SER A 1 376 ? -6.379 -9.988 6.678 1.00 71.38 376 SER A CA 1
ATOM 2943 C C . SER A 1 376 ? -7.247 -9.361 5.592 1.00 71.38 376 SER A C 1
ATOM 2945 O O . SER A 1 376 ? -7.552 -8.175 5.680 1.00 71.38 376 SER A O 1
ATOM 2947 N N . ASP A 1 377 ? -7.675 -10.162 4.614 1.00 70.25 377 ASP A N 1
ATOM 2948 C CA . ASP A 1 377 ? -8.603 -9.731 3.558 1.00 70.25 377 ASP A CA 1
ATOM 2949 C C . ASP A 1 377 ? -8.031 -8.642 2.622 1.00 70.25 377 ASP A C 1
ATOM 2951 O O . ASP A 1 377 ? -8.660 -7.634 2.284 1.00 70.25 377 ASP A O 1
ATOM 2955 N N . PHE A 1 378 ? -6.794 -8.870 2.171 1.00 66.94 378 PHE A N 1
ATOM 2956 C CA . PHE A 1 378 ? -6.061 -7.968 1.276 1.00 66.94 378 PHE A CA 1
ATOM 2957 C C . PHE A 1 378 ? -6.844 -7.614 0.003 1.00 66.94 378 PHE A C 1
ATOM 2959 O O . PHE A 1 378 ? -6.771 -6.488 -0.488 1.00 66.94 378 PHE A O 1
ATOM 2966 N N . ARG A 1 379 ? -7.646 -8.554 -0.514 1.00 63.38 379 ARG A N 1
ATOM 2967 C CA . ARG A 1 379 ? -8.465 -8.354 -1.714 1.00 63.38 379 ARG A CA 1
ATOM 2968 C C . ARG A 1 379 ? -9.496 -7.243 -1.521 1.00 63.38 379 ARG A C 1
ATOM 2970 O O . ARG A 1 379 ? -9.614 -6.376 -2.387 1.00 63.38 379 ARG A O 1
ATOM 2977 N N . ASN A 1 380 ? -10.216 -7.237 -0.399 1.00 64.25 380 ASN A N 1
ATOM 2978 C CA . ASN A 1 380 ? -11.198 -6.190 -0.125 1.00 64.25 380 ASN A CA 1
ATOM 2979 C C . ASN A 1 380 ? -10.532 -4.848 0.190 1.00 64.25 380 ASN A C 1
ATOM 2981 O O . ASN A 1 380 ? -11.068 -3.807 -0.188 1.00 64.25 380 ASN A O 1
ATOM 2985 N N . GLN A 1 381 ? -9.340 -4.846 0.792 1.00 64.06 381 GLN A N 1
ATOM 2986 C CA . GLN A 1 381 ? -8.584 -3.609 0.997 1.00 64.06 381 GLN A CA 1
ATOM 2987 C C . GLN A 1 381 ? -8.044 -3.000 -0.296 1.00 64.06 381 GLN A C 1
ATOM 2989 O O . GLN A 1 381 ? -8.228 -1.805 -0.508 1.00 64.06 381 GLN A O 1
ATOM 2994 N N . ILE A 1 382 ? -7.434 -3.792 -1.187 1.00 54.88 382 ILE A N 1
ATOM 2995 C CA . ILE A 1 382 ? -7.035 -3.304 -2.514 1.00 54.88 382 ILE A CA 1
ATOM 2996 C C . ILE A 1 382 ? -8.256 -2.789 -3.262 1.00 54.88 382 ILE A C 1
ATOM 2998 O O . ILE A 1 382 ? -8.196 -1.723 -3.866 1.00 54.88 382 ILE A O 1
ATOM 3002 N N . ARG A 1 383 ? -9.386 -3.497 -3.181 1.00 57.69 383 ARG A N 1
ATOM 3003 C CA . ARG A 1 383 ? -10.631 -3.036 -3.791 1.00 57.69 383 ARG A CA 1
ATOM 3004 C C . ARG A 1 383 ? -11.057 -1.677 -3.231 1.00 57.69 383 ARG A C 1
ATOM 3006 O O . ARG A 1 383 ? -11.381 -0.803 -4.020 1.00 57.69 383 ARG A O 1
ATOM 3013 N N . ARG A 1 384 ? -10.997 -1.462 -1.912 1.00 61.03 384 ARG A N 1
ATOM 3014 C CA . ARG A 1 384 ? -11.284 -0.160 -1.277 1.00 61.03 384 ARG A CA 1
ATOM 3015 C C . ARG A 1 384 ? -10.294 0.933 -1.684 1.00 61.03 384 ARG A C 1
ATOM 3017 O O . ARG A 1 384 ? -10.721 2.035 -1.999 1.00 61.03 384 ARG A O 1
ATOM 3024 N N . LEU A 1 385 ? -8.995 0.640 -1.717 1.00 49.59 385 LEU A N 1
ATOM 3025 C CA . LEU A 1 385 ? -7.965 1.596 -2.137 1.00 49.59 385 LEU A CA 1
ATOM 3026 C C . LEU A 1 385 ? -8.138 2.000 -3.602 1.00 49.59 385 LEU A C 1
ATOM 3028 O O . LEU A 1 385 ? -8.098 3.183 -3.919 1.00 49.59 385 LEU A O 1
ATOM 3032 N N . LEU A 1 386 ? -8.393 1.032 -4.483 1.00 42.62 386 LEU A N 1
ATOM 3033 C CA . LEU A 1 386 ? -8.668 1.291 -5.894 1.00 42.62 386 LEU A CA 1
ATOM 3034 C C . LEU A 1 386 ? -9.978 2.064 -6.085 1.00 42.62 386 LEU A C 1
ATOM 3036 O O . LEU A 1 386 ? -10.026 2.936 -6.943 1.00 42.62 386 LEU A O 1
ATOM 3040 N N . LEU A 1 387 ? -11.008 1.790 -5.278 1.00 45.66 387 LEU A N 1
ATOM 3041 C CA . LEU A 1 387 ? -12.271 2.534 -5.294 1.00 45.66 387 LEU A CA 1
ATOM 3042 C C . LEU A 1 387 ? -12.137 3.972 -4.774 1.00 45.66 387 LEU A C 1
ATOM 3044 O O . LEU A 1 387 ? -12.869 4.825 -5.244 1.00 45.66 387 LEU A O 1
ATOM 3048 N N . ASN A 1 388 ? -11.214 4.247 -3.848 1.00 40.44 388 ASN A N 1
ATOM 3049 C CA . ASN A 1 388 ? -10.952 5.601 -3.342 1.00 40.44 388 ASN A CA 1
ATOM 3050 C C . ASN A 1 388 ? -10.009 6.420 -4.245 1.00 40.44 388 ASN A C 1
ATOM 3052 O O . ASN A 1 388 ? -9.890 7.631 -4.072 1.00 40.44 388 ASN A O 1
ATOM 3056 N N . MET A 1 389 ? -9.278 5.762 -5.151 1.00 32.97 389 MET A N 1
ATOM 3057 C CA . MET A 1 389 ? -8.395 6.414 -6.129 1.00 32.97 389 MET A CA 1
ATOM 3058 C C . MET A 1 389 ? -9.101 6.772 -7.446 1.00 32.97 389 MET A C 1
ATOM 3060 O O . MET A 1 389 ? -8.532 7.523 -8.242 1.00 32.97 389 MET A O 1
ATOM 3064 N N . ILE A 1 390 ? -10.283 6.204 -7.689 1.00 35.41 390 ILE A N 1
ATOM 3065 C CA . ILE A 1 390 ? -11.189 6.520 -8.805 1.00 35.41 390 ILE A CA 1
ATOM 3066 C C . ILE A 1 390 ? -12.188 7.558 -8.306 1.00 35.41 390 ILE A C 1
ATOM 3068 O O . ILE A 1 390 ? -12.467 8.499 -9.083 1.00 35.41 390 ILE A O 1
#

Organism: Microctonus hyperodae (NCBI:txid165561)

Sequence (390 aa):
MEDNASRHSPSPLSMSLSTTRELSSIEAALNSFINQQMAFNKGQREISNRLNGSVDLQIKNQEEMKSELGEIKHPARTVAEHEIHIKDLEQQVVGLSNQINELRGVGGATSESISSDIIISAVPLQLSNDLHNVVSKVLTSLQLPHLLSDVLNIRQVTRKNDAQATSSTIQSKMLLIVPFKSYNIAQFPIEKKTRKGVLTIKKVFDIDLRGNIYVNEFLCQFTVYITKSKMLLQIVNGRLSINSAIVSTPSTNLSVAQFNANSSLDRNDYIGAFFITKRYHIISISETWLKSNIPDELVNIDATFYCAMIVICVWEEEWHNMIIAGDLNCDLLSDSFEATYLRDTALSLSLKLLGPEPTHHTVTSDTLVDELSKISDFRNQIRRLLLNMI

Radius of gyration: 45.05 Å; chains: 1; bounding box: 85×56×158 Å